Protein AF-0000000076310617 (afdb_homodimer)

Radius of gyration: 25.65 Å; Cα contacts (8 Å, |Δi|>4): 1170; chains: 2; bounding box: 41×82×67 Å

Structure (mmCIF, N/CA/C/O backbone):
data_AF-0000000076310617-model_v1
#
loop_
_entity.id
_entity.type
_entity.pdbx_description
1 polymer 'Uncharacterized protein F13E9.13, mitochondrial'
#
loop_
_atom_site.group_PDB
_atom_site.id
_atom_site.type_symbol
_atom_site.label_atom_id
_atom_site.label_alt_id
_atom_site.label_comp_id
_atom_site.label_asym_id
_atom_site.label_entity_id
_atom_site.label_seq_id
_atom_site.pdbx_PDB_ins_code
_atom_site.Cartn_x
_atom_site.Cartn_y
_atom_site.Cartn_z
_atom_site.occupancy
_atom_site.B_iso_or_equiv
_atom_site.auth_seq_id
_atom_site.auth_comp_id
_atom_site.auth_asym_id
_atom_site.auth_atom_id
_atom_site.pdbx_PDB_model_num
ATOM 1 N N . MET A 1 1 ? 19.844 -25.281 -7.301 1 71.44 1 MET A N 1
ATOM 2 C CA . MET A 1 1 ? 18.422 -25.5 -7.113 1 71.44 1 MET A CA 1
ATOM 3 C C . MET A 1 1 ? 17.641 -24.188 -7.133 1 71.44 1 MET A C 1
ATOM 5 O O . MET A 1 1 ? 18.172 -23.156 -6.715 1 71.44 1 MET A O 1
ATOM 9 N N . SER A 1 2 ? 16.406 -24.188 -7.867 1 87.06 2 SER A N 1
ATOM 10 C CA . SER A 1 2 ? 15.586 -23 -7.98 1 87.06 2 SER A CA 1
ATOM 11 C C . SER A 1 2 ? 15.18 -22.469 -6.609 1 87.06 2 SER A C 1
ATOM 13 O O . SER A 1 2 ? 14.93 -23.25 -5.688 1 87.06 2 SER A O 1
ATOM 15 N N . ARG A 1 3 ? 15.234 -21.234 -6.422 1 92.94 3 ARG A N 1
ATOM 16 C CA . ARG A 1 3 ? 14.828 -20.562 -5.195 1 92.94 3 ARG A CA 1
ATOM 17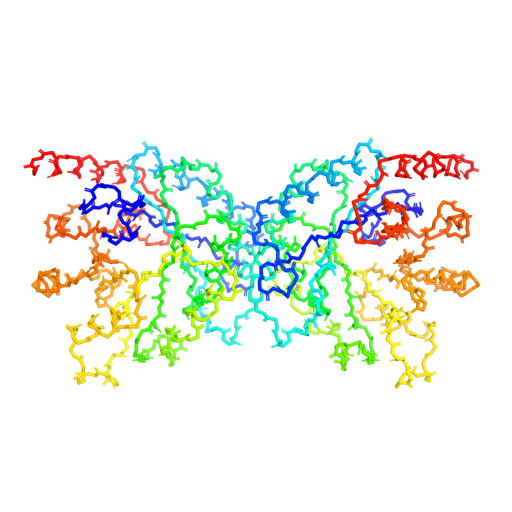 C C . ARG A 1 3 ? 13.391 -20.906 -4.824 1 92.94 3 ARG A C 1
ATOM 19 O O . ARG A 1 3 ? 12.984 -20.719 -3.674 1 92.94 3 ARG A O 1
ATOM 26 N N . PHE A 1 4 ? 12.719 -21.359 -5.797 1 96.44 4 PHE A N 1
ATOM 27 C CA . PHE A 1 4 ? 11.336 -21.781 -5.605 1 96.44 4 PHE A CA 1
ATOM 28 C C . PHE A 1 4 ? 11.234 -22.844 -4.527 1 96.44 4 PHE A C 1
ATOM 30 O O . PHE A 1 4 ? 10.367 -22.797 -3.66 1 96.44 4 PHE A O 1
ATOM 37 N N . TYR A 1 5 ? 12.195 -23.672 -4.438 1 95.19 5 TYR A N 1
ATOM 38 C CA . TYR A 1 5 ? 12.133 -24.828 -3.549 1 95.19 5 TYR A CA 1
ATOM 39 C C . TYR A 1 5 ? 12.578 -24.453 -2.139 1 95.19 5 TYR A C 1
ATOM 41 O O . TYR A 1 5 ? 12.445 -25.266 -1.21 1 95.19 5 TYR A O 1
ATOM 49 N N . ASN A 1 6 ? 13.039 -23.219 -1.961 1 94.31 6 ASN A N 1
ATOM 50 C CA . ASN A 1 6 ? 13.281 -22.703 -0.62 1 94.31 6 ASN A CA 1
ATOM 51 C C . ASN A 1 6 ? 11.969 -22.422 0.111 1 94.31 6 ASN A C 1
ATOM 53 O O . ASN A 1 6 ? 11.914 -22.469 1.341 1 94.31 6 ASN A O 1
ATOM 57 N N . PHE A 1 7 ? 10.969 -22.156 -0.684 1 94.75 7 PHE A N 1
ATOM 58 C CA . PHE A 1 7 ? 9.68 -21.781 -0.105 1 94.75 7 PHE A CA 1
ATOM 59 C C . PHE A 1 7 ? 8.695 -22.953 -0.166 1 94.75 7 PHE A C 1
ATOM 61 O O . PHE A 1 7 ? 7.938 -23.172 0.775 1 94.75 7 PHE A O 1
ATOM 68 N N . PHE A 1 8 ? 8.727 -23.641 -1.281 1 95.5 8 PHE A N 1
ATOM 69 C CA . PHE A 1 8 ? 7.895 -24.828 -1.453 1 95.5 8 PHE A CA 1
ATOM 70 C C . PHE A 1 8 ? 8.727 -26.109 -1.303 1 95.5 8 PHE A C 1
ATOM 72 O O . PHE A 1 8 ? 9.242 -26.641 -2.289 1 95.5 8 PHE A O 1
ATOM 79 N N . LYS A 1 9 ? 8.734 -26.703 -0.18 1 88.75 9 LYS A N 1
ATOM 80 C CA . LYS A 1 9 ? 9.727 -27.703 0.211 1 88.75 9 LYS A CA 1
ATOM 81 C C . LYS A 1 9 ? 9.289 -29.109 -0.193 1 88.75 9 LYS A C 1
ATOM 83 O O . LYS A 1 9 ? 10.094 -30.031 -0.21 1 88.75 9 LYS A O 1
ATOM 88 N N . LYS A 1 10 ? 8.062 -29.281 -0.51 1 86.19 10 LYS A N 1
ATOM 89 C CA . LYS A 1 10 ? 7.582 -30.594 -0.912 1 86.19 10 LYS A CA 1
ATOM 90 C C . LYS A 1 10 ? 8.258 -31.062 -2.199 1 86.19 10 LYS A C 1
ATOM 92 O O . LYS A 1 10 ? 8.43 -32.25 -2.422 1 86.19 10 LYS A O 1
ATOM 97 N N . GLY A 1 11 ? 8.586 -30.094 -2.977 1 78.25 11 GLY A N 1
ATOM 98 C CA . GLY A 1 11 ? 9.297 -30.391 -4.215 1 78.25 11 GLY A CA 1
ATOM 99 C C . GLY A 1 11 ? 8.375 -30.844 -5.336 1 78.25 11 GLY A C 1
ATOM 100 O O . GLY A 1 11 ? 8.758 -30.828 -6.504 1 78.25 11 GLY A O 1
ATOM 101 N N . LYS A 1 12 ? 7.238 -31.344 -4.949 1 87.88 12 LYS A N 1
ATOM 102 C CA . LYS A 1 12 ? 6.281 -31.703 -5.988 1 87.88 12 LYS A CA 1
ATOM 103 C C . LYS A 1 12 ? 4.848 -31.469 -5.52 1 87.88 12 LYS A C 1
ATOM 105 O O . LYS A 1 12 ? 4.496 -31.812 -4.387 1 87.88 12 LYS A O 1
ATOM 110 N N . CYS A 1 13 ? 4.129 -30.844 -6.422 1 94.62 13 CYS A N 1
ATOM 111 C CA . CYS A 1 13 ? 2.682 -30.672 -6.359 1 94.62 13 CYS A CA 1
ATOM 112 C C . CYS A 1 13 ? 2.27 -29.969 -5.07 1 94.62 13 CYS A C 1
ATOM 114 O O . CYS A 1 13 ? 1.401 -30.469 -4.344 1 94.62 13 CYS A O 1
ATOM 116 N N . SER A 1 14 ? 2.98 -28.969 -4.652 1 97.06 14 SER A N 1
ATOM 117 C CA . SER A 1 14 ? 2.492 -28.109 -3.582 1 97.06 14 SER A CA 1
ATOM 118 C C . SER A 1 14 ? 1.148 -27.484 -3.943 1 97.06 14 SER A C 1
ATOM 120 O O . SER A 1 14 ? 0.894 -27.172 -5.109 1 97.06 14 SER A O 1
ATOM 122 N N . VAL A 1 15 ? 0.264 -27.328 -2.977 1 97.94 15 VAL A N 1
ATOM 123 C CA . VAL A 1 15 ? -1.062 -26.766 -3.217 1 97.94 15 VAL A CA 1
ATOM 124 C C . VAL A 1 15 ? -1.108 -25.328 -2.738 1 97.94 15 VAL A C 1
ATOM 126 O O . VAL A 1 15 ? -0.911 -25.047 -1.554 1 97.94 15 VAL A O 1
ATOM 129 N N . ILE A 1 16 ? -1.357 -24.453 -3.656 1 98.25 16 ILE A N 1
ATOM 130 C CA . ILE A 1 16 ? -1.504 -23.031 -3.348 1 98.25 16 ILE A CA 1
ATOM 131 C C . ILE A 1 16 ? -2.979 -22.641 -3.395 1 98.25 16 ILE A C 1
ATOM 133 O O . ILE A 1 16 ? -3.625 -22.75 -4.438 1 98.25 16 ILE A O 1
ATOM 137 N N . GLY A 1 17 ? -3.508 -22.219 -2.277 1 97.94 17 GLY A N 1
ATOM 138 C CA . GLY A 1 17 ? -4.891 -21.766 -2.217 1 97.94 17 GLY A CA 1
ATOM 139 C C . GLY A 1 17 ? -5.055 -20.297 -2.594 1 97.94 17 GLY A C 1
ATOM 140 O O . GLY A 1 17 ? -4.309 -19.438 -2.121 1 97.94 17 GLY A O 1
ATOM 141 N N . MET A 1 18 ? -6.094 -20.016 -3.357 1 97.25 18 MET A N 1
ATOM 142 C CA . MET A 1 18 ? -6.344 -18.656 -3.83 1 97.25 18 MET A CA 1
ATOM 143 C C . MET A 1 18 ? -7.301 -17.922 -2.895 1 97.25 18 MET A C 1
ATOM 145 O O . MET A 1 18 ? -8.32 -18.469 -2.488 1 97.25 18 MET A O 1
ATOM 149 N N . ILE A 1 19 ? -6.941 -16.75 -2.541 1 98.06 19 ILE A N 1
ATOM 150 C CA . ILE A 1 19 ? -7.863 -15.812 -1.906 1 98.06 19 ILE A CA 1
ATOM 151 C C . ILE A 1 19 ? -8.305 -14.758 -2.92 1 98.06 19 ILE A C 1
ATOM 153 O O . ILE A 1 19 ? -7.508 -13.922 -3.342 1 98.06 19 ILE A O 1
ATOM 157 N N . HIS A 1 20 ? -9.523 -14.828 -3.352 1 97.44 20 HIS A N 1
ATOM 158 C CA . HIS A 1 20 ? -10.125 -13.805 -4.195 1 97.44 20 HIS A CA 1
ATOM 159 C C . HIS A 1 20 ? -10.719 -12.68 -3.357 1 97.44 20 HIS A C 1
ATOM 161 O O . HIS A 1 20 ? -11.844 -12.789 -2.863 1 97.44 20 HIS A O 1
ATOM 167 N N . VAL A 1 21 ? -10.023 -11.625 -3.301 1 98 21 VAL A N 1
ATOM 168 C CA . VAL A 1 21 ? -10.445 -10.523 -2.439 1 98 21 VAL A CA 1
ATOM 169 C C . VAL A 1 21 ? -11.688 -9.859 -3.018 1 98 21 VAL A C 1
ATOM 171 O O . VAL A 1 21 ? -11.836 -9.758 -4.238 1 98 21 VAL A O 1
ATOM 174 N N . ASP A 1 22 ? -12.562 -9.414 -2.111 1 97.5 22 ASP A N 1
ATOM 175 C CA . ASP A 1 22 ? -13.758 -8.688 -2.535 1 97.5 22 ASP A CA 1
ATOM 176 C C . ASP A 1 22 ? -13.383 -7.395 -3.256 1 97.5 22 ASP A C 1
ATOM 178 O O . ASP A 1 22 ? -12.242 -6.949 -3.189 1 97.5 22 ASP A O 1
ATOM 182 N N . ALA A 1 23 ? -14.367 -6.832 -3.926 1 98.12 23 ALA A N 1
ATOM 183 C CA . ALA A 1 23 ? -14.117 -5.645 -4.738 1 98.12 23 ALA A CA 1
ATOM 184 C C . ALA A 1 23 ? -13.594 -4.496 -3.883 1 98.12 23 ALA A C 1
ATOM 186 O O . ALA A 1 23 ? -14.141 -4.203 -2.818 1 98.12 23 ALA A O 1
ATOM 187 N N . LEU A 1 24 ? -12.609 -3.869 -4.375 1 98.62 24 LEU A N 1
ATOM 188 C CA . LEU A 1 24 ? -11.906 -2.836 -3.625 1 98.62 24 LEU A CA 1
ATOM 189 C C . LEU A 1 24 ? -12.539 -1.469 -3.848 1 98.62 24 LEU A C 1
ATOM 191 O O . LEU A 1 24 ? -13.273 -1.271 -4.824 1 98.62 24 LEU A O 1
ATOM 195 N N . PRO A 1 25 ? -12.25 -0.498 -2.938 1 98.06 25 PRO A N 1
ATOM 196 C CA . PRO A 1 25 ? -12.711 0.874 -3.15 1 98.06 25 PRO A CA 1
ATOM 197 C C . PRO A 1 25 ? -12.32 1.428 -4.516 1 98.06 25 PRO A C 1
ATOM 199 O O . PRO A 1 25 ? -11.195 1.206 -4.973 1 98.06 25 PRO A O 1
ATOM 202 N N . GLY A 1 26 ? -13.289 2.154 -5.148 1 96.5 26 GLY A N 1
ATOM 203 C CA . GLY A 1 26 ? -13.008 2.742 -6.449 1 96.5 26 GLY A CA 1
ATOM 204 C C . GLY A 1 26 ? -13.445 1.868 -7.605 1 96.5 26 GLY A C 1
ATOM 205 O O . GLY A 1 26 ? -13.469 2.316 -8.758 1 96.5 26 GLY A O 1
ATOM 206 N N . THR A 1 27 ? -13.719 0.588 -7.328 1 97.12 27 THR A N 1
ATOM 207 C CA . THR A 1 27 ? -14.148 -0.313 -8.391 1 97.12 27 THR A CA 1
ATOM 208 C C . THR A 1 27 ? -15.672 -0.38 -8.461 1 97.12 27 THR A C 1
ATOM 210 O O . THR A 1 27 ? -16.359 -0.071 -7.48 1 97.12 27 THR A O 1
ATOM 213 N N . PRO A 1 28 ? -16.25 -0.792 -9.531 1 96.25 28 PRO A N 1
ATOM 214 C CA . PRO A 1 28 ? -17.688 -0.747 -9.75 1 96.25 28 PRO A CA 1
ATOM 215 C C . PRO A 1 28 ? -18.469 -1.614 -8.758 1 96.25 28 PRO A C 1
ATOM 217 O O . PRO A 1 28 ? -19.594 -1.287 -8.406 1 96.25 28 PRO A O 1
ATOM 220 N N . LEU A 1 29 ? -17.891 -2.668 -8.234 1 96.25 29 LEU A N 1
ATOM 221 C CA . LEU A 1 29 ? -18.656 -3.613 -7.418 1 96.25 29 LEU A CA 1
ATOM 222 C C . LEU A 1 29 ? -18.312 -3.441 -5.941 1 96.25 29 LEU A C 1
ATOM 224 O O . LEU A 1 29 ? -18.719 -4.254 -5.109 1 96.25 29 LEU A O 1
ATOM 228 N N . TYR A 1 30 ? -17.609 -2.389 -5.621 1 97.38 30 TYR A N 1
ATOM 229 C CA . TYR A 1 30 ? -17.281 -2.119 -4.227 1 97.38 30 TYR A CA 1
ATOM 230 C C . TYR A 1 30 ? -18.547 -1.95 -3.398 1 97.38 30 TYR A C 1
ATOM 232 O O . TYR A 1 30 ? -19.469 -1.226 -3.795 1 97.38 30 TYR A O 1
ATOM 240 N N . SER A 1 31 ? -18.562 -2.58 -2.217 1 93.75 31 SER A N 1
ATOM 241 C CA . SER A 1 31 ? -19.781 -2.635 -1.421 1 93.75 31 SER A CA 1
ATOM 242 C C . SER A 1 31 ? -19.781 -1.574 -0.325 1 93.75 31 SER A C 1
ATOM 244 O O . SER A 1 31 ? -20.75 -1.45 0.431 1 93.75 31 SER A O 1
ATOM 246 N N . GLY A 1 32 ? -18.672 -0.828 -0.102 1 94 32 GLY A N 1
ATOM 247 C CA . GLY A 1 32 ? -18.641 0.255 0.869 1 94 32 GLY A CA 1
ATOM 248 C C . GLY A 1 32 ? -18.109 -0.172 2.223 1 94 32 GLY A C 1
ATOM 249 O O . GLY A 1 32 ? -18.266 0.545 3.213 1 94 32 GLY A O 1
ATOM 250 N N . ASN A 1 33 ? -17.438 -1.361 2.266 1 95.12 33 ASN A N 1
ATOM 251 C CA . ASN A 1 33 ? -17 -1.871 3.559 1 95.12 33 ASN A CA 1
ATOM 252 C C . ASN A 1 33 ? -15.602 -2.482 3.467 1 95.12 33 ASN A C 1
ATOM 254 O O . ASN A 1 33 ? -15.461 -3.701 3.367 1 95.12 33 ASN A O 1
ATOM 258 N N . THR A 1 34 ? -14.648 -1.685 3.65 1 96.38 34 THR A N 1
ATOM 259 C CA . THR A 1 34 ? -13.258 -2.107 3.535 1 96.38 34 THR A CA 1
ATOM 260 C C . THR A 1 34 ? -12.891 -3.074 4.656 1 96.38 34 THR A C 1
ATOM 262 O O . THR A 1 34 ? -12.148 -4.035 4.438 1 96.38 34 THR A O 1
ATOM 265 N N . LYS A 1 35 ? -13.398 -2.826 5.871 1 96.19 35 LYS A N 1
ATOM 266 C CA . LYS A 1 35 ? -13.117 -3.695 7.008 1 96.19 35 LYS A CA 1
ATOM 267 C C . LYS A 1 35 ? -13.562 -5.129 6.73 1 96.19 35 LYS A C 1
ATOM 269 O O . LYS A 1 35 ? -12.867 -6.082 7.078 1 96.19 35 LYS A O 1
ATOM 274 N N . LYS A 1 36 ? -14.711 -5.215 6.109 1 97.31 36 LYS A N 1
ATOM 275 C CA . LYS A 1 36 ? -15.242 -6.539 5.785 1 97.31 36 LYS A CA 1
ATOM 276 C C . LYS A 1 36 ? -14.383 -7.238 4.742 1 97.31 36 LYS A C 1
ATOM 278 O O . LYS A 1 36 ? -14.188 -8.453 4.797 1 97.31 36 LYS A O 1
ATOM 283 N N . ILE A 1 37 ? -13.867 -6.512 3.799 1 98 37 ILE A N 1
ATOM 284 C CA . ILE A 1 37 ? -12.969 -7.059 2.781 1 98 37 ILE A CA 1
ATOM 285 C C . ILE A 1 37 ? -11.75 -7.691 3.451 1 98 37 ILE A C 1
ATOM 287 O O . ILE A 1 37 ? -11.383 -8.828 3.139 1 98 37 ILE A O 1
ATOM 291 N N . ILE A 1 38 ? -11.195 -6.977 4.371 1 98.25 38 ILE A N 1
ATOM 292 C CA . ILE A 1 38 ? -9.992 -7.414 5.078 1 98.25 38 ILE A CA 1
ATOM 293 C C . ILE A 1 38 ? -10.312 -8.641 5.926 1 98.25 38 ILE A C 1
ATOM 295 O O . ILE A 1 38 ? -9.602 -9.648 5.871 1 98.25 38 ILE A O 1
ATOM 299 N N . SER A 1 39 ? -11.422 -8.594 6.668 1 98.12 39 SER A N 1
ATOM 300 C CA . SER A 1 39 ? -11.797 -9.695 7.547 1 98.12 39 SER A CA 1
ATOM 301 C C . SER A 1 39 ? -12.07 -10.969 6.754 1 98.12 39 SER A C 1
ATOM 303 O O . SER A 1 39 ? -11.695 -12.062 7.18 1 98.12 39 SER A O 1
ATOM 305 N N . ASN A 1 40 ? -12.695 -10.82 5.629 1 97.81 40 ASN A N 1
ATOM 306 C CA . ASN A 1 40 ? -12.977 -11.969 4.777 1 97.81 40 ASN A CA 1
ATOM 307 C C . ASN A 1 40 ? -11.688 -12.633 4.293 1 97.81 40 ASN A C 1
ATOM 309 O O . ASN A 1 40 ? -11.578 -13.859 4.305 1 97.81 40 ASN A O 1
ATOM 313 N N . ALA A 1 41 ? -10.758 -11.859 3.857 1 98.44 41 ALA A N 1
ATOM 314 C CA . ALA A 1 41 ? -9.484 -12.391 3.379 1 98.44 41 ALA A CA 1
ATOM 315 C C . ALA A 1 41 ? -8.742 -13.125 4.492 1 98.44 41 ALA A C 1
ATOM 317 O O . ALA A 1 41 ? -8.172 -14.195 4.266 1 98.44 41 ALA A O 1
ATOM 318 N N . ILE A 1 42 ? -8.773 -12.531 5.707 1 98.56 42 ILE A N 1
ATOM 319 C CA . ILE A 1 42 ? -8.125 -13.125 6.867 1 98.56 42 ILE A CA 1
ATOM 320 C C . ILE A 1 42 ? -8.758 -14.477 7.18 1 98.56 42 ILE A C 1
ATOM 322 O O . ILE A 1 42 ? -8.062 -15.469 7.422 1 98.56 42 ILE A O 1
ATOM 326 N N . GLU A 1 43 ? -10.055 -14.484 7.137 1 98 43 GLU A N 1
ATOM 327 C CA . GLU A 1 43 ? -10.789 -15.711 7.441 1 98 43 GLU A CA 1
ATOM 328 C C . GLU A 1 43 ? -10.43 -16.828 6.465 1 98 43 GLU A C 1
ATOM 330 O O . GLU A 1 43 ? -10.258 -17.984 6.863 1 98 43 GLU A O 1
ATOM 335 N N . GLU A 1 44 ? -10.344 -16.516 5.246 1 97.94 44 GLU A N 1
ATOM 336 C CA . GLU A 1 44 ? -9.969 -17.516 4.246 1 97.94 44 GLU A CA 1
ATOM 337 C C . GLU A 1 44 ? -8.539 -18 4.461 1 97.94 44 GLU A C 1
ATOM 339 O O . GLU A 1 44 ? -8.258 -19.188 4.34 1 97.94 44 GLU A O 1
ATOM 344 N N . ALA A 1 45 ? -7.656 -17.094 4.762 1 98.56 45 ALA A N 1
ATOM 345 C CA . ALA A 1 45 ? -6.273 -17.469 5.047 1 98.56 45 ALA A CA 1
ATOM 346 C C . ALA A 1 45 ? -6.199 -18.453 6.215 1 98.56 45 ALA A C 1
ATOM 348 O O . ALA A 1 45 ? -5.477 -19.453 6.148 1 98.56 45 ALA A O 1
ATOM 349 N N . ILE A 1 46 ? -6.926 -18.141 7.25 1 98.25 46 ILE A N 1
ATOM 350 C CA . ILE A 1 46 ? -6.949 -18.984 8.438 1 98.25 46 ILE A CA 1
ATOM 351 C C . ILE A 1 46 ? -7.469 -20.375 8.078 1 98.25 46 ILE A C 1
ATOM 353 O O . ILE A 1 46 ? -6.898 -21.391 8.492 1 98.25 46 ILE A O 1
ATOM 357 N N . THR A 1 47 ? -8.484 -20.406 7.297 1 97.56 47 THR A N 1
ATOM 358 C CA . THR A 1 47 ? -9.047 -21.688 6.863 1 97.56 47 THR A CA 1
ATOM 359 C C . THR A 1 47 ? -8.016 -22.516 6.109 1 97.56 47 THR A C 1
ATOM 361 O O . THR A 1 47 ? -7.832 -23.703 6.387 1 97.56 47 THR A O 1
ATOM 364 N N . TYR A 1 48 ? -7.336 -21.922 5.145 1 98.12 48 TYR A N 1
ATOM 365 C CA . TYR A 1 48 ? -6.301 -22.609 4.379 1 98.12 48 TYR A CA 1
ATOM 366 C C . TYR A 1 48 ? -5.223 -23.156 5.297 1 98.12 48 TYR A C 1
ATOM 368 O O . TYR A 1 48 ? -4.75 -24.281 5.105 1 98.12 48 TYR A O 1
ATOM 376 N N . SER A 1 49 ? -4.824 -22.344 6.258 1 97.5 49 SER A N 1
ATOM 377 C CA . SER A 1 49 ? -3.791 -22.766 7.199 1 97.5 49 SER A CA 1
ATOM 378 C C . SER A 1 49 ? -4.246 -23.953 8.039 1 97.5 49 SER A C 1
ATOM 380 O O . SER A 1 49 ? -3.463 -24.859 8.305 1 97.5 49 SER A O 1
ATOM 382 N N . GLU A 1 50 ? -5.488 -23.906 8.438 1 97.25 50 GLU A N 1
ATOM 383 C CA . GLU A 1 50 ? -6.062 -24.969 9.258 1 97.25 50 GLU A CA 1
ATOM 384 C C . GLU A 1 50 ? -5.988 -26.312 8.547 1 97.25 50 GLU A C 1
ATOM 386 O O . GLU A 1 50 ? -5.852 -27.359 9.188 1 97.25 50 GLU A O 1
ATOM 391 N N . TYR A 1 51 ? -6.059 -26.281 7.242 1 96.81 51 TYR A N 1
ATOM 392 C CA . TYR A 1 51 ? -6.086 -27.531 6.496 1 96.81 51 TYR A CA 1
ATOM 393 C C . TYR A 1 51 ? -4.75 -27.781 5.809 1 96.81 51 TYR A C 1
ATOM 395 O O . TYR A 1 51 ? -4.684 -28.5 4.812 1 96.81 51 TYR A O 1
ATOM 403 N N . ASN A 1 52 ? -3.688 -27.094 6.219 1 94.94 52 ASN A N 1
ATOM 404 C CA . ASN A 1 52 ? -2.295 -27.344 5.867 1 94.94 52 ASN A CA 1
ATOM 405 C C . ASN A 1 52 ? -2.035 -27.109 4.383 1 94.94 52 ASN A C 1
ATOM 407 O O . ASN A 1 52 ? -1.417 -27.938 3.715 1 94.94 52 ASN A O 1
ATOM 411 N N . ILE A 1 53 ? -2.613 -26.078 3.92 1 96.88 53 ILE A N 1
ATOM 412 C CA . ILE A 1 53 ? -2.285 -25.641 2.57 1 96.88 53 ILE A CA 1
ATOM 413 C C . ILE A 1 53 ? -0.789 -25.359 2.469 1 96.88 53 ILE A C 1
ATOM 415 O O . ILE A 1 53 ? -0.136 -25.062 3.477 1 96.88 53 ILE A O 1
ATOM 419 N N . ASP A 1 54 ? -0.24 -25.484 1.273 1 97.62 54 ASP A N 1
ATOM 420 C CA . ASP A 1 54 ? 1.207 -25.344 1.139 1 97.62 54 ASP A CA 1
ATOM 421 C C . ASP A 1 54 ? 1.597 -23.891 0.879 1 97.62 54 ASP A C 1
ATOM 423 O O . ASP A 1 54 ? 2.75 -23.516 1.084 1 97.62 54 ASP A O 1
ATOM 427 N N . GLY A 1 55 ? 0.696 -23.109 0.412 1 98.25 55 GLY A N 1
ATOM 428 C CA . GLY A 1 55 ? 0.9 -21.703 0.101 1 98.25 55 GLY A CA 1
ATOM 429 C C . GLY A 1 55 ? -0.393 -20.969 -0.179 1 98.25 55 GLY A C 1
ATOM 430 O O . GLY A 1 55 ? -1.448 -21.578 -0.333 1 98.25 55 GLY A O 1
ATOM 431 N N . ILE A 1 56 ? -0.306 -19.688 -0.251 1 98.69 56 ILE A N 1
ATOM 432 C CA . ILE A 1 56 ? -1.479 -18.859 -0.49 1 98.69 56 ILE A CA 1
ATOM 433 C C . ILE A 1 56 ? -1.158 -17.812 -1.553 1 98.69 56 ILE A C 1
ATOM 435 O O . ILE A 1 56 ? -0.041 -17.281 -1.604 1 98.69 56 ILE A O 1
ATOM 439 N N . LEU A 1 57 ? -2.09 -17.531 -2.391 1 98.69 57 LEU A N 1
ATOM 440 C CA . LEU A 1 57 ? -2.01 -16.469 -3.385 1 98.69 57 LEU A CA 1
ATOM 441 C C . LEU A 1 57 ? -3.205 -15.523 -3.27 1 98.69 57 LEU A C 1
ATOM 443 O O . LEU A 1 57 ? -4.355 -15.969 -3.314 1 98.69 57 LEU A O 1
ATOM 447 N N . VAL A 1 58 ? -2.971 -14.258 -3.027 1 98.81 58 VAL A N 1
ATOM 448 C CA . VAL A 1 58 ? -4.016 -13.25 -2.873 1 98.81 58 VAL A CA 1
ATOM 449 C C . VAL A 1 58 ? -4.207 -12.508 -4.191 1 98.81 58 VAL A C 1
ATOM 451 O O . VAL A 1 58 ? -3.234 -12.102 -4.828 1 98.81 58 VAL A O 1
ATOM 454 N N . GLU A 1 59 ? -5.473 -12.336 -4.59 1 98.25 59 GLU A N 1
ATOM 455 C CA . GLU A 1 59 ? -5.758 -11.727 -5.887 1 98.25 59 GLU A CA 1
ATOM 456 C C . GLU A 1 59 ? -6.953 -10.781 -5.805 1 98.25 59 GLU A C 1
ATOM 458 O O . GLU A 1 59 ? -7.961 -11.102 -5.168 1 98.25 59 GLU A O 1
ATOM 463 N N . ASN A 1 60 ? -6.871 -9.609 -6.457 1 98.06 60 ASN A N 1
ATOM 464 C CA . ASN A 1 60 ? -7.992 -8.672 -6.523 1 98.06 60 ASN A CA 1
ATOM 465 C C . ASN A 1 60 ? -9.016 -9.102 -7.574 1 98.06 60 ASN A C 1
ATOM 467 O O . ASN A 1 60 ? -9.445 -8.281 -8.383 1 98.06 60 ASN A O 1
ATOM 471 N N . MET A 1 61 ? -9.492 -10.242 -7.504 1 95.69 61 MET A N 1
ATOM 472 C CA . MET A 1 61 ? -10.305 -10.891 -8.531 1 95.69 61 MET A CA 1
ATOM 473 C C . MET A 1 61 ? -11.617 -10.156 -8.727 1 95.69 61 MET A C 1
ATOM 475 O O . MET A 1 61 ? -12.148 -10.117 -9.844 1 95.69 61 MET A O 1
ATOM 479 N N . HIS A 1 62 ? -12.203 -9.531 -7.734 1 96.12 62 HIS A N 1
ATOM 480 C CA . HIS A 1 62 ? -13.555 -8.977 -7.832 1 96.12 62 HIS A CA 1
ATOM 481 C C . HIS A 1 62 ? -13.516 -7.512 -8.258 1 96.12 62 HIS A C 1
ATOM 483 O O . HIS A 1 62 ? -14.547 -6.836 -8.242 1 96.12 62 HIS A O 1
ATOM 489 N N . ASP A 1 63 ? -12.383 -7.039 -8.711 1 96.75 63 ASP A N 1
ATOM 490 C CA . ASP A 1 63 ? -12.258 -5.664 -9.18 1 96.75 63 ASP A CA 1
ATOM 491 C C . ASP A 1 63 ? -12.695 -5.535 -10.641 1 96.75 63 ASP A C 1
ATOM 493 O O . ASP A 1 63 ? -12.203 -4.676 -11.367 1 96.75 63 ASP A O 1
ATOM 497 N N . ILE A 1 64 ? -13.562 -6.344 -11.125 1 94.44 64 ILE A N 1
ATOM 498 C CA . ILE A 1 64 ? -14.016 -6.344 -12.508 1 94.44 64 ILE A CA 1
ATOM 499 C C . ILE A 1 64 ? -14.852 -5.098 -12.781 1 94.44 64 ILE A C 1
ATOM 501 O O . ILE A 1 64 ? -15.633 -4.668 -11.93 1 94.44 64 ILE A O 1
ATOM 505 N N . PRO A 1 65 ? -14.695 -4.555 -13.977 1 96.38 65 PRO A N 1
ATOM 506 C CA . PRO A 1 65 ? -13.641 -4.852 -14.945 1 96.38 65 PRO A CA 1
ATOM 507 C C . PRO A 1 65 ? -12.281 -4.309 -14.523 1 96.38 65 PRO A C 1
ATOM 509 O O . PRO A 1 65 ? -12.195 -3.232 -13.93 1 96.38 65 PRO A O 1
ATOM 512 N N . TYR A 1 66 ? -11.273 -5.004 -14.82 1 94.94 66 TYR A N 1
ATOM 513 C CA . TYR A 1 66 ? -9.922 -4.625 -14.438 1 94.94 66 TYR A CA 1
ATOM 514 C C . TYR A 1 66 ? -9.391 -3.512 -15.328 1 94.94 66 TYR A C 1
ATOM 516 O O . TYR A 1 66 ? -9.859 -3.332 -16.453 1 94.94 66 TYR A O 1
ATOM 524 N N . VAL A 1 67 ? -8.477 -2.779 -14.836 1 95.31 67 VAL A N 1
ATOM 525 C CA . VAL A 1 67 ? -7.812 -1.749 -15.633 1 95.31 67 VAL A CA 1
ATOM 526 C C . VAL A 1 67 ? -6.324 -2.068 -15.758 1 95.31 67 VAL A C 1
ATOM 528 O O . VAL A 1 67 ? -5.754 -2.74 -14.898 1 95.31 67 VAL A O 1
ATOM 531 N N . LYS A 1 68 ? -5.715 -1.608 -16.844 1 95.38 68 LYS A N 1
ATOM 532 C CA . LYS A 1 68 ? -4.285 -1.799 -17.078 1 95.38 68 LYS A CA 1
ATOM 533 C C . LYS A 1 68 ? -3.455 -0.865 -16.203 1 95.38 68 LYS A C 1
ATOM 535 O O . LYS A 1 68 ? -3.967 0.132 -15.695 1 95.38 68 LYS A O 1
ATOM 540 N N . PRO A 1 69 ? -2.131 -1.186 -16.094 1 95 69 PRO A N 1
ATOM 541 C CA . PRO A 1 69 ? -1.28 -0.426 -15.18 1 95 69 PRO A CA 1
ATOM 542 C C . PRO A 1 69 ? -1.333 1.079 -15.43 1 95 69 PRO A C 1
ATOM 544 O O . PRO A 1 69 ? -1.338 1.869 -14.484 1 95 69 PRO A O 1
ATOM 547 N N . LYS A 1 70 ? -1.428 1.467 -16.656 1 92.38 70 LYS A N 1
ATOM 548 C CA . LYS A 1 70 ? -1.398 2.885 -17.016 1 92.38 70 LYS A CA 1
ATOM 549 C C . LYS A 1 70 ? -2.615 3.613 -16.453 1 92.38 70 LYS A C 1
ATOM 551 O O . LYS A 1 70 ? -2.592 4.836 -16.281 1 92.38 70 LYS A O 1
ATOM 556 N N . ASP A 1 71 ? -3.67 2.908 -16.172 1 94.25 71 ASP A N 1
ATOM 557 C CA . ASP A 1 71 ? -4.922 3.51 -15.727 1 94.25 71 ASP A CA 1
ATOM 558 C C . ASP A 1 71 ? -5.168 3.229 -14.25 1 94.25 71 ASP A C 1
ATOM 560 O O . ASP A 1 71 ? -6.18 3.656 -13.688 1 94.25 71 ASP A O 1
ATOM 564 N N . LEU A 1 72 ? -4.25 2.535 -13.609 1 95.19 72 LEU A N 1
ATOM 565 C CA . LEU A 1 72 ? -4.438 2.164 -12.211 1 95.19 72 LEU A CA 1
ATOM 566 C C . LEU A 1 72 ? -4.148 3.346 -11.289 1 95.19 72 LEU A C 1
ATOM 568 O O . LEU A 1 72 ? -3.172 4.07 -11.492 1 95.19 72 LEU A O 1
ATOM 572 N N . THR A 1 73 ? -5.031 3.584 -10.336 1 95.75 73 THR A N 1
ATOM 573 C CA . THR A 1 73 ? -4.848 4.586 -9.289 1 95.75 73 THR A CA 1
ATOM 574 C C . THR A 1 73 ? -4.355 3.936 -8 1 95.75 73 THR A C 1
ATOM 576 O O . THR A 1 73 ? -4.355 2.709 -7.875 1 95.75 73 THR A O 1
ATOM 579 N N . PRO A 1 74 ? -3.904 4.703 -7.027 1 98 74 PRO A N 1
ATOM 580 C CA . PRO A 1 74 ? -3.068 4.176 -5.945 1 98 74 PRO A CA 1
ATOM 581 C C . PRO A 1 74 ? -3.85 3.307 -4.965 1 98 74 PRO A C 1
ATOM 583 O O . PRO A 1 74 ? -3.254 2.547 -4.199 1 98 74 PRO A O 1
ATOM 586 N N . GLU A 1 75 ? -5.152 3.344 -4.883 1 98.56 75 GLU A N 1
ATOM 587 C CA . GLU A 1 75 ? -5.906 2.68 -3.826 1 98.56 75 GLU A CA 1
ATOM 588 C C . GLU A 1 75 ? -5.766 1.162 -3.918 1 98.56 75 GLU A C 1
ATOM 590 O O . GLU A 1 75 ? -5.773 0.47 -2.896 1 98.56 75 GLU A O 1
ATOM 595 N N . THR A 1 76 ? -5.695 0.643 -5.117 1 98.62 76 THR A N 1
ATOM 596 C CA . THR A 1 76 ? -5.539 -0.802 -5.25 1 98.62 76 THR A CA 1
ATOM 597 C C . THR A 1 76 ? -4.25 -1.272 -4.586 1 98.62 76 THR A C 1
ATOM 599 O O . THR A 1 76 ? -4.266 -2.209 -3.783 1 98.62 76 THR A O 1
ATOM 602 N N . THR A 1 77 ? -3.156 -0.578 -4.895 1 98.81 77 THR A N 1
ATOM 603 C CA . THR A 1 77 ? -1.873 -0.911 -4.285 1 98.81 77 THR A CA 1
ATOM 604 C C . THR A 1 77 ? -1.945 -0.774 -2.766 1 98.81 77 THR A C 1
ATOM 606 O O . THR A 1 77 ? -1.496 -1.66 -2.035 1 98.81 77 THR A O 1
ATOM 609 N N . ALA A 1 78 ? -2.527 0.288 -2.295 1 98.88 78 ALA A N 1
ATOM 610 C CA . ALA A 1 78 ? -2.605 0.558 -0.862 1 98.88 78 ALA A CA 1
ATOM 611 C C . ALA A 1 78 ? -3.447 -0.497 -0.15 1 98.88 78 ALA A C 1
ATOM 613 O O . ALA A 1 78 ? -3.002 -1.099 0.83 1 98.88 78 ALA A O 1
ATOM 614 N N . ILE A 1 79 ? -4.656 -0.78 -0.647 1 98.81 79 ILE A N 1
ATOM 615 C CA . ILE A 1 79 ? -5.586 -1.677 0.031 1 98.81 79 ILE A CA 1
ATOM 616 C C . ILE A 1 79 ? -5.066 -3.111 -0.044 1 98.81 79 ILE A C 1
ATOM 618 O O . ILE A 1 79 ? -5.156 -3.863 0.93 1 98.81 79 ILE A O 1
ATOM 622 N N . MET A 1 80 ? -4.492 -3.475 -1.165 1 98.88 80 MET A N 1
ATOM 623 C CA . MET A 1 80 ? -3.908 -4.809 -1.274 1 98.88 80 MET A CA 1
ATOM 624 C C . MET A 1 80 ? -2.734 -4.969 -0.315 1 98.88 80 MET A C 1
ATOM 626 O O . MET A 1 80 ? -2.5 -6.059 0.211 1 98.88 80 MET A O 1
ATOM 630 N N . THR A 1 81 ? -1.954 -3.889 -0.137 1 98.94 81 THR A N 1
ATOM 631 C CA . THR A 1 81 ? -0.889 -3.939 0.857 1 98.94 81 THR A CA 1
ATOM 632 C C . THR A 1 81 ? -1.458 -4.215 2.246 1 98.94 81 THR A C 1
ATOM 634 O O . THR A 1 81 ? -0.944 -5.062 2.977 1 98.94 81 THR A O 1
ATOM 637 N N . ARG A 1 82 ? -2.51 -3.514 2.604 1 98.88 82 ARG A N 1
ATOM 638 C CA . ARG A 1 82 ? -3.17 -3.709 3.891 1 98.88 82 ARG A CA 1
ATOM 639 C C . ARG A 1 82 ? -3.652 -5.148 4.043 1 98.88 82 ARG A C 1
ATOM 641 O O . ARG A 1 82 ? -3.389 -5.789 5.062 1 98.88 82 ARG A O 1
ATOM 648 N N . ILE A 1 83 ? -4.336 -5.676 3.055 1 98.81 83 ILE A N 1
ATOM 649 C CA . ILE A 1 83 ? -4.898 -7.023 3.082 1 98.81 83 ILE A CA 1
ATOM 650 C C . ILE A 1 83 ? -3.777 -8.047 3.219 1 98.81 83 ILE A C 1
ATOM 652 O O . ILE A 1 83 ? -3.826 -8.922 4.094 1 98.81 83 ILE A O 1
ATOM 656 N N . CYS A 1 84 ? -2.756 -7.906 2.398 1 98.88 84 CYS A N 1
ATOM 657 C CA . CYS A 1 84 ? -1.667 -8.875 2.387 1 98.88 84 CYS A CA 1
ATOM 658 C C . CYS A 1 84 ? -0.892 -8.844 3.699 1 98.88 84 CYS A C 1
ATOM 660 O O . CYS A 1 84 ? -0.411 -9.875 4.168 1 98.88 84 CYS A O 1
ATOM 662 N N . THR A 1 85 ? -0.732 -7.648 4.254 1 98.62 85 THR A N 1
ATOM 663 C CA . THR A 1 85 ? -0.086 -7.523 5.555 1 98.62 85 THR A CA 1
ATOM 664 C C . THR A 1 85 ? -0.852 -8.312 6.613 1 98.62 85 THR A C 1
ATOM 666 O O . THR A 1 85 ? -0.254 -9.062 7.391 1 98.62 85 THR A O 1
ATOM 669 N N . GLU A 1 86 ? -2.197 -8.148 6.652 1 98.69 86 GLU A N 1
ATOM 670 C CA . GLU A 1 86 ? -3.025 -8.836 7.637 1 98.69 86 GLU A CA 1
ATOM 671 C C . GLU A 1 86 ? -3.025 -10.344 7.402 1 98.69 86 GLU A C 1
ATOM 673 O O . GLU A 1 86 ? -2.967 -11.125 8.359 1 98.69 86 GLU A O 1
ATOM 678 N N . VAL A 1 87 ? -3.098 -10.773 6.156 1 98.69 87 VAL A N 1
ATOM 679 C CA . VAL A 1 87 ? -3.082 -12.18 5.793 1 98.69 87 VAL A CA 1
ATOM 680 C C . VAL A 1 87 ? -1.761 -12.812 6.227 1 98.69 87 VAL A C 1
ATOM 682 O O . VAL A 1 87 ? -1.747 -13.883 6.836 1 98.69 87 VAL A O 1
ATOM 685 N N . ARG A 1 88 ? -0.67 -12.148 5.949 1 98.5 88 ARG A N 1
ATOM 686 C CA . ARG A 1 88 ? 0.648 -12.664 6.301 1 98.5 88 ARG A CA 1
ATOM 687 C C . ARG A 1 88 ? 0.776 -12.859 7.805 1 98.5 88 ARG A C 1
ATOM 689 O O . ARG A 1 88 ? 1.357 -13.852 8.258 1 98.5 88 ARG A O 1
ATOM 696 N N . LYS A 1 89 ? 0.206 -12.008 8.555 1 97.75 89 LYS A N 1
ATOM 697 C CA . LYS A 1 89 ? 0.334 -12.008 10.016 1 97.75 89 LYS A CA 1
ATOM 698 C C . LYS A 1 89 ? -0.34 -13.234 10.625 1 97.75 89 LYS A C 1
ATOM 700 O O . LYS A 1 89 ? 0.102 -13.742 11.656 1 97.75 89 LYS A O 1
ATOM 705 N N . VAL A 1 90 ? -1.378 -13.742 10.031 1 97.94 90 VAL A N 1
ATOM 706 C CA . VAL A 1 90 ? -2.15 -14.812 10.648 1 97.94 90 VAL A CA 1
ATOM 707 C C . VAL A 1 90 ? -1.641 -16.172 10.164 1 97.94 90 VAL A C 1
ATOM 709 O O . VAL A 1 90 ? -2.08 -17.219 10.648 1 97.94 90 VAL A O 1
ATOM 712 N N . LEU A 1 91 ? -0.728 -16.172 9.242 1 97.81 91 LEU A N 1
ATOM 713 C CA . LEU A 1 91 ? -0.217 -17.422 8.672 1 97.81 91 LEU A CA 1
ATOM 714 C C . LEU A 1 91 ? 1.107 -17.812 9.32 1 97.81 91 LEU A C 1
ATOM 716 O O . LEU A 1 91 ? 1.933 -16.953 9.625 1 97.81 91 LEU A O 1
ATOM 720 N N . PRO A 1 92 ? 1.311 -19.078 9.484 1 96.69 92 PRO A N 1
ATOM 721 C CA . PRO A 1 92 ? 2.648 -19.516 9.875 1 96.69 92 PRO A CA 1
ATOM 722 C C . PRO A 1 92 ? 3.732 -19.078 8.891 1 96.69 92 PRO A C 1
ATOM 724 O O . PRO A 1 92 ? 3.486 -19 7.688 1 96.69 92 PRO A O 1
ATOM 727 N N . GLU A 1 93 ? 4.914 -18.891 9.391 1 94.31 93 GLU A N 1
ATOM 728 C CA . GLU A 1 93 ? 6.023 -18.375 8.602 1 94.31 93 GLU A CA 1
ATOM 729 C C . GLU A 1 93 ? 6.387 -19.328 7.465 1 94.31 93 GLU A C 1
ATOM 731 O O . GLU A 1 93 ? 6.867 -18.891 6.418 1 94.31 93 GLU A O 1
ATOM 736 N N . ASN A 1 94 ? 6.133 -20.531 7.668 1 95.12 94 ASN A N 1
ATOM 737 C CA . ASN A 1 94 ? 6.582 -21.516 6.699 1 95.12 94 ASN A CA 1
ATOM 738 C C . ASN A 1 94 ? 5.598 -21.672 5.543 1 95.12 94 ASN A C 1
ATOM 740 O O . ASN A 1 94 ? 5.848 -22.422 4.602 1 95.12 94 ASN A O 1
ATOM 744 N N . ILE A 1 95 ? 4.465 -21 5.602 1 97.5 95 ILE A N 1
ATOM 745 C CA . ILE A 1 95 ? 3.529 -21 4.48 1 97.5 95 ILE A CA 1
ATOM 746 C C . ILE A 1 95 ? 3.795 -19.781 3.588 1 97.5 95 ILE A C 1
ATOM 748 O O . ILE A 1 95 ? 3.484 -18.656 3.961 1 97.5 95 ILE A O 1
ATOM 752 N N . PRO A 1 96 ? 4.375 -20.062 2.465 1 98.06 96 PRO A N 1
ATOM 753 C CA . PRO A 1 96 ? 4.625 -18.938 1.577 1 98.06 96 PRO A CA 1
ATOM 754 C C . PRO A 1 96 ? 3.336 -18.281 1.078 1 98.06 96 PRO A C 1
ATOM 756 O O . PRO A 1 96 ? 2.338 -18.969 0.853 1 98.06 96 PRO A O 1
ATOM 759 N N . CYS A 1 97 ? 3.42 -16.984 0.936 1 98.56 97 CYS A N 1
ATOM 760 C CA . CYS A 1 97 ? 2.312 -16.172 0.442 1 98.56 97 CYS A CA 1
ATOM 761 C C . CYS A 1 97 ? 2.74 -15.344 -0.762 1 98.56 97 CYS A C 1
ATOM 763 O O . CYS A 1 97 ? 3.881 -14.891 -0.832 1 98.56 97 CYS A O 1
ATOM 765 N N . GLY A 1 98 ? 1.838 -15.258 -1.708 1 98.81 98 GLY A N 1
ATOM 766 C CA . GLY A 1 98 ? 2.068 -14.43 -2.879 1 98.81 98 GLY A CA 1
ATOM 767 C C . GLY A 1 98 ? 0.886 -13.547 -3.227 1 98.81 98 GLY A C 1
ATOM 768 O O . GLY A 1 98 ? -0.126 -13.547 -2.521 1 98.81 98 GLY A O 1
ATOM 769 N N . ILE A 1 99 ? 1.085 -12.789 -4.301 1 98.88 99 ILE A N 1
ATOM 770 C CA . ILE A 1 99 ? 0.05 -11.836 -4.688 1 98.88 99 ILE A CA 1
ATOM 771 C C . ILE A 1 99 ? -0.002 -11.719 -6.207 1 98.88 99 ILE A C 1
ATOM 773 O O . ILE A 1 99 ? 1.015 -11.891 -6.887 1 98.88 99 ILE A O 1
ATOM 777 N N . GLN A 1 100 ? -1.132 -11.523 -6.691 1 98.56 100 GLN A N 1
ATOM 778 C CA . GLN A 1 100 ? -1.414 -11.125 -8.062 1 98.56 100 GLN A CA 1
ATOM 779 C C . GLN A 1 100 ? -2.344 -9.914 -8.109 1 98.56 100 GLN A C 1
ATOM 781 O O . GLN A 1 100 ? -3.379 -9.898 -7.438 1 98.56 100 GLN A O 1
ATOM 786 N N . ILE A 1 101 ? -1.967 -8.898 -8.805 1 98.69 101 ILE A N 1
ATOM 787 C CA . ILE A 1 101 ? -2.861 -7.766 -9.031 1 98.69 101 ILE A CA 1
ATOM 788 C C . ILE A 1 101 ? -3.225 -7.68 -10.508 1 98.69 101 ILE A C 1
ATOM 790 O O . ILE A 1 101 ? -2.363 -7.422 -11.352 1 98.69 101 ILE A O 1
ATOM 794 N N . LEU A 1 102 ? -4.422 -7.977 -10.82 1 96.31 102 LEU A N 1
ATOM 795 C CA . LEU A 1 102 ? -4.969 -7.957 -12.172 1 96.31 102 LEU A CA 1
ATOM 796 C C . LEU A 1 102 ? -5.219 -6.527 -12.633 1 96.31 102 LEU A C 1
ATOM 798 O O . LEU A 1 102 ? -5.438 -5.633 -11.812 1 96.31 102 LEU A O 1
ATOM 802 N N . ALA A 1 103 ? -5.199 -6.125 -13.906 1 93.75 103 ALA A N 1
ATOM 803 C CA . ALA A 1 103 ? -4.781 -6.961 -15.023 1 93.75 103 ALA A CA 1
ATOM 804 C C . ALA A 1 103 ? -3.354 -6.629 -15.453 1 93.75 103 ALA A C 1
ATOM 806 O O . ALA A 1 103 ? -3.133 -5.695 -16.219 1 93.75 103 ALA A O 1
ATOM 807 N N . GLY A 1 104 ? -2.375 -7.285 -14.914 1 95.94 104 GLY A N 1
ATOM 808 C CA . GLY A 1 104 ? -0.992 -7.082 -15.312 1 95.94 104 GLY A CA 1
ATOM 809 C C . GLY A 1 104 ? -0.281 -6.023 -14.492 1 95.94 104 GLY A C 1
ATOM 810 O O . GLY A 1 104 ? 0.707 -5.441 -14.938 1 95.94 104 GLY A O 1
ATOM 811 N N . CYS A 1 105 ? -0.849 -5.668 -13.305 1 97.94 105 CYS A N 1
ATOM 812 C CA . CYS A 1 105 ? -0.21 -4.707 -12.414 1 97.94 105 CYS A CA 1
ATOM 813 C C . CYS A 1 105 ? 0.912 -5.367 -11.617 1 97.94 105 CYS A C 1
ATOM 815 O O . CYS A 1 105 ? 0.867 -5.402 -10.383 1 97.94 105 CYS A O 1
ATOM 817 N N . ASN A 1 106 ? 1.942 -5.711 -12.398 1 98.69 106 ASN A N 1
ATOM 818 C CA . ASN A 1 106 ? 3.002 -6.555 -11.859 1 98.69 106 ASN A CA 1
ATOM 819 C C . ASN A 1 106 ? 3.955 -5.758 -10.969 1 98.69 106 ASN A C 1
ATOM 821 O O . ASN A 1 106 ? 4.465 -6.277 -9.977 1 98.69 106 ASN A O 1
ATOM 825 N N . LYS A 1 107 ? 4.223 -4.488 -11.32 1 98.62 107 LYS A N 1
ATOM 826 C CA . LYS A 1 107 ? 5.047 -3.658 -10.445 1 98.62 107 LYS A CA 1
ATOM 827 C C . LYS A 1 107 ? 4.363 -3.424 -9.102 1 98.62 107 LYS A C 1
ATOM 829 O O . LYS A 1 107 ? 5.004 -3.516 -8.055 1 98.62 107 LYS A O 1
ATOM 834 N N . GLU A 1 108 ? 3.076 -3.143 -9.18 1 98.81 108 GLU A N 1
ATOM 835 C CA . GLU A 1 108 ? 2.297 -2.986 -7.957 1 98.81 108 GLU A CA 1
ATOM 836 C C . GLU A 1 108 ? 2.338 -4.254 -7.113 1 98.81 108 GLU A C 1
ATOM 838 O O . GLU A 1 108 ? 2.465 -4.184 -5.887 1 98.81 108 GLU A O 1
ATOM 843 N N . ALA A 1 109 ? 2.271 -5.375 -7.785 1 98.88 109 ALA A N 1
ATOM 844 C CA . ALA A 1 109 ? 2.309 -6.648 -7.078 1 98.88 109 ALA A CA 1
ATOM 845 C C . ALA A 1 109 ? 3.637 -6.836 -6.352 1 98.88 109 ALA A C 1
ATOM 847 O O . ALA A 1 109 ? 3.664 -7.234 -5.184 1 98.88 109 ALA A O 1
ATOM 848 N N . ILE A 1 110 ? 4.746 -6.539 -7.004 1 98.81 110 ILE A N 1
ATOM 849 C CA . ILE A 1 110 ? 6.062 -6.66 -6.383 1 98.81 110 ILE A CA 1
ATOM 850 C C . ILE A 1 110 ? 6.168 -5.699 -5.203 1 98.81 110 ILE A C 1
ATOM 852 O O . ILE A 1 110 ? 6.691 -6.055 -4.145 1 98.81 110 ILE A O 1
ATOM 856 N N . ALA A 1 111 ? 5.707 -4.48 -5.387 1 98.88 111 ALA A N 1
ATOM 857 C CA . ALA A 1 111 ? 5.746 -3.477 -4.324 1 98.88 111 ALA A CA 1
ATOM 858 C C . ALA A 1 111 ? 4.992 -3.957 -3.088 1 98.88 111 ALA A C 1
ATOM 860 O O . ALA A 1 111 ? 5.492 -3.838 -1.966 1 98.88 111 ALA A O 1
ATOM 861 N N . VAL A 1 112 ? 3.781 -4.496 -3.297 1 98.94 112 VAL A N 1
ATOM 862 C CA . VAL A 1 112 ? 2.963 -4.996 -2.195 1 98.94 112 VAL A CA 1
ATOM 863 C C . VAL A 1 112 ? 3.66 -6.176 -1.523 1 98.94 112 VAL A C 1
ATOM 865 O O . VAL A 1 112 ? 3.691 -6.27 -0.294 1 98.94 112 VAL A O 1
ATOM 868 N N . ALA A 1 113 ? 4.168 -7.059 -2.371 1 98.88 113 ALA A N 1
ATOM 869 C CA . ALA A 1 113 ? 4.875 -8.211 -1.82 1 98.88 113 ALA A CA 1
ATOM 870 C C . ALA A 1 113 ? 6.035 -7.777 -0.934 1 98.88 113 ALA A C 1
ATOM 872 O O . ALA A 1 113 ? 6.234 -8.32 0.155 1 98.88 113 ALA A O 1
ATOM 873 N N . LYS A 1 114 ? 6.816 -6.848 -1.383 1 98.69 114 LYS A N 1
ATOM 874 C CA . LYS A 1 114 ? 7.93 -6.32 -0.604 1 98.69 114 LYS A CA 1
ATOM 875 C C . LYS A 1 114 ? 7.445 -5.711 0.71 1 98.69 114 LYS A C 1
ATOM 877 O O . LYS A 1 114 ? 8.008 -5.988 1.772 1 98.69 114 LYS A O 1
ATOM 882 N N . ALA A 1 115 ? 6.426 -4.918 0.657 1 98.69 115 ALA A N 1
ATOM 883 C CA . ALA A 1 115 ? 5.898 -4.211 1.823 1 98.69 115 ALA A CA 1
ATOM 884 C C . ALA A 1 115 ? 5.332 -5.191 2.846 1 98.69 115 ALA A C 1
ATOM 886 O O . ALA A 1 115 ? 5.469 -4.984 4.055 1 98.69 115 ALA A O 1
ATOM 887 N N . ALA A 1 116 ? 4.652 -6.277 2.408 1 98.56 116 ALA A N 1
ATOM 888 C CA . ALA A 1 116 ? 3.922 -7.199 3.273 1 98.56 116 ALA A CA 1
ATOM 889 C C . ALA A 1 116 ? 4.758 -8.438 3.586 1 98.56 116 ALA A C 1
ATOM 891 O O . ALA A 1 116 ? 4.285 -9.359 4.258 1 98.56 116 ALA A O 1
ATOM 892 N N . ASN A 1 117 ? 5.988 -8.484 3.064 1 97.62 117 ASN A N 1
ATOM 893 C CA . ASN A 1 117 ? 6.891 -9.609 3.293 1 97.62 117 ASN A CA 1
ATOM 894 C C . ASN A 1 117 ? 6.336 -10.898 2.693 1 97.62 117 ASN A C 1
ATOM 896 O O . ASN A 1 117 ? 6.254 -11.922 3.379 1 97.62 117 ASN A O 1
ATOM 900 N N . LEU A 1 118 ? 5.887 -10.805 1.452 1 98.69 118 LEU A N 1
ATOM 901 C CA . LEU A 1 118 ? 5.445 -11.984 0.719 1 98.69 118 LEU A CA 1
ATOM 902 C C . LEU A 1 118 ? 6.59 -12.57 -0.101 1 98.69 118 LEU A C 1
ATOM 904 O O . LEU A 1 118 ? 7.621 -11.93 -0.288 1 98.69 118 LEU A O 1
ATOM 908 N N . GLN A 1 119 ? 6.414 -13.797 -0.625 1 98.56 119 GLN A N 1
ATOM 909 C CA . GLN A 1 119 ? 7.551 -14.539 -1.163 1 98.56 119 GLN A CA 1
ATOM 910 C C . GLN A 1 119 ? 7.492 -14.602 -2.688 1 98.56 119 GLN A C 1
ATOM 912 O O . GLN A 1 119 ? 8.492 -14.906 -3.338 1 98.56 119 GLN A O 1
ATOM 917 N N . PHE A 1 120 ? 6.305 -14.336 -3.297 1 98.81 120 PHE A N 1
ATOM 918 C CA . PHE A 1 120 ? 6.25 -14.445 -4.75 1 98.81 120 PHE A CA 1
ATOM 919 C C . PHE A 1 120 ? 5.086 -13.641 -5.312 1 98.81 120 PHE A C 1
ATOM 921 O O . PHE A 1 120 ? 4.195 -13.219 -4.566 1 98.81 120 PHE A O 1
ATOM 928 N N . ILE A 1 121 ? 5.18 -13.383 -6.625 1 98.88 121 ILE A N 1
ATOM 929 C CA . ILE A 1 121 ? 4.047 -12.812 -7.352 1 98.88 121 ILE A CA 1
ATOM 930 C C . ILE A 1 121 ? 3.693 -13.711 -8.531 1 98.88 121 ILE A C 1
ATOM 932 O O . ILE A 1 121 ? 4.531 -14.484 -9.008 1 98.88 121 ILE A O 1
ATOM 936 N N . ARG A 1 122 ? 2.439 -13.672 -8.859 1 98.44 122 ARG A N 1
ATOM 937 C CA . ARG A 1 122 ? 1.992 -14.164 -10.156 1 98.44 122 ARG A CA 1
ATOM 938 C C . ARG A 1 122 ? 1.911 -13.031 -11.172 1 98.44 122 ARG A C 1
ATOM 940 O O . ARG A 1 122 ? 1.204 -12.039 -10.953 1 98.44 122 ARG A O 1
ATOM 947 N N . ALA A 1 123 ? 2.635 -13.18 -12.234 1 97.75 123 ALA A N 1
ATOM 948 C CA . ALA A 1 123 ? 2.768 -12.078 -13.188 1 97.75 123 ALA A CA 1
ATOM 949 C C . ALA A 1 123 ? 2.084 -12.414 -14.508 1 97.75 123 ALA A C 1
ATOM 951 O O . ALA A 1 123 ? 2.291 -13.492 -15.07 1 97.75 123 ALA A O 1
ATOM 952 N N . GLU A 1 124 ? 1.32 -11.492 -14.977 1 95 124 GLU A N 1
ATOM 953 C CA . GLU A 1 124 ? 0.702 -11.586 -16.297 1 95 124 GLU A CA 1
ATOM 954 C C . GLU A 1 124 ? 1.517 -10.828 -17.344 1 95 124 GLU A C 1
ATOM 956 O O . GLU A 1 124 ? 2.143 -9.812 -17.031 1 95 124 GLU A O 1
ATOM 961 N N . GLY A 1 125 ? 1.486 -11.367 -18.531 1 93.5 125 GLY A N 1
ATOM 962 C CA . GLY A 1 125 ? 2.143 -10.656 -19.609 1 93.5 125 GLY A CA 1
ATOM 963 C C . GLY A 1 125 ? 3.637 -10.5 -19.406 1 93.5 125 GLY A C 1
ATOM 964 O O . GLY A 1 125 ? 4.191 -9.43 -19.672 1 93.5 125 GLY A O 1
ATOM 965 N N . PHE A 1 126 ? 4.238 -11.578 -18.891 1 95.94 126 PHE A N 1
ATOM 966 C CA . PHE A 1 126 ? 5.668 -11.531 -18.609 1 95.94 126 PHE A CA 1
ATOM 967 C C . PHE A 1 126 ? 6.473 -11.547 -19.906 1 95.94 126 PHE A C 1
ATOM 969 O O . PHE A 1 126 ? 7.367 -10.719 -20.094 1 95.94 126 PHE A O 1
ATOM 976 N N . VAL A 1 127 ? 6.133 -12.5 -20.781 1 93.75 127 VAL A N 1
ATOM 977 C CA . VAL A 1 127 ? 6.758 -12.562 -22.094 1 93.75 127 VAL A CA 1
ATOM 978 C C . VAL A 1 127 ? 5.688 -12.492 -23.172 1 93.75 127 VAL A C 1
ATOM 980 O O . VAL A 1 127 ? 4.535 -12.859 -22.938 1 93.75 127 VAL A O 1
ATOM 983 N N . PHE A 1 128 ? 6.082 -11.914 -24.312 1 90.81 128 PHE A N 1
ATOM 984 C CA . PHE A 1 128 ? 5.227 -11.758 -25.484 1 90.81 128 PHE A CA 1
ATOM 985 C C . PHE A 1 128 ? 4.004 -10.914 -25.156 1 90.81 128 PHE A C 1
ATOM 987 O O . PHE A 1 128 ? 3.865 -10.43 -24.031 1 90.81 128 PHE A O 1
ATOM 994 N N . SER A 1 129 ? 3.273 -10.57 -26.156 1 88.31 129 SER A N 1
ATOM 995 C CA . SER A 1 129 ? 2.059 -9.781 -26.016 1 88.31 129 SER A CA 1
ATOM 996 C C . SER A 1 129 ? 0.818 -10.594 -26.359 1 88.31 129 SER A C 1
ATOM 998 O O . SER A 1 129 ? 0.917 -11.641 -27 1 88.31 129 SER A O 1
ATOM 1000 N N . HIS A 1 130 ? -0.252 -10.148 -25.812 1 86.94 130 HIS A N 1
ATOM 1001 C CA . HIS A 1 130 ? -1.543 -10.742 -26.156 1 86.94 130 HIS A CA 1
ATOM 1002 C C . HIS A 1 130 ? -2.668 -9.727 -26.016 1 86.94 130 HIS A C 1
ATOM 1004 O O . HIS A 1 130 ? -2.438 -8.594 -25.594 1 86.94 130 HIS A O 1
ATOM 1010 N N . ILE A 1 131 ? -3.805 -10.102 -26.562 1 85.12 131 ILE A N 1
ATOM 1011 C CA . ILE A 1 131 ? -4.988 -9.266 -26.406 1 85.12 131 ILE A CA 1
ATOM 1012 C C . ILE A 1 131 ? -5.914 -9.852 -25.344 1 85.12 131 ILE A C 1
ATOM 1014 O O . ILE A 1 131 ? -6.5 -10.922 -25.547 1 85.12 131 ILE A O 1
ATOM 1018 N N . ALA A 1 132 ? -5.996 -9.125 -24.25 1 88.19 132 ALA A N 1
ATOM 1019 C CA . ALA A 1 132 ? -6.871 -9.57 -23.172 1 88.19 132 ALA A CA 1
ATOM 1020 C C . ALA A 1 132 ? -8.18 -8.781 -23.156 1 88.19 132 ALA A C 1
ATOM 1022 O O . ALA A 1 132 ? -8.43 -7.984 -24.062 1 88.19 132 ALA A O 1
ATOM 1023 N N . ASP A 1 133 ? -9.078 -9.109 -22.219 1 85.25 133 ASP A N 1
ATOM 1024 C CA . ASP A 1 133 ? -10.352 -8.406 -22.078 1 85.25 133 ASP A CA 1
ATOM 1025 C C . ASP A 1 133 ? -10.133 -6.898 -21.938 1 85.25 133 ASP A C 1
ATOM 1027 O O . ASP A 1 133 ? -10.945 -6.102 -22.406 1 85.25 133 ASP A O 1
ATOM 1031 N N . GLU A 1 134 ? -8.992 -6.559 -21.375 1 90.62 134 GLU A N 1
ATOM 1032 C CA . GLU A 1 134 ? -8.68 -5.16 -21.109 1 90.62 134 GLU A CA 1
ATOM 1033 C C . GLU A 1 134 ? -7.941 -4.527 -22.281 1 90.62 134 GLU A C 1
ATOM 1035 O O . GLU A 1 134 ? -7.629 -3.336 -22.266 1 90.62 134 GLU A O 1
ATOM 1040 N N . GLY A 1 135 ? -7.691 -5.359 -23.297 1 89.81 135 GLY A N 1
ATOM 1041 C CA . GLY A 1 135 ? -6.98 -4.859 -24.469 1 89.81 135 GLY A CA 1
ATOM 1042 C C . GLY A 1 135 ? -5.562 -5.379 -24.578 1 89.81 135 GLY A C 1
ATOM 1043 O O . GLY A 1 135 ? -5.254 -6.465 -24.078 1 89.81 135 GLY A O 1
ATOM 1044 N N . PHE A 1 136 ? -4.781 -4.676 -25.25 1 90.62 136 PHE A N 1
ATOM 1045 C CA . PHE A 1 136 ? -3.41 -5.07 -25.547 1 90.62 136 PHE A CA 1
ATOM 1046 C C . PHE A 1 136 ? -2.574 -5.137 -24.281 1 90.62 136 PHE A C 1
ATOM 1048 O O . PHE A 1 136 ? -2.512 -4.164 -23.516 1 90.62 136 PHE A O 1
ATOM 1055 N N . THR A 1 137 ? -2.047 -6.289 -24.016 1 90.25 137 THR A N 1
ATOM 1056 C CA . THR A 1 137 ? -1.125 -6.516 -22.906 1 90.25 137 THR A CA 1
ATOM 1057 C C . THR A 1 137 ? 0.281 -6.809 -23.422 1 90.25 137 THR A C 1
ATOM 1059 O O . THR A 1 137 ? 0.49 -7.777 -24.156 1 90.25 137 THR A O 1
ATOM 1062 N N . ASP A 1 138 ? 1.177 -5.984 -23.031 1 91.25 138 ASP A N 1
ATOM 1063 C CA . ASP A 1 138 ? 2.547 -6.137 -23.5 1 91.25 138 ASP A CA 1
ATOM 1064 C C . ASP A 1 138 ? 3.412 -6.852 -22.469 1 91.25 138 ASP A C 1
ATOM 1066 O O . ASP A 1 138 ? 3.029 -6.965 -21.297 1 91.25 138 ASP A O 1
ATOM 1070 N N . ALA A 1 139 ? 4.527 -7.406 -23.047 1 93.62 139 ALA A N 1
ATOM 1071 C CA . ALA A 1 139 ? 5.484 -8.055 -22.141 1 93.62 139 ALA A CA 1
ATOM 1072 C C . ALA A 1 139 ? 6.109 -7.039 -21.188 1 93.62 139 ALA A C 1
ATOM 1074 O O . ALA A 1 139 ? 6.285 -5.867 -21.547 1 93.62 139 ALA A O 1
ATOM 1075 N N . CYS A 1 140 ? 6.438 -7.531 -20 1 96.44 140 CYS A N 1
ATOM 1076 C CA . CYS A 1 140 ? 6.961 -6.582 -19.031 1 96.44 140 CYS A CA 1
ATOM 1077 C C . CYS A 1 140 ? 8.219 -7.121 -18.359 1 96.44 140 CYS A C 1
ATOM 1079 O O . CYS A 1 140 ? 8.734 -6.516 -17.422 1 96.44 140 CYS A O 1
ATOM 1081 N N . ALA A 1 141 ? 8.766 -8.211 -18.781 1 97.12 141 ALA A N 1
ATOM 1082 C CA . ALA A 1 141 ? 9.875 -8.859 -18.094 1 97.12 141 ALA A CA 1
ATOM 1083 C C . ALA A 1 141 ? 11.016 -7.875 -17.828 1 97.12 141 ALA A C 1
ATOM 1085 O O . ALA A 1 141 ? 11.516 -7.773 -16.703 1 97.12 141 ALA A O 1
ATOM 1086 N N . GLY A 1 142 ? 11.469 -7.164 -18.875 1 96.62 142 GLY A N 1
ATOM 1087 C CA . GLY A 1 142 ? 12.578 -6.238 -18.75 1 96.62 142 GLY A CA 1
ATOM 1088 C C . GLY A 1 142 ? 12.359 -5.168 -17.703 1 96.62 142 GLY A C 1
ATOM 1089 O O . GLY A 1 142 ? 13.156 -5.02 -16.781 1 96.62 142 GLY A O 1
ATOM 1090 N N . SER A 1 143 ? 11.266 -4.445 -17.844 1 97.25 143 SER A N 1
ATOM 1091 C CA . SER A 1 143 ? 10.969 -3.363 -16.906 1 97.25 143 SER A CA 1
ATOM 1092 C C . SER A 1 143 ? 10.664 -3.902 -15.516 1 97.25 143 SER A C 1
ATOM 1094 O O . SER A 1 143 ? 11.055 -3.299 -14.516 1 97.25 143 SER A O 1
ATOM 1096 N N . LEU A 1 144 ? 10.039 -5.027 -15.414 1 98.31 144 LEU A N 1
ATOM 1097 C CA . LEU A 1 144 ? 9.641 -5.609 -14.141 1 98.31 144 LEU A CA 1
ATOM 1098 C C . LEU A 1 144 ? 10.859 -6.027 -13.328 1 98.31 144 LEU A C 1
ATOM 1100 O O . LEU A 1 144 ? 10.953 -5.738 -12.133 1 98.31 144 LEU A O 1
ATOM 1104 N N . LEU A 1 145 ? 11.805 -6.668 -13.945 1 98.12 145 LEU A N 1
ATOM 1105 C CA . LEU A 1 145 ? 12.992 -7.137 -13.234 1 98.12 145 LEU A CA 1
ATOM 1106 C C . LEU A 1 145 ? 13.867 -5.965 -12.812 1 98.12 145 LEU A C 1
ATOM 1108 O O . LEU A 1 145 ? 14.5 -6.012 -11.75 1 98.12 145 LEU A O 1
ATOM 1112 N N . ARG A 1 146 ? 13.992 -4.969 -13.68 1 97.5 146 ARG A N 1
ATOM 1113 C CA . ARG A 1 146 ? 14.719 -3.766 -13.273 1 97.5 146 ARG A CA 1
ATOM 1114 C C . ARG A 1 146 ? 14.062 -3.107 -12.07 1 97.5 146 ARG A C 1
ATOM 1116 O O . ARG A 1 146 ? 14.742 -2.674 -11.141 1 97.5 146 ARG A O 1
ATOM 1123 N N . TYR A 1 147 ? 12.773 -3.031 -12.125 1 98.38 147 TYR A N 1
ATOM 1124 C CA . TYR A 1 147 ? 12.023 -2.471 -11 1 98.38 147 TYR A CA 1
ATOM 1125 C C . TYR A 1 147 ? 12.242 -3.293 -9.742 1 98.38 147 TYR A C 1
ATOM 1127 O O . TYR A 1 147 ? 12.477 -2.736 -8.664 1 98.38 147 TYR A O 1
ATOM 1135 N N . ARG A 1 148 ? 12.141 -4.613 -9.852 1 98.19 148 ARG A N 1
ATOM 1136 C CA . ARG A 1 148 ? 12.383 -5.508 -8.727 1 98.19 148 ARG A CA 1
ATOM 1137 C C . ARG A 1 148 ? 13.734 -5.227 -8.078 1 98.19 148 ARG A C 1
ATOM 1139 O O . ARG A 1 148 ? 13.844 -5.156 -6.855 1 98.19 148 ARG A O 1
ATOM 1146 N N . LYS A 1 149 ? 14.719 -5.105 -8.891 1 96.88 149 LYS A N 1
ATOM 1147 C CA . LYS A 1 149 ? 16.062 -4.789 -8.406 1 96.88 149 LYS A CA 1
ATOM 1148 C C . LYS A 1 149 ? 16.094 -3.408 -7.754 1 96.88 149 LYS A C 1
ATOM 1150 O O . LYS A 1 149 ? 16.672 -3.24 -6.68 1 96.88 149 LYS A O 1
ATOM 1155 N N . GLN A 1 150 ? 15.492 -2.523 -8.367 1 96.88 150 GLN A N 1
ATOM 1156 C CA . GLN A 1 150 ? 15.477 -1.135 -7.926 1 96.88 150 GLN A CA 1
ATOM 1157 C C . GLN A 1 150 ? 14.938 -1.018 -6.5 1 96.88 150 GLN A C 1
ATOM 1159 O O . GLN A 1 150 ? 15.422 -0.199 -5.719 1 96.88 150 GLN A O 1
ATOM 1164 N N . ILE A 1 151 ? 14.008 -1.834 -6.137 1 98 151 ILE A N 1
ATOM 1165 C CA . ILE A 1 151 ? 13.352 -1.619 -4.852 1 98 151 ILE A CA 1
ATOM 1166 C C . ILE A 1 151 ? 13.812 -2.682 -3.855 1 98 151 ILE A C 1
ATOM 1168 O O . ILE A 1 151 ? 13.141 -2.936 -2.855 1 98 151 ILE A O 1
ATOM 1172 N N . ASP A 1 152 ? 14.898 -3.338 -4.133 1 97.56 152 ASP A N 1
ATOM 1173 C CA . ASP A 1 152 ? 15.492 -4.301 -3.211 1 97.56 152 ASP A CA 1
ATOM 1174 C C . ASP A 1 152 ? 14.531 -5.449 -2.922 1 97.56 152 ASP A C 1
ATOM 1176 O O . ASP A 1 152 ? 14.25 -5.754 -1.761 1 97.56 152 ASP A O 1
ATOM 1180 N N . ALA A 1 153 ? 13.969 -6.031 -4.008 1 98.06 153 ALA A N 1
ATOM 1181 C CA . ALA A 1 153 ? 13 -7.113 -3.879 1 98.06 153 ALA A CA 1
ATOM 1182 C C . ALA A 1 153 ? 13.438 -8.344 -4.664 1 98.06 153 ALA A C 1
ATOM 1184 O O . ALA A 1 153 ? 12.602 -9.094 -5.168 1 98.06 153 ALA A O 1
ATOM 1185 N N . ASP A 1 154 ? 14.656 -8.648 -4.719 1 95.81 154 ASP A N 1
ATOM 1186 C CA . ASP A 1 154 ? 15.195 -9.734 -5.531 1 95.81 154 ASP A CA 1
ATOM 1187 C C . ASP A 1 154 ? 14.766 -11.094 -4.977 1 95.81 154 ASP A C 1
ATOM 1189 O O . ASP A 1 154 ? 14.742 -12.086 -5.707 1 95.81 154 ASP A O 1
ATOM 1193 N N . ASP A 1 155 ? 14.461 -11.062 -3.775 1 95.62 155 ASP A N 1
ATOM 1194 C CA . ASP A 1 155 ? 14.109 -12.32 -3.131 1 95.62 155 ASP A CA 1
ATOM 1195 C C . ASP A 1 155 ? 12.672 -12.719 -3.447 1 95.62 155 ASP A C 1
ATOM 1197 O O . ASP A 1 155 ? 12.273 -13.859 -3.207 1 95.62 155 ASP A O 1
ATOM 1201 N N . ILE A 1 156 ? 11.906 -11.844 -4.02 1 98.25 156 ILE A N 1
ATOM 1202 C CA . ILE A 1 156 ? 10.523 -12.133 -4.383 1 98.25 156 ILE A CA 1
ATOM 1203 C C . ILE A 1 156 ? 10.492 -12.875 -5.719 1 98.25 156 ILE A C 1
ATOM 1205 O O . ILE A 1 156 ? 10.969 -12.359 -6.73 1 98.25 156 ILE A O 1
ATOM 1209 N N . LEU A 1 157 ? 9.891 -14.047 -5.754 1 98.62 157 LEU A N 1
ATOM 1210 C CA . LEU A 1 157 ? 9.82 -14.859 -6.961 1 98.62 157 LEU A CA 1
ATOM 1211 C C . LEU A 1 157 ? 8.797 -14.297 -7.938 1 98.62 157 LEU A C 1
ATOM 1213 O O . LEU A 1 157 ? 7.734 -13.82 -7.523 1 98.62 157 LEU A O 1
ATOM 1217 N N . ILE A 1 158 ? 9.133 -14.414 -9.148 1 98.56 158 ILE A N 1
ATOM 1218 C CA . ILE A 1 158 ? 8.188 -14.078 -10.211 1 98.56 158 ILE A CA 1
ATOM 1219 C C . ILE A 1 158 ? 7.742 -15.352 -10.93 1 98.56 158 ILE A C 1
ATOM 1221 O O . ILE A 1 158 ? 8.531 -15.984 -11.633 1 98.56 158 ILE A O 1
ATOM 1225 N N . LEU A 1 159 ? 6.523 -15.711 -10.688 1 98.38 159 LEU A N 1
ATOM 1226 C CA . LEU A 1 159 ? 5.887 -16.812 -11.398 1 98.38 159 LEU A CA 1
ATOM 1227 C C . LEU A 1 159 ? 5.047 -16.297 -12.562 1 98.38 159 LEU A C 1
ATOM 1229 O O . LEU A 1 159 ? 4.039 -15.617 -12.359 1 98.38 159 LEU A O 1
ATOM 1233 N N . ALA A 1 160 ? 5.445 -16.672 -13.742 1 96.94 160 ALA A N 1
ATOM 1234 C CA . ALA A 1 160 ? 4.926 -16.016 -14.945 1 96.94 160 ALA A CA 1
ATOM 1235 C C . ALA A 1 160 ? 3.834 -16.875 -15.594 1 96.94 160 ALA A C 1
ATOM 1237 O O . ALA A 1 160 ? 4.039 -18.062 -15.859 1 96.94 160 ALA A O 1
ATOM 1238 N N . ASP A 1 161 ? 2.732 -16.266 -15.867 1 94.5 161 ASP A N 1
ATOM 1239 C CA . ASP A 1 161 ? 1.708 -16.906 -16.672 1 94.5 161 ASP A CA 1
ATOM 1240 C C . ASP A 1 161 ? 2.201 -17.141 -18.109 1 94.5 161 ASP A C 1
ATOM 1242 O O . ASP A 1 161 ? 2.838 -16.266 -18.703 1 94.5 161 ASP A O 1
ATOM 1246 N N . ILE A 1 162 ? 1.895 -18.328 -18.547 1 89.56 162 ILE A N 1
ATOM 1247 C CA . ILE A 1 162 ? 2.199 -18.656 -19.922 1 89.56 162 ILE A CA 1
ATOM 1248 C C . ILE A 1 162 ? 0.903 -18.812 -20.719 1 89.56 162 ILE A C 1
ATOM 1250 O O . ILE A 1 162 ? 0.032 -19.609 -20.328 1 89.56 162 ILE A O 1
ATOM 1254 N N . LYS A 1 163 ? 0.785 -18.047 -21.781 1 77.62 163 LYS A N 1
ATOM 1255 C CA . LYS A 1 163 ? -0.414 -18.047 -22.609 1 77.62 163 LYS A CA 1
ATOM 1256 C C . LYS A 1 163 ? -1.677 -17.969 -21.766 1 77.62 163 LYS A C 1
ATOM 1258 O O . LYS A 1 163 ? -2.436 -18.938 -21.672 1 77.62 163 LYS A O 1
ATOM 1263 N N . LYS A 1 164 ? -1.894 -16.812 -21.219 1 69.06 164 LYS A N 1
ATOM 1264 C CA . LYS A 1 164 ? -2.93 -16.484 -20.25 1 69.06 164 LYS A CA 1
ATOM 1265 C C . LYS A 1 164 ? -4.312 -16.859 -20.781 1 69.06 164 LYS A C 1
ATOM 1267 O O . LYS A 1 164 ? -4.598 -16.688 -21.969 1 69.06 164 LYS A O 1
ATOM 1272 N N . LYS A 1 165 ? -5.117 -17.125 -19.734 1 65.5 165 LYS A N 1
ATOM 1273 C CA . LYS A 1 165 ? -6.523 -17.438 -20 1 65.5 165 LYS A CA 1
ATOM 1274 C C . LYS A 1 165 ? -7.27 -16.203 -20.5 1 65.5 165 LYS A C 1
ATOM 1276 O O . LYS A 1 165 ? -6.863 -15.07 -20.219 1 65.5 165 LYS A O 1
ATOM 1281 N N . HIS A 1 166 ? -8.219 -16.438 -21.188 1 62.56 166 HIS A N 1
ATOM 1282 C CA . HIS A 1 166 ? -9.133 -15.391 -21.625 1 62.56 166 HIS A CA 1
ATOM 1283 C C . HIS A 1 166 ? -8.422 -14.391 -22.531 1 62.56 166 HIS A C 1
ATOM 1285 O O . HIS A 1 166 ? -8.664 -13.18 -22.438 1 62.56 166 HIS A O 1
ATOM 1291 N N . SER A 1 167 ? -7.441 -14.742 -23.141 1 74 167 SER A N 1
ATOM 1292 C CA . SER A 1 167 ? -6.703 -13.859 -24.031 1 74 167 SER A CA 1
ATOM 1293 C C . SER A 1 167 ? -6.574 -14.461 -25.422 1 74 167 SER A C 1
ATOM 1295 O O . SER A 1 167 ? -6.637 -15.68 -25.594 1 74 167 SER A O 1
ATOM 1297 N N . SER A 1 168 ? -6.586 -13.594 -26.422 1 74.06 168 SER A N 1
ATOM 1298 C CA . SER A 1 168 ? -6.23 -14.016 -27.781 1 74.06 168 SER A CA 1
ATOM 1299 C C . SER A 1 168 ? -4.719 -14.023 -27.969 1 74.06 168 SER A C 1
ATOM 1301 O O . SER A 1 168 ? -4.047 -13.023 -27.719 1 74.06 168 SER A O 1
ATOM 1303 N N . HIS A 1 169 ? -4.238 -15.141 -28.359 1 78 169 HIS A N 1
ATOM 1304 C CA . HIS A 1 169 ? -2.812 -15.266 -28.641 1 78 169 HIS A CA 1
ATOM 1305 C C . HIS A 1 169 ? -2.539 -15.359 -30.141 1 78 169 HIS A C 1
ATOM 1307 O O . HIS A 1 169 ? -1.497 -15.867 -30.547 1 78 169 HIS A O 1
ATOM 1313 N N . ALA A 1 170 ? -3.523 -14.875 -30.828 1 73.25 170 ALA A N 1
ATOM 1314 C CA . ALA A 1 170 ? -3.396 -14.938 -32.281 1 73.25 170 ALA A CA 1
ATOM 1315 C C . ALA A 1 170 ? -2.17 -14.156 -32.75 1 73.25 170 ALA A C 1
ATOM 1317 O O . ALA A 1 170 ? -1.498 -14.57 -33.719 1 73.25 170 ALA A O 1
ATOM 1318 N N . ILE A 1 171 ? -1.897 -13.086 -32.094 1 78.44 171 ILE A N 1
ATOM 1319 C CA . ILE A 1 171 ? -0.8 -12.219 -32.5 1 78.44 171 ILE A CA 1
ATOM 1320 C C . ILE A 1 171 ? 0.53 -12.945 -32.312 1 78.44 171 ILE A C 1
ATOM 1322 O O . ILE A 1 171 ? 1.553 -12.539 -32.875 1 78.44 171 ILE A O 1
ATOM 1326 N N . THR A 1 172 ? 0.53 -14.016 -31.562 1 78.38 172 THR A N 1
ATOM 1327 C CA . THR A 1 172 ? 1.722 -14.828 -31.328 1 78.38 172 THR A CA 1
ATOM 1328 C C . THR A 1 172 ? 1.451 -16.297 -31.672 1 78.38 172 THR A C 1
ATOM 1330 O O . THR A 1 172 ? 1.994 -17.188 -31.031 1 78.38 172 THR A O 1
ATOM 1333 N N . SER A 1 173 ? 0.533 -16.516 -32.531 1 80.75 173 SER A N 1
ATOM 1334 C CA . SER A 1 173 ? 0.107 -17.875 -32.875 1 80.75 173 SER A CA 1
ATOM 1335 C C . SER A 1 173 ? 1.253 -18.688 -33.469 1 80.75 173 SER A C 1
ATOM 1337 O O . SER A 1 173 ? 1.209 -19.906 -33.5 1 80.75 173 SER A O 1
ATOM 1339 N N . ASP A 1 174 ? 2.221 -17.922 -33.938 1 81 174 ASP A N 1
ATOM 1340 C CA . ASP A 1 174 ? 3.361 -18.594 -34.562 1 81 174 ASP A CA 1
ATOM 1341 C C . ASP A 1 174 ? 4.375 -19.047 -33.5 1 81 174 ASP A C 1
ATOM 1343 O O . ASP A 1 174 ? 5.359 -19.703 -33.844 1 81 174 ASP A O 1
ATOM 1347 N N . VAL A 1 175 ? 4.137 -18.75 -32.25 1 84.88 175 VAL A N 1
ATOM 1348 C CA . VAL A 1 175 ? 5.039 -19.141 -31.188 1 84.88 175 VAL A CA 1
ATOM 1349 C C . VAL A 1 175 ? 4.406 -20.266 -30.359 1 84.88 175 VAL A C 1
ATOM 1351 O O . VAL A 1 175 ? 3.303 -20.109 -29.828 1 84.88 175 VAL A O 1
ATOM 1354 N N . SER A 1 176 ? 5.035 -21.359 -30.25 1 84.94 176 SER A N 1
ATOM 1355 C CA . SER A 1 176 ? 4.512 -22.516 -29.531 1 84.94 176 SER A CA 1
ATOM 1356 C C . SER A 1 176 ? 4.59 -22.312 -28.016 1 84.94 176 SER A C 1
ATOM 1358 O O . SER A 1 176 ? 5.254 -21.391 -27.547 1 84.94 176 SER A O 1
ATOM 1360 N N . LEU A 1 177 ? 3.9 -23.156 -27.344 1 87.69 177 LEU A N 1
ATOM 1361 C CA . LEU A 1 177 ? 3.939 -23.125 -25.891 1 87.69 177 LEU A CA 1
ATOM 1362 C C . LEU A 1 177 ? 5.355 -23.375 -25.375 1 87.69 177 LEU A C 1
ATOM 1364 O O . LEU A 1 177 ? 5.824 -22.703 -24.469 1 87.69 177 LEU A O 1
ATOM 1368 N N . SER A 1 178 ? 6.039 -24.312 -25.984 1 88.12 178 SER A N 1
ATOM 1369 C CA . SER A 1 178 ? 7.406 -24.672 -25.609 1 88.12 178 SER A CA 1
ATOM 1370 C C . SER A 1 178 ? 8.352 -23.484 -25.797 1 88.12 178 SER A C 1
ATOM 1372 O O . SER A 1 178 ? 9.211 -23.234 -24.969 1 88.12 178 SER A O 1
ATOM 1374 N N . GLU A 1 179 ? 8.164 -22.812 -26.859 1 88 179 GLU A N 1
ATOM 1375 C CA . GLU A 1 179 ? 8.984 -21.641 -27.141 1 88 179 GLU A CA 1
ATOM 1376 C C . GLU A 1 179 ? 8.711 -20.531 -26.125 1 88 179 GLU A C 1
ATOM 1378 O O . GLU A 1 179 ? 9.625 -19.812 -25.719 1 88 179 GLU A O 1
ATOM 1383 N N . THR A 1 180 ? 7.469 -20.406 -25.812 1 90.75 180 THR A N 1
ATOM 1384 C CA . THR A 1 180 ? 7.098 -19.406 -24.828 1 90.75 180 THR A CA 1
ATOM 1385 C C . THR A 1 180 ? 7.746 -19.703 -23.469 1 90.75 180 THR A C 1
ATOM 1387 O O . THR A 1 180 ? 8.227 -18.797 -22.797 1 90.75 180 THR A O 1
ATOM 1390 N N . VAL A 1 181 ? 7.777 -20.938 -23.109 1 92.81 181 VAL A N 1
ATOM 1391 C CA . VAL A 1 181 ? 8.383 -21.375 -21.859 1 92.81 181 VAL A CA 1
ATOM 1392 C C . VAL A 1 181 ? 9.883 -21.078 -21.875 1 92.81 181 VAL A C 1
ATOM 1394 O O . VAL A 1 181 ? 10.438 -20.578 -20.906 1 92.81 181 VAL A O 1
ATOM 1397 N N . LYS A 1 182 ? 10.531 -21.375 -22.953 1 92.44 182 LYS A N 1
ATOM 1398 C CA . LYS A 1 182 ? 11.953 -21.094 -23.109 1 92.44 182 LYS A CA 1
ATOM 1399 C C . LYS A 1 182 ? 12.25 -19.609 -22.984 1 92.44 182 LYS A C 1
ATOM 1401 O O . LYS A 1 182 ? 13.242 -19.219 -22.375 1 92.44 182 LYS A O 1
ATOM 1406 N N . ALA A 1 183 ? 11.375 -18.859 -23.578 1 92.19 183 ALA A N 1
ATOM 1407 C CA . ALA A 1 183 ? 11.523 -17.406 -23.516 1 92.19 183 ALA A CA 1
ATOM 1408 C C . ALA A 1 183 ? 11.398 -16.922 -22.078 1 92.19 183 ALA A C 1
ATOM 1410 O O . ALA A 1 183 ? 12.164 -16.062 -21.641 1 92.19 183 ALA A O 1
ATOM 1411 N N . ALA A 1 184 ? 10.43 -17.453 -21.375 1 95.25 184 ALA A N 1
ATOM 1412 C CA . ALA A 1 184 ? 10.234 -17.062 -19.969 1 95.25 184 ALA A CA 1
ATOM 1413 C C . ALA A 1 184 ? 11.469 -17.375 -19.141 1 95.25 184 ALA A C 1
ATOM 1415 O O . ALA A 1 184 ? 11.906 -16.547 -18.328 1 95.25 184 ALA A O 1
ATOM 1416 N N . LYS A 1 185 ? 12.039 -18.531 -19.344 1 94.62 185 LYS A N 1
ATOM 1417 C CA . LYS A 1 185 ? 13.266 -18.891 -18.641 1 94.62 185 LYS A CA 1
ATOM 1418 C C . LYS A 1 185 ? 14.414 -17.953 -19.031 1 94.62 185 LYS A C 1
ATOM 1420 O O . LYS A 1 185 ? 15.141 -17.469 -18.156 1 94.62 185 LYS A O 1
ATOM 1425 N N . PHE A 1 186 ? 14.531 -17.734 -20.297 1 94.31 186 PHE A N 1
ATOM 1426 C CA . PHE A 1 186 ? 15.594 -16.875 -20.797 1 94.31 186 PHE A CA 1
ATOM 1427 C C . PHE A 1 186 ? 15.492 -15.477 -20.188 1 94.31 186 PHE A C 1
ATOM 1429 O O . PHE A 1 186 ? 16.5 -14.836 -19.906 1 94.31 186 PHE A O 1
ATOM 1436 N N . PHE A 1 187 ? 14.258 -15.062 -20.016 1 95.62 187 PHE A N 1
ATOM 1437 C CA . PHE A 1 187 ? 14.031 -13.727 -19.469 1 95.62 187 PHE A CA 1
ATOM 1438 C C . PHE A 1 187 ? 13.961 -13.766 -17.953 1 95.62 187 PHE A C 1
ATOM 1440 O O . PHE A 1 187 ? 13.438 -12.844 -17.312 1 95.62 187 PHE A O 1
ATOM 1447 N N . LEU A 1 188 ? 14.359 -14.859 -17.312 1 96.69 188 LEU A N 1
ATOM 1448 C CA . LEU A 1 188 ? 14.719 -14.977 -15.906 1 96.69 188 LEU A CA 1
ATOM 1449 C C . LEU A 1 188 ? 13.477 -15.102 -15.031 1 96.69 188 LEU A C 1
ATOM 1451 O O . LEU A 1 188 ? 13.453 -14.625 -13.898 1 96.69 188 LEU A O 1
ATOM 1455 N N . ALA A 1 189 ? 12.422 -15.672 -15.57 1 97.31 189 ALA A N 1
ATOM 1456 C CA . ALA A 1 189 ? 11.305 -16.062 -14.711 1 97.31 189 ALA A CA 1
ATOM 1457 C C . ALA A 1 189 ? 11.75 -17.078 -13.664 1 97.31 189 ALA A C 1
ATOM 1459 O O . ALA A 1 189 ? 12.578 -17.953 -13.953 1 97.31 189 ALA A O 1
ATOM 1460 N N . ASP A 1 190 ? 11.195 -17.016 -12.43 1 97.75 190 ASP A N 1
ATOM 1461 C CA . ASP A 1 190 ? 11.539 -17.953 -11.375 1 97.75 190 ASP A CA 1
ATOM 1462 C C . ASP A 1 190 ? 10.703 -19.234 -11.484 1 97.75 190 ASP A C 1
ATOM 1464 O O . ASP A 1 190 ? 11.023 -20.25 -10.859 1 97.75 190 ASP A O 1
ATOM 1468 N N . GLY A 1 191 ? 9.656 -19.234 -12.219 1 97.5 191 GLY A N 1
ATOM 1469 C CA . GLY A 1 191 ? 8.734 -20.312 -12.531 1 97.5 191 GLY A CA 1
ATOM 1470 C C . GLY A 1 191 ? 7.656 -19.906 -13.523 1 97.5 191 GLY A C 1
ATOM 1471 O O . GLY A 1 191 ? 7.512 -18.734 -13.852 1 97.5 191 GLY A O 1
ATOM 1472 N N . ILE A 1 192 ? 6.973 -20.906 -14.031 1 96.5 192 ILE A N 1
ATOM 1473 C CA . ILE A 1 192 ? 5.918 -20.625 -14.992 1 96.5 192 ILE A CA 1
ATOM 1474 C C . ILE A 1 192 ? 4.598 -21.219 -14.508 1 96.5 192 ILE A C 1
ATOM 1476 O O . ILE A 1 192 ? 4.594 -22.219 -13.773 1 96.5 192 ILE A O 1
ATOM 1480 N N . ILE A 1 193 ? 3.541 -20.531 -14.891 1 96.38 193 ILE A N 1
ATOM 1481 C CA . ILE A 1 193 ? 2.189 -21 -14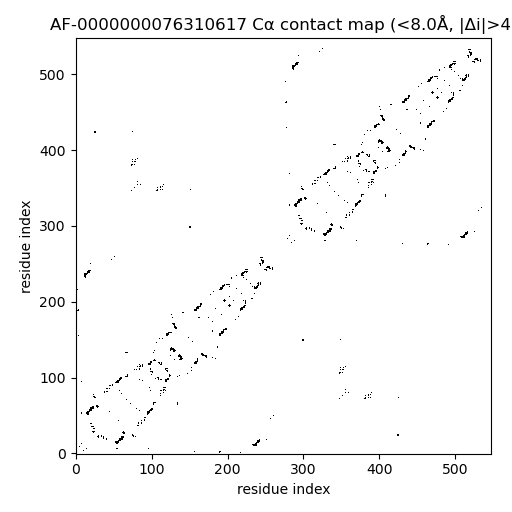.594 1 96.38 193 ILE A CA 1
ATOM 1482 C C . ILE A 1 193 ? 1.454 -21.297 -15.898 1 96.38 193 ILE A C 1
ATOM 1484 O O . ILE 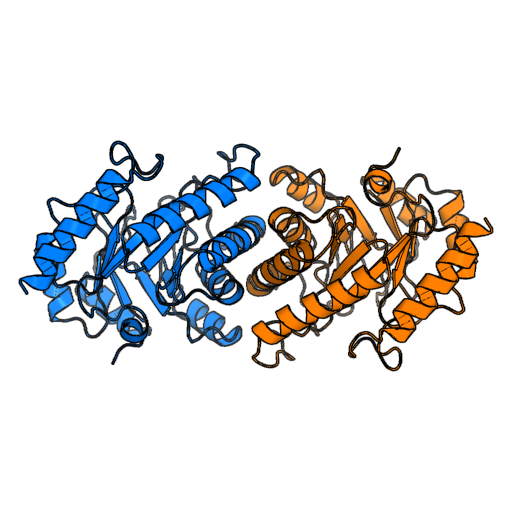A 1 193 ? 1.255 -20.406 -16.719 1 96.38 193 ILE A O 1
ATOM 1488 N N . LEU A 1 194 ? 1.082 -22.531 -16.094 1 93.38 194 LEU A N 1
ATOM 1489 C CA . LEU A 1 194 ? 0.263 -22.938 -17.234 1 93.38 194 LEU A CA 1
ATOM 1490 C C . LEU A 1 194 ? -1.221 -22.766 -16.922 1 93.38 194 LEU A C 1
ATOM 1492 O O . LEU A 1 194 ? -1.686 -23.172 -15.859 1 93.38 194 LEU A O 1
ATOM 1496 N N . THR A 1 195 ? -1.801 -22.078 -17.797 1 87.12 195 THR A N 1
ATOM 1497 C CA . THR A 1 195 ? -3.223 -21.844 -17.578 1 87.12 195 THR A CA 1
ATOM 1498 C C . THR A 1 195 ? -4.055 -22.469 -18.703 1 87.12 195 THR A C 1
ATOM 1500 O O . THR A 1 195 ? -3.549 -22.688 -19.797 1 87.12 195 THR A O 1
ATOM 1503 N N . GLY A 1 196 ? -5.246 -22.953 -18.422 1 75.06 196 GLY A N 1
ATOM 1504 C CA . GLY A 1 196 ? -6.168 -23.422 -19.438 1 75.06 196 GLY A CA 1
ATOM 1505 C C . GLY A 1 196 ? -6.734 -22.312 -20.297 1 75.06 196 GLY A C 1
ATOM 1506 O O . GLY A 1 196 ? -6.289 -21.156 -20.203 1 75.06 196 GLY A O 1
ATOM 1507 N N . ILE A 1 197 ? -7.637 -22.656 -21.188 1 63.62 197 ILE A N 1
ATOM 1508 C CA . ILE A 1 197 ? -8.258 -21.688 -22.094 1 63.62 197 ILE A CA 1
ATOM 1509 C C . ILE A 1 197 ? -9.195 -20.781 -21.297 1 63.62 197 ILE A C 1
ATOM 1511 O O . ILE A 1 197 ? -9.227 -19.562 -21.531 1 63.62 197 ILE A O 1
ATOM 1515 N N . THR A 1 198 ? -9.867 -21.344 -20.438 1 65.06 198 THR A N 1
ATOM 1516 C CA . THR A 1 198 ? -10.727 -20.609 -19.516 1 65.06 198 THR A CA 1
ATOM 1517 C C . THR A 1 198 ? -10.445 -21.016 -18.078 1 65.06 198 THR A C 1
ATOM 1519 O O . THR A 1 198 ? -9.719 -21.984 -17.828 1 65.06 198 THR A O 1
ATOM 1522 N N . THR A 1 199 ? -10.906 -20.172 -17.188 1 59.31 199 THR A N 1
ATOM 1523 C CA . THR A 1 199 ? -10.703 -20.453 -15.773 1 59.31 199 THR A CA 1
ATOM 1524 C C . THR A 1 199 ? -11.227 -21.844 -15.414 1 59.31 199 THR A C 1
ATOM 1526 O O . THR A 1 199 ? -10.641 -22.531 -14.586 1 59.31 199 THR A O 1
ATOM 1529 N N . SER A 1 200 ? -12.211 -22.312 -16.125 1 62.66 200 SER A N 1
ATOM 1530 C CA . SER A 1 200 ? -12.828 -23.594 -15.789 1 62.66 200 SER A CA 1
ATOM 1531 C C . SER A 1 200 ? -12.266 -24.719 -16.656 1 62.66 200 SER A C 1
ATOM 1533 O O . SER A 1 200 ? -12.5 -25.906 -16.375 1 62.66 200 SER A O 1
ATOM 1535 N N . ASP A 1 201 ? -11.547 -24.312 -17.625 1 71.94 201 ASP A N 1
ATOM 1536 C CA . ASP A 1 201 ? -10.992 -25.328 -18.516 1 71.94 201 ASP A CA 1
ATOM 1537 C C . ASP A 1 201 ? -9.594 -25.75 -18.062 1 71.94 201 ASP A C 1
ATOM 1539 O O . ASP A 1 201 ? -8.688 -24.922 -17.969 1 71.94 201 ASP A O 1
ATOM 1543 N N . PRO A 1 202 ? -9.461 -26.984 -17.828 1 76.81 202 PRO A N 1
ATOM 1544 C CA . PRO A 1 202 ? -8.156 -27.453 -17.328 1 76.81 202 PRO A CA 1
ATOM 1545 C C . PRO A 1 202 ? -7.074 -27.406 -18.406 1 76.81 202 PRO A C 1
ATOM 1547 O O . PRO A 1 202 ? -7.383 -27.359 -19.594 1 76.81 202 PRO A O 1
ATOM 1550 N N . VAL A 1 203 ? -5.875 -27.344 -17.906 1 83.38 203 VAL A N 1
ATOM 1551 C CA . VAL A 1 203 ? -4.684 -27.406 -18.75 1 83.38 203 VAL A CA 1
ATOM 1552 C C . VAL A 1 203 ? -4.625 -28.766 -19.469 1 83.38 203 VAL A C 1
ATOM 1554 O O . VAL A 1 203 ? -4.895 -29.797 -18.859 1 83.38 203 VAL A O 1
ATOM 1557 N N . ASN A 1 204 ? -4.266 -28.719 -20.719 1 85.19 204 ASN A N 1
ATOM 1558 C CA . ASN A 1 204 ? -4.035 -29.953 -21.469 1 85.19 204 ASN A CA 1
ATOM 1559 C C . ASN A 1 204 ? -2.908 -30.781 -20.844 1 85.19 204 ASN A C 1
ATOM 1561 O O . ASN A 1 204 ? -1.771 -30.312 -20.75 1 85.19 204 ASN A O 1
ATOM 1565 N N . VAL A 1 205 ? -3.201 -32.031 -20.5 1 90.44 205 VAL A N 1
ATOM 1566 C CA . VAL A 1 205 ? -2.287 -32.875 -19.734 1 90.44 205 VAL A CA 1
ATOM 1567 C C . VAL A 1 205 ? -1.067 -33.219 -20.578 1 90.44 205 VAL A C 1
ATOM 1569 O O . VAL A 1 205 ? 0.06 -33.25 -20.078 1 90.44 205 VAL A O 1
ATOM 1572 N N . SER A 1 206 ? -1.315 -33.531 -21.812 1 90.19 206 SER A N 1
ATOM 1573 C CA . SER A 1 206 ? -0.204 -33.875 -22.703 1 90.19 206 SER A CA 1
ATOM 1574 C C . SER A 1 206 ? 0.764 -32.688 -22.844 1 90.19 206 SER A C 1
ATOM 1576 O O . SER A 1 206 ? 1.982 -32.875 -22.797 1 90.19 206 SER A O 1
ATOM 1578 N N . GLU A 1 207 ? 0.232 -31.578 -23.016 1 87 207 GLU A N 1
ATOM 1579 C CA . GLU A 1 207 ? 1.048 -30.375 -23.125 1 87 207 GLU A CA 1
ATOM 1580 C C . GLU A 1 207 ? 1.82 -30.109 -21.828 1 87 207 GLU A C 1
ATOM 1582 O O . GLU A 1 207 ? 3.008 -29.781 -21.875 1 87 207 GLU A O 1
ATOM 1587 N N . PHE A 1 208 ? 1.097 -30.281 -20.828 1 91.44 208 PHE A N 1
ATOM 1588 C CA . PHE A 1 208 ? 1.728 -30.141 -19.516 1 91.44 208 PHE A CA 1
ATOM 1589 C C . PHE A 1 208 ? 2.898 -31.094 -19.375 1 91.44 208 PHE A C 1
ATOM 1591 O O . PHE A 1 208 ? 3.996 -30.688 -18.984 1 91.44 208 PHE A O 1
ATOM 1598 N N . THR A 1 209 ? 2.684 -32.312 -19.656 1 92.5 209 THR A N 1
ATOM 1599 C CA . THR A 1 209 ? 3.703 -33.344 -19.5 1 92.5 209 THR A CA 1
ATOM 1600 C C . THR A 1 209 ? 4.93 -33 -20.344 1 92.5 209 THR A C 1
ATOM 1602 O O . THR A 1 209 ? 6.066 -33.156 -19.891 1 92.5 209 THR A O 1
ATOM 1605 N N . GLU A 1 210 ? 4.695 -32.594 -21.484 1 90.88 210 GLU A N 1
ATOM 1606 C CA . GLU A 1 210 ? 5.789 -32.219 -22.375 1 90.88 210 GLU A CA 1
ATOM 1607 C C . GLU A 1 210 ? 6.594 -31.047 -21.812 1 90.88 210 GLU A C 1
ATOM 1609 O O . GLU A 1 210 ? 7.824 -31.078 -21.828 1 90.88 210 GLU A O 1
ATOM 1614 N N . ILE A 1 211 ? 5.895 -30.078 -21.359 1 92.56 211 ILE A N 1
ATOM 1615 C CA . ILE A 1 211 ? 6.539 -28.891 -20.828 1 92.56 211 ILE A CA 1
ATOM 1616 C C . ILE A 1 211 ? 7.332 -29.25 -19.578 1 92.56 211 ILE A C 1
ATOM 1618 O O . ILE A 1 211 ? 8.484 -28.828 -19.422 1 92.56 211 ILE A O 1
ATOM 1622 N N . LYS A 1 212 ? 6.691 -30 -18.703 1 93.56 212 LYS A N 1
ATOM 1623 C CA . LYS A 1 212 ? 7.332 -30.359 -17.453 1 93.56 212 LYS A CA 1
ATOM 1624 C C . LYS A 1 212 ? 8.609 -31.156 -17.688 1 93.56 212 LYS A C 1
ATOM 1626 O O . LYS A 1 212 ? 9.617 -30.953 -17 1 93.56 212 LYS A O 1
ATOM 1631 N N . GLN A 1 213 ? 8.617 -32 -18.656 1 91.62 213 GLN A N 1
ATOM 1632 C CA . GLN A 1 213 ? 9.758 -32.844 -18.969 1 91.62 213 GLN A CA 1
ATOM 1633 C C . GLN A 1 213 ? 10.922 -32.031 -19.531 1 91.62 213 GLN A C 1
ATOM 1635 O O . GLN A 1 213 ? 12.086 -32.406 -19.359 1 91.62 213 GLN A O 1
ATOM 1640 N N . ASN A 1 214 ? 10.609 -30.938 -20.078 1 89.81 214 ASN A N 1
ATOM 1641 C CA . ASN A 1 214 ? 11.641 -30.188 -20.797 1 89.81 214 ASN A CA 1
ATOM 1642 C C . ASN A 1 214 ? 11.984 -28.891 -20.094 1 89.81 214 ASN A C 1
ATOM 1644 O O . ASN A 1 214 ? 12.883 -28.156 -20.516 1 89.81 214 ASN A O 1
ATOM 1648 N N . SER A 1 215 ? 11.242 -28.609 -19.094 1 89.88 215 SER A N 1
ATOM 1649 C CA . SER A 1 215 ? 11.453 -27.312 -18.438 1 89.88 215 SER A CA 1
ATOM 1650 C C . SER A 1 215 ? 12.562 -27.406 -17.391 1 89.88 215 SER A C 1
ATOM 1652 O O . SER A 1 215 ? 12.656 -28.391 -16.656 1 89.88 215 SER A O 1
ATOM 1654 N N . LYS A 1 216 ? 13.375 -26.359 -17.312 1 89.62 216 LYS A N 1
ATOM 1655 C CA . LYS A 1 216 ? 14.453 -26.25 -16.328 1 89.62 216 LYS A CA 1
ATOM 1656 C C . LYS A 1 216 ? 14.039 -25.391 -15.148 1 89.62 216 LYS A C 1
ATOM 1658 O O . LYS A 1 216 ? 14.828 -25.156 -14.227 1 89.62 216 LYS A O 1
ATOM 1663 N N . ILE A 1 217 ? 12.852 -24.844 -15.164 1 93.75 217 ILE A N 1
ATOM 1664 C CA . ILE A 1 217 ? 12.32 -24.031 -14.07 1 93.75 217 ILE A CA 1
ATOM 1665 C C . ILE A 1 217 ? 11 -24.625 -13.586 1 93.75 217 ILE A C 1
ATOM 1667 O O . ILE A 1 217 ? 10.367 -25.406 -14.297 1 93.75 217 ILE A O 1
ATOM 1671 N N . PRO A 1 218 ? 10.617 -24.25 -12.359 1 96.88 218 PRO A N 1
ATOM 1672 C CA . PRO A 1 218 ? 9.383 -24.812 -11.797 1 96.88 218 PRO A CA 1
ATOM 1673 C C . PRO A 1 218 ? 8.164 -24.578 -12.688 1 96.88 218 PRO A C 1
ATOM 1675 O O . PRO A 1 218 ? 8.031 -23.5 -13.273 1 96.88 218 PRO A O 1
ATOM 1678 N N . VAL A 1 219 ? 7.312 -25.578 -12.766 1 96.5 219 VAL A N 1
ATOM 1679 C CA . VAL A 1 219 ? 6.094 -25.531 -13.562 1 96.5 219 VAL A CA 1
ATOM 1680 C C . VAL A 1 219 ? 4.875 -25.688 -12.656 1 96.5 219 VAL A C 1
ATOM 1682 O O . VAL A 1 219 ? 4.723 -26.719 -11.992 1 96.5 219 VAL A O 1
ATOM 1685 N N . LEU A 1 220 ? 4.059 -24.656 -12.664 1 96.81 220 LEU A N 1
ATOM 1686 C CA . LEU A 1 220 ? 2.83 -24.672 -11.883 1 96.81 220 LEU A CA 1
ATOM 1687 C C . LEU A 1 220 ? 1.608 -24.75 -12.789 1 96.81 220 LEU A C 1
ATOM 1689 O O . LEU A 1 220 ? 1.669 -24.359 -13.953 1 96.81 220 LEU A O 1
ATOM 1693 N N . ILE A 1 221 ? 0.538 -25.25 -12.195 1 94.94 221 ILE A N 1
ATOM 1694 C CA . ILE A 1 221 ? -0.751 -25.281 -12.875 1 94.94 221 ILE A CA 1
ATOM 1695 C C . ILE A 1 221 ? -1.697 -24.266 -12.234 1 94.94 221 ILE A C 1
ATOM 1697 O O . ILE A 1 221 ? -1.972 -24.344 -11.039 1 94.94 221 ILE A O 1
ATOM 1701 N N . GLY A 1 222 ? -2.207 -23.281 -12.953 1 91.06 222 GLY A N 1
ATOM 1702 C CA . GLY A 1 222 ? -2.908 -22.156 -12.359 1 91.06 222 GLY A CA 1
ATOM 1703 C C . GLY A 1 222 ? -4.387 -22.125 -12.688 1 91.06 222 GLY A C 1
ATOM 1704 O O . GLY A 1 222 ? -5.062 -21.125 -12.469 1 91.06 222 GLY A O 1
ATOM 1705 N N . SER A 1 223 ? -4.965 -23.172 -13.219 1 83.56 223 SER A N 1
ATOM 1706 C CA . SER A 1 223 ? -6.398 -23.109 -13.477 1 83.56 223 SER A CA 1
ATOM 1707 C C . SER A 1 223 ? -6.973 -24.516 -13.703 1 83.56 223 SER A C 1
ATOM 1709 O O . SER A 1 223 ? -6.266 -25.406 -14.164 1 83.56 223 SER A O 1
ATOM 1711 N N . GLY A 1 224 ? -8.242 -24.625 -13.219 1 84.38 224 GLY A N 1
ATOM 1712 C CA . GLY A 1 224 ? -9.039 -25.797 -13.602 1 84.38 224 GLY A CA 1
ATOM 1713 C C . GLY A 1 224 ? -8.711 -27.031 -12.781 1 84.38 224 GLY A C 1
ATOM 1714 O O . GLY A 1 224 ? -9.188 -28.125 -13.086 1 84.38 224 GLY A O 1
ATOM 1715 N N . VAL A 1 225 ? -7.902 -26.875 -11.781 1 91.75 225 VAL A N 1
ATOM 1716 C CA . VAL A 1 225 ? -7.535 -28.031 -10.969 1 91.75 225 VAL A CA 1
ATOM 1717 C C . VAL A 1 225 ? -8.664 -28.359 -9.992 1 91.75 225 VAL A C 1
ATOM 1719 O O . VAL A 1 225 ? -9.203 -27.469 -9.336 1 91.75 225 VAL A O 1
ATOM 1722 N N . THR A 1 226 ? -9.055 -29.594 -9.969 1 94.19 226 THR A N 1
ATOM 1723 C CA . THR A 1 226 ? -10.086 -30.094 -9.07 1 94.19 226 THR A CA 1
ATOM 1724 C C . THR A 1 226 ? -9.617 -31.375 -8.383 1 94.19 226 THR A C 1
ATOM 1726 O O . THR A 1 226 ? -8.586 -31.938 -8.742 1 94.19 226 THR A O 1
ATOM 1729 N N . LYS A 1 227 ? -10.422 -31.781 -7.391 1 95.12 227 LYS A N 1
ATOM 1730 C CA . LYS A 1 227 ? -10.156 -33.031 -6.699 1 95.12 227 LYS A CA 1
ATOM 1731 C C . LYS A 1 227 ? -10.164 -34.219 -7.668 1 95.12 227 LYS A C 1
ATOM 1733 O O . LYS A 1 227 ? -9.391 -35.156 -7.504 1 95.12 227 LYS A O 1
ATOM 1738 N N . ASP A 1 228 ? -10.938 -34.094 -8.695 1 94.19 228 ASP A N 1
ATOM 1739 C CA . ASP A 1 228 ? -11.141 -35.219 -9.633 1 94.19 228 ASP A CA 1
ATOM 1740 C C . ASP A 1 228 ? -9.984 -35.312 -10.617 1 94.19 228 ASP A C 1
ATOM 1742 O O . ASP A 1 228 ? -9.68 -36.406 -11.109 1 94.19 228 ASP A O 1
ATOM 1746 N N . ASN A 1 229 ? -9.312 -34.188 -10.922 1 94.44 229 ASN A N 1
ATOM 1747 C CA . ASN A 1 229 ? -8.312 -34.25 -11.984 1 94.44 229 ASN A CA 1
ATOM 1748 C C . ASN A 1 229 ? -6.902 -34.031 -11.438 1 94.44 229 ASN A C 1
ATOM 1750 O O . ASN A 1 229 ? -5.926 -34.094 -12.188 1 94.44 229 ASN A O 1
ATOM 1754 N N . ILE A 1 230 ? -6.75 -33.906 -10.117 1 95.62 230 ILE A N 1
ATOM 1755 C CA . ILE A 1 230 ? -5.477 -33.531 -9.5 1 95.62 230 ILE A CA 1
ATOM 1756 C C . ILE A 1 230 ? -4.434 -34.625 -9.812 1 95.62 230 ILE A C 1
ATOM 1758 O O . ILE A 1 230 ? -3.246 -34.312 -9.945 1 95.62 230 ILE A O 1
ATOM 1762 N N . LYS A 1 231 ? -4.809 -35.812 -10.047 1 94.5 231 LYS A N 1
ATOM 1763 C CA . LYS A 1 231 ? -3.891 -36.938 -10.336 1 94.5 231 LYS A CA 1
ATOM 1764 C C . LYS A 1 231 ? -3.102 -36.656 -11.609 1 94.5 231 LYS A C 1
ATOM 1766 O O . LYS A 1 231 ? -1.953 -37.094 -11.742 1 94.5 231 LYS A O 1
ATOM 1771 N N . ASP A 1 232 ? -3.723 -35.969 -12.492 1 94.06 232 ASP A N 1
ATOM 1772 C CA . ASP A 1 232 ? -3.107 -35.688 -13.781 1 94.06 232 ASP A CA 1
ATOM 1773 C C . ASP A 1 232 ? -1.985 -34.656 -13.641 1 94.06 232 ASP A C 1
ATOM 1775 O O . ASP A 1 232 ? -1.155 -34.5 -14.539 1 94.06 232 ASP A O 1
ATOM 1779 N N . TYR A 1 233 ? -1.931 -33.906 -12.516 1 94.81 233 TYR A N 1
ATOM 1780 C CA . TYR A 1 233 ? -1.011 -32.781 -12.375 1 94.81 233 TYR A CA 1
ATOM 1781 C C . TYR A 1 233 ? -0.05 -33 -11.211 1 94.81 233 TYR A C 1
ATOM 1783 O O . TYR A 1 233 ? 0.602 -32.062 -10.75 1 94.81 233 TYR A O 1
ATOM 1791 N N . LEU A 1 234 ? 0.083 -34.25 -10.742 1 94.12 234 LEU A N 1
ATOM 1792 C CA . LEU A 1 234 ? 0.862 -34.562 -9.547 1 94.12 234 LEU A CA 1
ATOM 1793 C C . LEU A 1 234 ? 2.344 -34.281 -9.781 1 94.12 234 LEU A C 1
ATOM 1795 O O . LEU A 1 234 ? 3.086 -34.031 -8.828 1 94.12 234 LEU A O 1
ATOM 1799 N N . PHE A 1 235 ? 2.744 -34.281 -10.984 1 92.81 235 PHE A N 1
ATOM 1800 C CA . PHE A 1 235 ? 4.16 -34.094 -11.281 1 92.81 235 PHE A CA 1
ATOM 1801 C C . PHE A 1 235 ? 4.516 -32.625 -11.359 1 92.81 235 PHE A C 1
ATOM 1803 O O . PHE A 1 235 ? 5.691 -32.25 -11.469 1 92.81 235 PHE A O 1
ATOM 1810 N N . SER A 1 236 ? 3.498 -31.734 -11.328 1 95.62 236 SER A N 1
ATOM 1811 C CA . SER A 1 236 ? 3.773 -30.297 -11.281 1 95.62 236 SER A CA 1
ATOM 1812 C C . SER A 1 236 ? 4.496 -29.922 -9.992 1 95.62 236 SER A C 1
ATOM 1814 O O . SER A 1 236 ? 4.5 -30.688 -9.023 1 95.62 236 SER A O 1
ATOM 1816 N N . ASP A 1 237 ? 5.148 -28.828 -10.047 1 96.44 237 ASP A N 1
ATOM 1817 C CA . ASP A 1 237 ? 5.812 -28.344 -8.844 1 96.44 237 ASP A CA 1
ATOM 1818 C C . ASP A 1 237 ? 4.797 -27.781 -7.844 1 96.44 237 ASP A C 1
ATOM 1820 O O . ASP A 1 237 ? 4.977 -27.906 -6.633 1 96.44 237 ASP A O 1
ATOM 1824 N N . ALA A 1 238 ? 3.795 -27.172 -8.375 1 97.38 238 ALA A N 1
ATOM 1825 C CA . ALA A 1 238 ? 2.686 -26.703 -7.555 1 97.38 238 ALA A CA 1
ATOM 1826 C C . ALA A 1 238 ? 1.415 -26.547 -8.391 1 97.38 238 ALA A C 1
ATOM 1828 O O . ALA A 1 238 ? 1.477 -26.484 -9.617 1 97.38 238 ALA A O 1
ATOM 1829 N N . VAL A 1 239 ? 0.31 -26.516 -7.707 1 96.88 239 VAL A N 1
ATOM 1830 C CA . VAL A 1 239 ? -0.983 -26.219 -8.312 1 96.88 239 VAL A CA 1
ATOM 1831 C C . VAL A 1 239 ? -1.657 -25.078 -7.562 1 96.88 239 VAL A C 1
ATOM 1833 O O . VAL A 1 239 ? -1.557 -24.984 -6.336 1 96.88 239 VAL A O 1
ATOM 1836 N N . ILE A 1 240 ? -2.227 -24.188 -8.336 1 96.62 240 ILE A N 1
ATOM 1837 C CA . ILE A 1 240 ? -3.014 -23.109 -7.77 1 96.62 240 ILE A CA 1
ATOM 1838 C C . ILE A 1 240 ? -4.504 -23.422 -7.891 1 96.62 240 ILE A C 1
ATOM 1840 O O . ILE A 1 240 ? -5.012 -23.625 -8.992 1 96.62 240 ILE A O 1
ATOM 1844 N N . VAL A 1 241 ? -5.215 -23.469 -6.762 1 95.69 241 VAL A N 1
ATOM 1845 C CA . VAL A 1 241 ? -6.621 -23.875 -6.75 1 95.69 241 VAL A CA 1
ATOM 1846 C C . VAL A 1 241 ? -7.48 -22.703 -6.25 1 95.69 241 VAL A C 1
ATOM 1848 O O . VAL A 1 241 ? -7.246 -22.188 -5.16 1 95.69 241 VAL A O 1
ATOM 1851 N N . GLY A 1 242 ? -8.477 -22.328 -7.02 1 93.19 242 GLY A N 1
ATOM 1852 C CA . GLY A 1 242 ? -9.367 -21.234 -6.664 1 93.19 242 GLY A CA 1
ATOM 1853 C C . GLY A 1 242 ? -10.828 -21.641 -6.605 1 93.19 242 GLY A C 1
ATOM 1854 O O . GLY A 1 242 ? -11.312 -22.094 -5.562 1 93.19 242 GLY A O 1
ATOM 1855 N N . SER A 1 243 ? -11.445 -21.797 -7.754 1 91 243 SER A N 1
ATOM 1856 C CA . SER A 1 243 ? -12.883 -22.016 -7.848 1 91 243 SER A CA 1
ATOM 1857 C C . SER A 1 243 ? -13.289 -23.328 -7.188 1 91 243 SER A C 1
ATOM 1859 O O . SER A 1 243 ? -14.359 -23.438 -6.59 1 91 243 SER A O 1
ATOM 1861 N N . HIS A 1 244 ? -12.5 -24.328 -7.281 1 93 244 HIS A N 1
ATOM 1862 C CA . HIS A 1 244 ? -12.828 -25.641 -6.73 1 93 244 HIS A CA 1
ATOM 1863 C C . HIS A 1 244 ? -13.031 -25.578 -5.223 1 93 244 HIS A C 1
ATOM 1865 O O . HIS A 1 244 ? -13.797 -26.359 -4.656 1 93 244 HIS A O 1
ATOM 1871 N N . PHE A 1 245 ? -12.344 -24.641 -4.535 1 95.56 245 PHE A N 1
ATOM 1872 C CA . PHE A 1 245 ? -12.398 -24.516 -3.084 1 95.56 245 PHE A CA 1
ATOM 1873 C C . PHE A 1 245 ? -13.594 -23.672 -2.658 1 95.56 245 PHE A C 1
ATOM 1875 O O . PHE A 1 245 ? -13.875 -23.531 -1.464 1 95.56 245 PHE A O 1
ATOM 1882 N N . LYS A 1 246 ? -14.312 -23.141 -3.65 1 94 246 LYS A N 1
ATOM 1883 C CA . LYS A 1 246 ? -15.406 -22.234 -3.355 1 94 246 LYS A CA 1
ATOM 1884 C C . LYS A 1 246 ? -16.734 -22.969 -3.275 1 94 246 LYS A C 1
ATOM 1886 O O . LYS A 1 246 ? -16.906 -24.031 -3.887 1 94 246 LYS A O 1
ATOM 1891 N N . ILE A 1 247 ? -17.703 -22.328 -2.559 1 91.88 247 ILE A N 1
ATOM 1892 C CA . ILE A 1 247 ? -19.062 -22.844 -2.514 1 91.88 247 ILE A CA 1
ATOM 1893 C C . ILE A 1 247 ? -19.625 -22.953 -3.932 1 91.88 247 ILE A C 1
ATOM 1895 O O . ILE A 1 247 ? -19.484 -22.031 -4.734 1 91.88 247 ILE A O 1
ATOM 1899 N N . SER A 1 248 ? -20.172 -24.078 -4.277 1 87.19 248 SER A N 1
ATOM 1900 C CA . SER A 1 248 ? -20.766 -24.375 -5.574 1 87.19 248 SER A CA 1
ATOM 1901 C C . SER A 1 248 ? -19.734 -24.234 -6.699 1 87.19 248 SER A C 1
ATOM 1903 O O . SER A 1 248 ? -20.109 -24.031 -7.855 1 87.19 248 SER A O 1
ATOM 1905 N N . GLU A 1 249 ? -18.453 -24.094 -6.32 1 84.88 249 GLU A N 1
ATOM 1906 C CA . GLU A 1 249 ? -17.328 -24 -7.254 1 84.88 249 GLU A CA 1
ATOM 1907 C C . GLU A 1 249 ? -17.438 -22.75 -8.125 1 84.88 249 GLU A C 1
ATOM 1909 O O . GLU A 1 249 ? -17.109 -22.781 -9.305 1 84.88 249 GLU A O 1
ATOM 1914 N N . THR A 1 250 ? -18.047 -21.797 -7.566 1 84.31 250 THR A N 1
ATOM 1915 C CA . THR A 1 250 ? -18.156 -20.484 -8.195 1 84.31 250 THR A CA 1
ATOM 1916 C C . THR A 1 250 ? -17.188 -19.484 -7.559 1 84.31 250 THR A C 1
ATOM 1918 O O . THR A 1 250 ? -17.266 -19.234 -6.355 1 84.31 250 THR A O 1
ATOM 1921 N N . TRP A 1 251 ? -16.406 -18.906 -8.383 1 80.94 251 TRP A N 1
ATOM 1922 C CA . TRP A 1 251 ? -15.273 -18.125 -7.883 1 80.94 251 TRP A CA 1
ATOM 1923 C C . TRP A 1 251 ? -15.758 -16.938 -7.062 1 80.94 251 TRP A C 1
ATOM 1925 O O . TRP A 1 251 ? -15.023 -16.406 -6.234 1 80.94 251 TRP A O 1
ATOM 1935 N N . GLN A 1 252 ? -16.969 -16.5 -7.18 1 85.88 252 GLN A N 1
ATOM 1936 C CA . GLN A 1 252 ? -17.5 -15.328 -6.496 1 85.88 252 GLN A CA 1
ATOM 1937 C C . GLN A 1 252 ? -17.875 -15.656 -5.055 1 85.88 252 GLN A C 1
ATOM 1939 O O . GLN A 1 252 ? -18.047 -14.75 -4.234 1 85.88 252 GLN A O 1
ATOM 1944 N N . LYS A 1 253 ? -17.969 -16.953 -4.781 1 88.62 253 LYS A N 1
ATOM 1945 C CA . LYS A 1 253 ? -18.453 -17.359 -3.469 1 88.62 253 LYS A CA 1
ATOM 1946 C C . LYS A 1 253 ? -17.297 -17.547 -2.484 1 88.62 253 LYS A C 1
ATOM 1948 O O . LYS A 1 253 ? -16.125 -17.469 -2.867 1 88.62 253 LYS A O 1
ATOM 1953 N N . ARG A 1 254 ? -17.656 -17.734 -1.238 1 93.62 254 ARG A N 1
ATOM 1954 C CA . ARG A 1 254 ? -16.703 -17.969 -0.17 1 93.62 254 ARG A CA 1
ATOM 1955 C C . ARG A 1 254 ? -16.141 -19.391 -0.238 1 93.62 254 ARG A C 1
ATOM 1957 O O . ARG A 1 254 ? -16.734 -20.266 -0.869 1 93.62 254 ARG A O 1
ATOM 1964 N N . ILE A 1 255 ? -15.031 -19.562 0.384 1 95.38 255 ILE A N 1
ATOM 1965 C CA . ILE A 1 255 ? -14.406 -20.875 0.405 1 95.38 255 ILE A CA 1
ATOM 1966 C C . ILE A 1 255 ? -15.281 -21.844 1.201 1 95.38 255 ILE A C 1
ATOM 1968 O O . ILE A 1 255 ? -15.93 -21.453 2.176 1 95.38 255 ILE A O 1
ATOM 1972 N N . ASP A 1 256 ? -15.312 -23.031 0.763 1 96 256 ASP A N 1
ATOM 1973 C CA . ASP A 1 256 ? -15.945 -24.141 1.446 1 96 256 ASP A CA 1
ATOM 1974 C C . ASP A 1 256 ? -14.914 -25 2.188 1 96 256 ASP A C 1
ATOM 1976 O O . ASP A 1 256 ? -14.133 -25.719 1.563 1 96 256 ASP A O 1
ATOM 1980 N N . LYS A 1 257 ? -14.984 -24.969 3.496 1 96.81 257 LYS A N 1
ATOM 1981 C CA . LYS A 1 257 ? -14.008 -25.656 4.336 1 96.81 257 LYS A CA 1
ATOM 1982 C C . LYS A 1 257 ? -13.945 -27.141 3.994 1 96.81 257 LYS A C 1
ATOM 1984 O O . LYS A 1 257 ? -12.867 -27.734 3.98 1 96.81 257 LYS A O 1
ATOM 1989 N N . LYS A 1 258 ? -15.047 -27.656 3.785 1 96.88 258 LYS A N 1
ATOM 1990 C CA . LYS A 1 258 ? -15.109 -29.094 3.486 1 96.88 258 LYS A CA 1
ATOM 1991 C C . LYS A 1 258 ? -14.383 -29.406 2.188 1 96.88 258 LYS A C 1
ATOM 1993 O O . LYS A 1 258 ? -13.711 -30.438 2.086 1 96.88 258 LYS A O 1
ATOM 1998 N N . LYS A 1 259 ? -14.531 -28.609 1.22 1 97 259 LYS A N 1
ATOM 1999 C CA . LYS A 1 259 ? -13.859 -28.812 -0.058 1 97 259 LYS A CA 1
ATOM 2000 C C . LYS A 1 259 ? -12.344 -28.734 0.1 1 97 259 LYS A C 1
ATOM 2002 O O . LYS A 1 259 ? -11.609 -29.531 -0.487 1 97 259 LYS A O 1
ATOM 2007 N N . VAL A 1 260 ? -11.914 -27.781 0.851 1 97.62 260 VAL A N 1
ATOM 2008 C CA . VAL A 1 260 ? -10.484 -27.641 1.112 1 97.62 260 VAL A CA 1
ATOM 2009 C C . VAL A 1 260 ? -9.969 -28.875 1.849 1 97.62 260 VAL A C 1
ATOM 2011 O O . VAL A 1 260 ? -8.953 -29.469 1.457 1 97.62 260 VAL A O 1
ATOM 2014 N N . SER A 1 261 ? -10.688 -29.266 2.871 1 97.56 261 SER A N 1
ATOM 2015 C CA . SER A 1 261 ? -10.312 -30.438 3.67 1 97.56 261 SER A CA 1
ATOM 2016 C C . SER A 1 261 ? -10.242 -31.688 2.812 1 97.56 261 SER A C 1
ATOM 2018 O O . SER A 1 261 ? -9.25 -32.438 2.859 1 97.56 261 SER A O 1
ATOM 2020 N N . ASP A 1 262 ? -11.289 -31.906 2.033 1 97.31 262 ASP A N 1
ATOM 2021 C CA . ASP A 1 262 ? -11.352 -33.094 1.188 1 97.31 262 ASP A CA 1
ATOM 2022 C C . ASP A 1 262 ? -10.188 -33.125 0.203 1 97.31 262 ASP A C 1
ATOM 2024 O O . ASP A 1 262 ? -9.609 -34.188 -0.036 1 97.31 262 ASP A O 1
ATOM 2028 N N . PHE A 1 263 ? -9.906 -32.062 -0.35 1 97.5 263 PHE A N 1
ATOM 2029 C CA . PHE A 1 263 ? -8.828 -31.953 -1.331 1 97.5 263 PHE A CA 1
ATOM 2030 C C . PHE A 1 263 ? -7.484 -32.25 -0.69 1 97.5 263 PHE A C 1
ATOM 2032 O O . PHE A 1 263 ? -6.691 -33.031 -1.233 1 97.5 263 PHE A O 1
ATOM 2039 N N . MET A 1 264 ? -7.227 -31.703 0.459 1 96.88 264 MET A N 1
ATOM 2040 C CA . MET A 1 264 ? -5.93 -31.844 1.113 1 96.88 264 MET A CA 1
ATOM 2041 C C . MET A 1 264 ? -5.75 -33.281 1.644 1 96.88 264 MET A C 1
ATOM 2043 O O . MET A 1 264 ? -4.637 -33.781 1.654 1 96.88 264 MET A O 1
ATOM 2047 N N . VAL A 1 265 ? -6.828 -33.875 2.07 1 96.19 265 VAL A N 1
ATOM 2048 C CA . VAL A 1 265 ? -6.773 -35.281 2.494 1 96.19 265 VAL A CA 1
ATOM 2049 C C . VAL A 1 265 ? -6.395 -36.156 1.308 1 96.19 265 VAL A C 1
ATOM 2051 O O . VAL A 1 265 ? -5.547 -37.062 1.435 1 96.19 265 VAL A O 1
ATOM 2054 N N . LYS A 1 266 ? -7.047 -35.875 0.248 1 95.75 266 LYS A N 1
ATOM 2055 C CA . LYS A 1 266 ? -6.719 -36.625 -0.961 1 95.75 266 LYS A CA 1
ATOM 2056 C C . LYS A 1 266 ? -5.258 -36.438 -1.351 1 95.75 266 LYS A C 1
ATOM 2058 O O . LYS A 1 266 ? -4.578 -37.406 -1.728 1 95.75 266 LYS A O 1
ATOM 2063 N N . MET A 1 267 ? -4.785 -35.25 -1.291 1 95.31 267 MET A N 1
ATOM 2064 C CA . MET A 1 267 ? -3.4 -34.938 -1.635 1 95.31 267 MET A CA 1
ATOM 2065 C C . MET A 1 267 ? -2.43 -35.719 -0.748 1 95.31 267 MET A C 1
ATOM 2067 O O . MET A 1 267 ? -1.408 -36.219 -1.225 1 95.31 267 MET A O 1
ATOM 2071 N N . LYS A 1 268 ? -2.754 -35.812 0.521 1 93.12 268 LYS A N 1
ATOM 2072 C CA . LYS A 1 268 ? -1.91 -36.562 1.454 1 93.12 268 LYS A CA 1
ATOM 2073 C C . LYS A 1 268 ? -1.794 -38.031 1.05 1 93.12 268 LYS A C 1
ATOM 2075 O O . LYS A 1 268 ? -0.712 -38.594 1.121 1 93.12 268 LYS A O 1
ATOM 2080 N N . VAL A 1 269 ? -2.848 -38.5 0.627 1 92.88 269 VAL A N 1
ATOM 2081 C CA . VAL A 1 269 ? -2.873 -39.906 0.206 1 92.88 269 VAL A CA 1
ATOM 2082 C C . VAL A 1 269 ? -2.035 -40.094 -1.059 1 92.88 269 VAL A C 1
ATOM 2084 O O . VAL A 1 269 ? -1.232 -41.031 -1.154 1 92.88 269 VAL A O 1
ATOM 2087 N N . LEU A 1 270 ? -2.234 -39.188 -1.94 1 92 270 LEU A N 1
ATOM 2088 C CA . LEU A 1 270 ? -1.562 -39.281 -3.232 1 92 270 LEU A CA 1
ATOM 2089 C C . LEU A 1 270 ? -0.06 -39.062 -3.08 1 92 270 LEU A C 1
ATOM 2091 O O . LEU A 1 270 ? 0.731 -39.656 -3.814 1 92 270 LEU A O 1
ATOM 2095 N N . GLN A 1 271 ? 0.375 -38.25 -2.18 1 87.62 271 GLN A N 1
ATOM 2096 C CA . GLN A 1 271 ? 1.782 -37.906 -2.016 1 87.62 271 GLN A CA 1
ATOM 2097 C C . GLN A 1 271 ? 2.51 -38.969 -1.17 1 87.62 271 GLN A C 1
ATOM 2099 O O . GLN A 1 271 ? 3.734 -39.062 -1.244 1 87.62 271 GLN A O 1
ATOM 2104 N N . ASN A 1 272 ? 1.844 -39.594 -0.218 1 81.88 272 ASN A N 1
ATOM 2105 C CA . ASN A 1 272 ? 2.436 -40.688 0.547 1 81.88 272 ASN A CA 1
ATOM 2106 C C . ASN A 1 272 ? 2.625 -41.938 -0.312 1 81.88 272 ASN A C 1
ATOM 2108 O O . ASN A 1 272 ? 3.48 -42.781 -0.019 1 81.88 272 ASN A O 1
ATOM 2112 N N . PHE A 1 273 ? 1.806 -42.125 -1.231 1 68.44 273 PHE A N 1
ATOM 2113 C CA . PHE A 1 273 ? 1.933 -43.281 -2.096 1 68.44 273 PHE A CA 1
ATOM 2114 C C . PHE A 1 273 ? 2.98 -43.031 -3.176 1 68.44 273 PHE A C 1
ATOM 2116 O O . PHE A 1 273 ? 3.387 -43.969 -3.873 1 68.44 273 PHE A O 1
ATOM 2123 N N . GLN A 1 274 ? 3.469 -41.938 -3.221 1 53.62 274 GLN A N 1
ATOM 2124 C CA . GLN A 1 274 ? 4.562 -41.719 -4.164 1 53.62 274 GLN A CA 1
ATOM 2125 C C . GLN A 1 274 ? 5.918 -41.875 -3.479 1 53.62 274 GLN A C 1
ATOM 2127 O O . GLN A 1 274 ? 6.07 -41.562 -2.301 1 53.62 274 GLN A O 1
ATOM 2132 N N . MET B 1 1 ? -20.156 22.562 12.781 1 71.38 1 MET B N 1
ATOM 2133 C CA . MET B 1 1 ? -18.781 22.469 13.266 1 71.38 1 MET B CA 1
ATOM 2134 C C . MET B 1 1 ? -17.938 21.625 12.336 1 71.38 1 MET B C 1
ATOM 2136 O O . MET B 1 1 ? -18.438 20.688 11.711 1 71.38 1 MET B O 1
ATOM 2140 N N . SER B 1 2 ? -16.625 22.125 12.062 1 87.12 2 SER B N 1
ATOM 2141 C CA . SER B 1 2 ? -15.719 21.422 11.156 1 87.12 2 SER B CA 1
ATOM 2142 C C . SER B 1 2 ? -15.461 19.984 11.633 1 87.12 2 SER B C 1
ATOM 2144 O O . SER B 1 2 ? -15.391 19.734 12.836 1 87.12 2 SER B O 1
ATOM 2146 N N . ARG B 1 3 ? -15.438 19.094 10.766 1 92.69 3 ARG B N 1
ATOM 2147 C CA . ARG B 1 3 ? -15.156 17.688 11.031 1 92.69 3 ARG B CA 1
ATOM 2148 C C . ARG B 1 3 ? -13.805 17.516 11.719 1 92.69 3 ARG B C 1
ATOM 2150 O O . ARG B 1 3 ? -13.539 16.484 12.32 1 92.69 3 ARG B O 1
ATOM 2157 N N . PHE B 1 4 ? -13.047 18.516 11.578 1 96.31 4 PHE B N 1
ATOM 2158 C CA . PHE B 1 4 ? -11.727 18.531 12.203 1 96.31 4 PHE B CA 1
ATOM 2159 C C . PHE B 1 4 ? -11.844 18.344 13.711 1 96.31 4 PHE B C 1
ATOM 2161 O O . PHE B 1 4 ? -11.086 17.562 14.305 1 96.31 4 PHE B O 1
ATOM 2168 N N . TYR B 1 5 ? -12.852 18.828 14.289 1 95.06 5 TYR B N 1
ATOM 2169 C CA . TYR B 1 5 ? -12.977 18.844 15.742 1 95.06 5 TYR B CA 1
ATOM 2170 C C . TYR B 1 5 ? -13.578 17.547 16.25 1 95.06 5 TYR B C 1
ATOM 2172 O O . TYR B 1 5 ? -13.609 17.297 17.453 1 95.06 5 TYR B O 1
ATOM 2180 N N . ASN B 1 6 ? -13.977 16.672 15.336 1 94.19 6 ASN B N 1
ATOM 2181 C CA . ASN B 1 6 ? -14.359 15.312 15.703 1 94.19 6 ASN B CA 1
ATOM 2182 C C . ASN B 1 6 ? -13.141 14.477 16.094 1 94.19 6 ASN B C 1
ATOM 2184 O O . ASN B 1 6 ? -13.25 13.547 16.891 1 94.19 6 ASN B O 1
ATOM 2188 N N . PHE B 1 7 ? -12.023 14.883 15.539 1 94.69 7 PHE B N 1
ATOM 2189 C CA . PHE B 1 7 ? -10.805 14.117 15.758 1 94.69 7 PHE B CA 1
ATOM 2190 C C . PHE B 1 7 ? -9.898 14.82 16.766 1 94.69 7 PHE B C 1
ATOM 2192 O O . PHE B 1 7 ? -9.273 14.172 17.609 1 94.69 7 PHE B O 1
ATOM 2199 N N . PHE B 1 8 ? -9.82 16.125 16.625 1 95.38 8 PHE B N 1
ATOM 2200 C CA . PHE B 1 8 ? -9.047 16.938 17.562 1 95.38 8 PHE B CA 1
ATOM 2201 C C . PHE B 1 8 ? -9.969 17.656 18.547 1 95.38 8 PHE B C 1
ATOM 2203 O O . PHE B 1 8 ? -10.398 18.781 18.297 1 95.38 8 PHE B O 1
ATOM 2210 N N . LYS B 1 9 ? -10.164 17.141 19.688 1 88.44 9 LYS B N 1
ATOM 2211 C CA . LYS B 1 9 ? -11.258 17.5 20.594 1 88.44 9 LYS B CA 1
ATOM 2212 C C . LYS B 1 9 ? -10.852 18.656 21.5 1 88.44 9 LYS B C 1
ATOM 2214 O O . LYS B 1 9 ? -11.711 19.297 22.125 1 88.44 9 LYS B O 1
ATOM 2219 N N . LYS B 1 10 ? -9.602 18.938 21.609 1 85.88 10 LYS B N 1
ATOM 2220 C CA . LYS B 1 10 ? -9.156 20.047 22.469 1 85.88 10 LYS B CA 1
ATOM 2221 C C . LYS B 1 10 ? -9.688 21.375 21.953 1 85.88 10 LYS B C 1
ATOM 2223 O O . LYS B 1 10 ? -9.898 22.312 22.734 1 85.88 10 LYS B O 1
ATOM 2228 N N . GLY B 1 11 ? -9.875 21.406 20.703 1 77.56 11 GLY B N 1
ATOM 2229 C CA . GLY B 1 11 ? -10.43 22.609 20.078 1 77.56 11 GLY B CA 1
ATOM 2230 C C . GLY B 1 11 ? -9.398 23.703 19.875 1 77.56 11 GLY B C 1
ATOM 2231 O O . GLY B 1 11 ? -9.617 24.625 19.078 1 77.56 11 GLY B O 1
ATOM 2232 N N . LYS B 1 12 ? -8.359 23.672 20.672 1 87.5 12 LYS B N 1
ATOM 2233 C CA . LYS B 1 12 ? -7.305 24.641 20.438 1 87.5 12 LYS B CA 1
ATOM 2234 C C . LYS B 1 12 ? -5.93 24.047 20.703 1 87.5 12 LYS B C 1
ATOM 2236 O O . LYS B 1 12 ? -5.738 23.359 21.719 1 87.5 12 LYS B O 1
ATOM 2241 N N . CYS B 1 13 ? -5.078 24.312 19.75 1 94.56 13 CYS B N 1
ATOM 2242 C CA . CYS B 1 13 ? -3.641 24.078 19.828 1 94.56 13 CYS B CA 1
ATOM 2243 C C . CYS B 1 13 ? -3.348 22.609 20.125 1 94.56 13 CYS B C 1
ATOM 2245 O O . CYS B 1 13 ? -2.604 22.281 21.047 1 94.56 13 CYS B O 1
ATOM 2247 N N . SER B 1 14 ? -4.039 21.703 19.5 1 97.06 14 SER B N 1
ATOM 2248 C CA . SER B 1 14 ? -3.639 20.297 19.531 1 97.06 14 SER B CA 1
ATOM 2249 C C . SER B 1 14 ? -2.223 20.109 18.984 1 97.06 14 SER B C 1
ATOM 2251 O O . SER B 1 14 ? -1.807 20.828 18.062 1 97.06 14 SER B O 1
ATOM 2253 N N . VAL B 1 15 ? -1.455 19.203 19.562 1 97.94 15 VAL B N 1
ATOM 2254 C CA . VAL B 1 15 ? -0.078 18.969 19.156 1 97.94 15 VAL B CA 1
ATOM 2255 C C . VAL B 1 15 ? -0.005 17.703 18.312 1 97.94 15 VAL B C 1
ATOM 2257 O O . VAL B 1 15 ? -0.335 16.609 18.781 1 97.94 15 VAL B O 1
ATOM 2260 N N . ILE B 1 16 ? 0.411 17.859 17.094 1 98.19 16 ILE B N 1
ATOM 2261 C CA . ILE B 1 16 ? 0.604 16.734 16.188 1 98.19 16 ILE B CA 1
ATOM 2262 C C . ILE B 1 16 ? 2.096 16.438 16.047 1 98.19 16 ILE B C 1
ATOM 2264 O O . ILE B 1 16 ? 2.861 17.281 15.586 1 98.19 16 ILE B O 1
ATOM 2268 N N . GLY B 1 17 ? 2.504 15.266 16.469 1 97.94 17 GLY B N 1
ATOM 2269 C CA . GLY B 1 17 ? 3.891 14.852 16.328 1 97.94 17 GLY B CA 1
ATOM 2270 C C . GLY B 1 17 ? 4.195 14.234 14.977 1 97.94 17 GLY B C 1
ATOM 2271 O O . GLY B 1 17 ? 3.447 13.383 14.492 1 97.94 17 GLY B O 1
ATOM 2272 N N . MET B 1 18 ? 5.336 14.586 14.414 1 97.25 18 MET B N 1
ATOM 2273 C CA . MET B 1 18 ? 5.734 14.109 13.094 1 97.25 18 MET B CA 1
ATOM 2274 C C . MET B 1 18 ? 6.609 12.867 13.203 1 97.25 18 MET B C 1
ATOM 2276 O O . MET B 1 18 ? 7.539 12.828 14.016 1 97.25 18 MET B O 1
ATOM 2280 N N . ILE B 1 19 ? 6.281 11.891 12.461 1 98 19 ILE B N 1
ATOM 2281 C CA . ILE B 1 19 ? 7.172 10.758 12.227 1 98 19 ILE B CA 1
ATOM 2282 C C . ILE B 1 19 ? 7.805 10.867 10.844 1 98 19 ILE B C 1
ATOM 2284 O O . ILE B 1 19 ? 7.117 10.734 9.828 1 98 19 ILE B O 1
ATOM 2288 N N . HIS B 1 20 ? 9.062 11.172 10.789 1 97.38 20 HIS B N 1
ATOM 2289 C CA . HIS B 1 20 ? 9.828 11.156 9.547 1 97.38 20 HIS B CA 1
ATOM 2290 C C . HIS B 1 20 ? 10.375 9.758 9.258 1 97.38 20 HIS B C 1
ATOM 2292 O O . HIS B 1 20 ? 11.414 9.375 9.797 1 97.38 20 HIS B O 1
ATOM 2298 N N . VAL B 1 21 ? 9.75 9.102 8.367 1 98 21 VAL B N 1
ATOM 2299 C CA . VAL B 1 21 ? 10.133 7.719 8.094 1 98 21 VAL B CA 1
ATOM 2300 C C . VAL B 1 21 ? 11.484 7.691 7.379 1 98 21 VAL B C 1
ATOM 2302 O O . VAL B 1 21 ? 11.789 8.578 6.582 1 98 21 VAL B O 1
ATOM 2305 N N . ASP B 1 22 ? 12.25 6.648 7.684 1 97.44 22 ASP B N 1
ATOM 2306 C CA . ASP B 1 22 ? 13.531 6.461 7.012 1 97.44 22 ASP B CA 1
ATOM 2307 C C . ASP B 1 22 ? 13.344 6.254 5.512 1 97.44 22 ASP B C 1
ATOM 2309 O O . ASP B 1 22 ? 12.227 6 5.051 1 97.44 22 ASP B O 1
ATOM 2313 N N . ALA B 1 23 ? 14.438 6.367 4.793 1 98.06 23 ALA B N 1
ATOM 2314 C CA . ALA B 1 23 ? 14.375 6.281 3.336 1 98.06 23 ALA B CA 1
ATOM 2315 C C . ALA B 1 23 ? 13.812 4.934 2.891 1 98.06 23 ALA B C 1
ATOM 2317 O O . ALA B 1 23 ? 14.242 3.885 3.379 1 98.06 23 ALA B O 1
ATOM 2318 N N . LEU B 1 24 ? 12.938 4.992 1.981 1 98.62 24 LEU B N 1
ATOM 2319 C CA . LEU B 1 24 ? 12.203 3.809 1.539 1 98.62 24 LEU B CA 1
ATOM 2320 C C . LEU B 1 24 ? 12.953 3.102 0.412 1 98.62 24 LEU B C 1
ATOM 2322 O O . LEU B 1 24 ? 13.812 3.695 -0.239 1 98.62 24 LEU B O 1
ATOM 2326 N N . PRO B 1 25 ? 12.609 1.802 0.167 1 98 25 PRO B N 1
ATOM 2327 C CA . PRO B 1 25 ? 13.188 1.091 -0.977 1 98 25 PRO B CA 1
ATOM 2328 C C . PRO B 1 25 ? 13.008 1.845 -2.293 1 98 25 PRO B C 1
ATOM 2330 O O . PRO B 1 25 ? 11.938 2.412 -2.543 1 98 25 PRO B O 1
ATOM 2333 N N . GLY B 1 26 ? 14.094 1.831 -3.127 1 96.44 26 GLY B N 1
ATOM 2334 C CA . GLY B 1 26 ? 14.016 2.504 -4.414 1 96.44 26 GLY B CA 1
ATOM 2335 C C . GLY B 1 26 ? 14.555 3.922 -4.379 1 96.44 26 GLY B C 1
ATOM 2336 O O . GLY B 1 26 ? 14.75 4.543 -5.426 1 96.44 26 GLY B O 1
ATOM 2337 N N . THR B 1 27 ? 14.695 4.48 -3.176 1 97.06 27 THR B N 1
ATOM 2338 C CA . THR B 1 27 ? 15.203 5.844 -3.062 1 97.06 27 THR B CA 1
ATOM 2339 C C . THR B 1 27 ? 16.719 5.844 -2.854 1 97.06 27 THR B C 1
ATOM 2341 O O . THR B 1 27 ? 17.281 4.844 -2.408 1 97.06 27 THR B O 1
ATOM 2344 N N . PRO B 1 28 ? 17.406 6.895 -3.107 1 96.19 28 PRO B N 1
ATOM 2345 C CA . PRO B 1 28 ? 18.859 6.945 -3.09 1 96.19 28 PRO B CA 1
ATOM 2346 C C . PRO B 1 28 ? 19.453 6.66 -1.707 1 96.19 28 PRO B C 1
ATOM 2348 O O . PRO B 1 28 ? 20.547 6.109 -1.598 1 96.19 28 PRO B O 1
ATOM 2351 N N . LEU B 1 29 ? 18.75 6.945 -0.64 1 96.19 29 LEU B N 1
ATOM 2352 C CA . LEU B 1 29 ? 19.328 6.844 0.696 1 96.19 29 LEU B CA 1
ATOM 2353 C C . LEU B 1 29 ? 18.812 5.602 1.417 1 96.19 29 LEU B C 1
ATOM 2355 O O . LEU B 1 29 ? 19.047 5.43 2.613 1 96.19 29 LEU B O 1
ATOM 2359 N N . TYR B 1 30 ? 18.125 4.738 0.693 1 97.38 30 TYR B N 1
ATOM 2360 C CA . TYR B 1 30 ? 17.656 3.5 1.292 1 97.38 30 TYR B CA 1
ATOM 2361 C C . TYR B 1 30 ? 18.812 2.668 1.831 1 97.38 30 TYR B C 1
ATOM 2363 O O . TYR B 1 30 ? 19.812 2.477 1.144 1 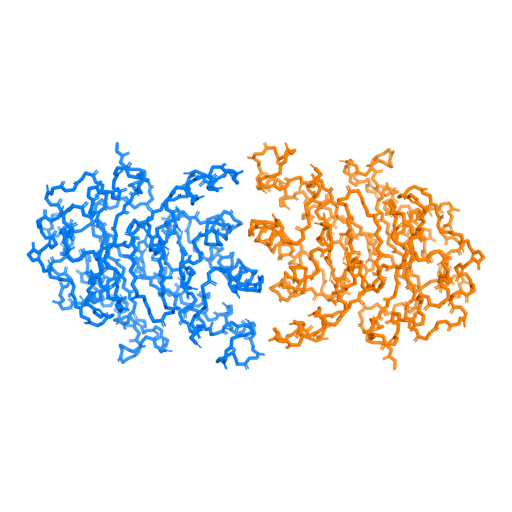97.38 30 TYR B O 1
ATOM 2371 N N . SER B 1 31 ? 18.625 2.141 3.047 1 93.81 31 SER B N 1
ATOM 2372 C CA . SER B 1 31 ? 19.734 1.475 3.734 1 93.81 31 SER B CA 1
ATOM 2373 C C . SER B 1 31 ? 19.641 -0.039 3.57 1 93.81 31 SER B C 1
ATOM 2375 O O . SER B 1 31 ? 20.516 -0.769 4.062 1 93.81 31 SER B O 1
ATOM 2377 N N . GLY B 1 32 ? 18.578 -0.612 2.979 1 93.94 32 GLY B N 1
ATOM 2378 C CA . GLY B 1 32 ? 18.484 -2.041 2.717 1 93.94 32 GLY B CA 1
ATOM 2379 C C . GLY B 1 32 ? 17.75 -2.803 3.803 1 93.94 32 GLY B C 1
ATOM 2380 O O . GLY B 1 32 ? 17.812 -4.031 3.855 1 93.94 32 GLY B O 1
ATOM 2381 N N . ASN B 1 33 ? 17.031 -2.055 4.68 1 95.12 33 ASN B N 1
ATOM 2382 C CA . ASN B 1 33 ? 16.391 -2.727 5.809 1 95.12 33 ASN B CA 1
ATOM 2383 C C . ASN B 1 33 ? 14.977 -2.191 6.051 1 95.12 33 ASN B C 1
ATOM 2385 O O . ASN B 1 33 ? 14.773 -1.351 6.93 1 95.12 33 ASN B O 1
ATOM 2389 N N . THR B 1 34 ? 14.047 -2.768 5.414 1 96.44 34 THR B N 1
ATOM 2390 C CA . THR B 1 34 ? 12.664 -2.328 5.496 1 96.44 34 THR B CA 1
ATOM 2391 C C . THR B 1 34 ? 12.094 -2.588 6.891 1 96.44 34 THR B C 1
ATOM 2393 O O . THR B 1 34 ? 11.328 -1.775 7.414 1 96.44 34 THR B O 1
ATOM 2396 N N . LYS B 1 35 ? 12.453 -3.721 7.5 1 96.19 35 LYS B N 1
ATOM 2397 C CA . LYS B 1 35 ? 11.977 -4.059 8.836 1 96.19 35 LYS B CA 1
ATOM 2398 C C . LYS B 1 35 ? 12.367 -2.986 9.852 1 96.19 35 LYS B C 1
ATOM 2400 O O . LYS B 1 35 ? 11.57 -2.625 10.719 1 96.19 35 LYS B O 1
ATOM 2405 N N . LYS B 1 36 ? 13.578 -2.514 9.68 1 97.31 36 LYS B N 1
ATOM 2406 C CA . LYS B 1 36 ? 14.062 -1.479 10.586 1 97.31 36 LYS B CA 1
ATOM 2407 C C . LYS B 1 36 ? 13.305 -0.172 10.391 1 97.31 36 LYS B C 1
ATOM 2409 O O . LYS B 1 36 ? 13.031 0.546 11.359 1 97.31 36 LYS B O 1
ATOM 2414 N N . ILE B 1 37 ? 12.961 0.153 9.18 1 97.94 37 ILE B N 1
ATOM 2415 C CA . ILE B 1 37 ? 12.18 1.347 8.883 1 97.94 37 ILE B CA 1
ATOM 2416 C C . ILE B 1 37 ? 10.844 1.29 9.625 1 97.94 37 ILE B C 1
ATOM 2418 O O . ILE B 1 37 ? 10.445 2.26 10.273 1 97.94 37 ILE B O 1
ATOM 2422 N N . ILE B 1 38 ? 10.211 0.16 9.555 1 98.25 38 ILE B N 1
ATOM 2423 C CA . ILE B 1 38 ? 8.906 -0.044 10.172 1 98.25 38 ILE B CA 1
ATOM 2424 C C . ILE B 1 38 ? 9.031 0.028 11.695 1 98.25 38 ILE B C 1
ATOM 2426 O O . ILE B 1 38 ? 8.273 0.741 12.352 1 98.25 38 ILE B O 1
ATOM 2430 N N . SER B 1 39 ? 10.031 -0.653 12.25 1 98.12 39 SER B N 1
ATOM 2431 C CA . SER B 1 39 ? 10.219 -0.687 13.695 1 98.12 39 SER B CA 1
ATOM 2432 C C . SER B 1 39 ? 10.516 0.704 14.242 1 98.12 39 SER B C 1
ATOM 2434 O O . SER B 1 39 ? 10.023 1.071 15.312 1 98.12 39 SER B O 1
ATOM 2436 N N . ASN B 1 40 ? 11.297 1.456 13.523 1 97.81 40 ASN B N 1
ATOM 2437 C CA . ASN B 1 40 ? 11.617 2.816 13.945 1 97.81 40 ASN B CA 1
ATOM 2438 C C . ASN B 1 40 ? 10.359 3.688 14.008 1 97.81 40 ASN B C 1
ATOM 2440 O O . ASN B 1 40 ? 10.172 4.445 14.961 1 97.81 40 ASN B O 1
ATOM 2444 N N . ALA B 1 41 ? 9.539 3.605 13.016 1 98.44 41 ALA B N 1
ATOM 2445 C CA . ALA B 1 41 ? 8.312 4.391 12.977 1 98.44 41 ALA B CA 1
ATOM 2446 C C . ALA B 1 41 ? 7.387 4.02 14.133 1 98.44 41 ALA B C 1
ATOM 2448 O O . ALA B 1 41 ? 6.785 4.895 14.758 1 98.44 41 ALA B O 1
ATOM 2449 N N . ILE B 1 42 ? 7.293 2.701 14.406 1 98.56 42 ILE B N 1
ATOM 2450 C CA . ILE B 1 42 ? 6.461 2.201 15.5 1 98.56 42 ILE B CA 1
ATOM 2451 C C . ILE B 1 42 ? 6.973 2.752 16.828 1 98.56 42 ILE B C 1
ATOM 2453 O O . ILE B 1 42 ? 6.184 3.217 17.656 1 98.56 42 ILE B O 1
ATOM 2457 N N . GLU B 1 43 ? 8.258 2.713 16.984 1 98 43 GLU B N 1
ATOM 2458 C CA . GLU B 1 43 ? 8.867 3.186 18.219 1 98 43 GLU B CA 1
ATOM 2459 C C . GLU B 1 43 ? 8.57 4.664 18.453 1 98 43 GLU B C 1
ATOM 2461 O O . GLU B 1 43 ? 8.281 5.074 19.578 1 98 43 GLU B O 1
ATOM 2466 N N . GLU B 1 44 ? 8.664 5.426 17.469 1 97.94 44 GLU B N 1
ATOM 2467 C CA . GLU B 1 44 ? 8.359 6.852 17.578 1 97.94 44 GLU B CA 1
ATOM 2468 C C . GLU B 1 44 ? 6.891 7.074 17.906 1 97.94 44 GLU B C 1
ATOM 2470 O O . GLU B 1 44 ? 6.555 7.93 18.734 1 97.94 44 GLU B O 1
ATOM 2475 N N . ALA B 1 45 ? 6.031 6.336 17.281 1 98.5 45 ALA B N 1
ATOM 2476 C CA . ALA B 1 45 ? 4.602 6.43 17.562 1 98.5 45 ALA B CA 1
ATOM 2477 C C . ALA B 1 45 ? 4.312 6.125 19.031 1 98.5 45 ALA B C 1
ATOM 2479 O O . ALA B 1 45 ? 3.545 6.836 19.688 1 98.5 45 ALA B O 1
ATOM 2480 N N . ILE B 1 46 ? 4.918 5.082 19.516 1 98.25 46 ILE B N 1
ATOM 2481 C CA . ILE B 1 46 ? 4.734 4.668 20.906 1 98.25 46 ILE B CA 1
ATOM 2482 C C . ILE B 1 46 ? 5.207 5.781 21.844 1 98.25 46 ILE B C 1
ATOM 2484 O O . ILE B 1 46 ? 4.527 6.113 22.812 1 98.25 46 ILE B O 1
ATOM 2488 N N . THR B 1 47 ? 6.312 6.348 21.516 1 97.56 47 THR B N 1
ATOM 2489 C CA . THR B 1 47 ? 6.848 7.441 22.328 1 97.56 47 THR B CA 1
ATOM 2490 C C . THR B 1 47 ? 5.867 8.609 22.375 1 97.56 47 THR B C 1
ATOM 2492 O O . THR B 1 47 ? 5.578 9.133 23.453 1 97.56 47 THR B O 1
ATOM 2495 N N . TYR B 1 48 ? 5.355 9.031 21.25 1 98.12 48 TYR B N 1
ATOM 2496 C CA . TYR B 1 48 ? 4.387 10.117 21.188 1 98.12 48 TYR B CA 1
ATOM 2497 C C . TYR B 1 48 ? 3.164 9.812 22.047 1 98.12 48 TYR B C 1
ATOM 2499 O O . TYR B 1 48 ? 2.654 10.688 22.75 1 98.12 48 TYR B O 1
ATOM 2507 N N . SER B 1 49 ? 2.703 8.586 21.938 1 97.5 49 SER B N 1
ATOM 2508 C CA . SER B 1 49 ? 1.531 8.164 22.703 1 97.5 49 SER B CA 1
ATOM 2509 C C . SER B 1 49 ? 1.8 8.211 24.203 1 97.5 49 SER B C 1
ATOM 2511 O O . SER B 1 49 ? 0.932 8.617 24.984 1 97.5 49 SER B O 1
ATOM 2513 N N . GLU B 1 50 ? 2.971 7.789 24.562 1 97.25 50 GLU B N 1
ATOM 2514 C CA . GLU B 1 50 ? 3.367 7.766 25.969 1 97.25 50 GLU B CA 1
ATOM 2515 C C . GLU B 1 50 ? 3.301 9.164 26.594 1 97.25 50 GLU B C 1
ATOM 2517 O O . GLU B 1 50 ? 3.014 9.312 27.781 1 97.25 50 GLU B O 1
ATOM 2522 N N . TYR B 1 51 ? 3.555 10.164 25.766 1 96.75 51 TYR B N 1
ATOM 2523 C CA . TYR B 1 51 ? 3.598 11.523 26.297 1 96.75 51 TYR B CA 1
ATOM 2524 C C . TYR B 1 51 ? 2.35 12.297 25.906 1 96.75 51 TYR B C 1
ATOM 2526 O O . TYR B 1 51 ? 2.369 13.531 25.859 1 96.75 51 TYR B O 1
ATOM 2534 N N . ASN B 1 52 ? 1.289 11.617 25.484 1 94.94 52 ASN B N 1
ATOM 2535 C CA . ASN B 1 52 ? -0.06 12.141 25.297 1 94.94 52 ASN B CA 1
ATOM 2536 C C . ASN B 1 52 ? -0.109 13.172 24.172 1 94.94 52 ASN B C 1
ATOM 2538 O O . ASN B 1 52 ? -0.684 14.25 24.328 1 94.94 52 ASN B O 1
ATOM 2542 N N . ILE B 1 53 ? 0.589 12.867 23.156 1 96.81 53 ILE B N 1
ATOM 2543 C CA . ILE B 1 53 ? 0.466 13.672 21.953 1 96.81 53 ILE B CA 1
ATOM 2544 C C . ILE B 1 53 ? -0.984 13.664 21.469 1 96.81 53 ILE B C 1
ATOM 2546 O O . ILE B 1 53 ? -1.741 12.734 21.766 1 96.81 53 ILE B O 1
ATOM 2550 N N . ASP B 1 54 ? -1.387 14.711 20.781 1 97.62 54 ASP B N 1
ATOM 2551 C CA . ASP B 1 54 ? -2.793 14.82 20.406 1 97.62 54 ASP B CA 1
ATOM 2552 C C . ASP B 1 54 ? -3.055 14.156 19.062 1 97.62 54 ASP B C 1
ATOM 2554 O O . ASP B 1 54 ? -4.199 13.828 18.734 1 97.62 54 ASP B O 1
ATOM 2558 N N . GLY B 1 55 ? -2.055 13.977 18.266 1 98.19 55 GLY B N 1
ATOM 2559 C CA . GLY B 1 55 ? -2.129 13.359 16.953 1 98.19 55 GLY B CA 1
ATOM 2560 C C . GLY B 1 55 ? -0.768 13.039 16.375 1 98.19 55 GLY B C 1
ATOM 2561 O O . GLY B 1 55 ? 0.259 13.477 16.891 1 98.19 55 GLY B O 1
ATOM 2562 N N . ILE B 1 56 ? -0.765 12.312 15.305 1 98.69 56 ILE B N 1
ATOM 2563 C CA . ILE B 1 56 ? 0.478 11.914 14.656 1 98.69 56 ILE B CA 1
ATOM 2564 C C . ILE B 1 56 ? 0.362 12.117 13.148 1 98.69 56 ILE B C 1
ATOM 2566 O O . ILE B 1 56 ? -0.704 11.906 12.57 1 98.69 56 ILE B O 1
ATOM 2570 N N . LEU B 1 57 ? 1.41 12.555 12.547 1 98.69 57 LEU B N 1
ATOM 2571 C CA . LEU B 1 57 ? 1.527 12.68 11.094 1 98.69 57 LEU B CA 1
ATOM 2572 C C . LEU B 1 57 ? 2.754 11.93 10.578 1 98.69 57 LEU B C 1
ATOM 2574 O O . LEU B 1 57 ? 3.871 12.172 11.047 1 98.69 57 LEU B O 1
ATOM 2578 N N . VAL B 1 58 ? 2.57 10.969 9.703 1 98.81 58 VAL B N 1
ATOM 2579 C CA . VAL B 1 58 ? 3.648 10.164 9.141 1 98.81 58 VAL B CA 1
ATOM 2580 C C . VAL B 1 58 ? 4.055 10.719 7.781 1 98.81 58 VAL B C 1
ATOM 2582 O O . VAL B 1 58 ? 3.199 11.031 6.949 1 98.81 58 VAL B O 1
ATOM 2585 N N . GLU B 1 59 ? 5.363 10.852 7.562 1 98.25 59 GLU B N 1
ATOM 2586 C CA . GLU B 1 59 ? 5.848 11.477 6.336 1 98.25 59 GLU B CA 1
ATOM 2587 C C . GLU B 1 59 ? 7.082 10.75 5.801 1 98.25 59 GLU B C 1
ATOM 2589 O O . GLU B 1 59 ? 7.977 10.391 6.566 1 98.25 59 GLU B O 1
ATOM 2594 N N . ASN B 1 60 ? 7.16 10.539 4.477 1 98.06 60 ASN B N 1
ATOM 2595 C CA . ASN B 1 60 ? 8.336 9.938 3.854 1 98.06 60 ASN B CA 1
ATOM 2596 C C . ASN B 1 60 ? 9.453 10.961 3.666 1 98.06 60 ASN B C 1
ATOM 2598 O O . ASN B 1 60 ? 10.031 11.062 2.584 1 98.06 60 ASN B O 1
ATOM 2602 N N . MET B 1 61 ? 9.844 11.586 4.656 1 95.69 61 MET B N 1
ATOM 2603 C CA . MET B 1 61 ? 10.734 12.742 4.637 1 95.69 61 MET B CA 1
ATOM 2604 C C . MET B 1 61 ? 12.109 12.359 4.105 1 95.69 61 MET B C 1
ATOM 2606 O O . MET B 1 61 ? 12.781 13.172 3.463 1 95.69 61 MET B O 1
ATOM 2610 N N . HIS B 1 62 ? 12.602 11.148 4.301 1 96.06 62 HIS B N 1
ATOM 2611 C CA . HIS B 1 62 ? 13.984 10.805 3.977 1 96.06 62 HIS B CA 1
ATOM 2612 C C . HIS B 1 62 ? 14.086 10.219 2.57 1 96.06 62 HIS B C 1
ATOM 2614 O O . HIS B 1 62 ? 15.148 9.719 2.18 1 96.06 62 HIS B O 1
ATOM 2620 N N . ASP B 1 63 ? 13.055 10.352 1.781 1 96.69 63 ASP B N 1
ATOM 2621 C CA . ASP B 1 63 ? 13.07 9.867 0.403 1 96.69 63 ASP B CA 1
ATOM 2622 C C . ASP B 1 63 ? 13.703 10.898 -0.529 1 96.69 63 ASP B C 1
ATOM 2624 O O . ASP B 1 63 ? 13.375 10.961 -1.715 1 96.69 63 ASP B O 1
ATOM 2628 N N . ILE B 1 64 ? 14.57 11.734 -0.076 1 94.44 64 ILE B N 1
ATOM 2629 C CA . ILE B 1 64 ? 15.195 12.789 -0.862 1 94.44 64 ILE B CA 1
ATOM 2630 C C . ILE B 1 64 ? 16.141 12.172 -1.896 1 94.44 64 ILE B C 1
ATOM 2632 O O . ILE B 1 64 ? 16.828 11.188 -1.613 1 94.44 64 ILE B O 1
ATOM 2636 N N . PRO B 1 65 ? 16.188 12.797 -3.064 1 96.3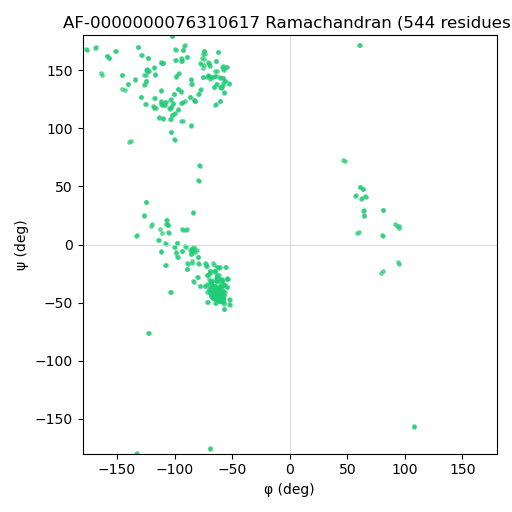8 65 PRO B N 1
ATOM 2637 C CA . PRO B 1 65 ? 15.25 13.812 -3.564 1 96.38 65 PRO B CA 1
ATOM 2638 C C . PRO B 1 65 ? 13.883 13.234 -3.908 1 96.38 65 PRO B C 1
ATOM 2640 O O . PRO B 1 65 ? 13.789 12.109 -4.398 1 96.38 65 PRO B O 1
ATOM 2643 N N . TYR B 1 66 ? 12.891 13.961 -3.686 1 94.94 66 TYR B N 1
ATOM 2644 C CA . TYR B 1 66 ? 11.516 13.508 -3.922 1 94.94 66 TYR B CA 1
ATOM 2645 C C . TYR B 1 66 ? 11.18 13.555 -5.406 1 94.94 66 TYR B C 1
ATOM 2647 O O . TYR B 1 66 ? 11.805 14.289 -6.172 1 94.94 66 TYR B O 1
ATOM 2655 N N . VAL B 1 67 ? 10.25 12.781 -5.789 1 95.25 67 VAL B N 1
ATOM 2656 C CA . VAL B 1 67 ? 9.766 12.812 -7.164 1 95.25 67 VAL B CA 1
ATOM 2657 C C . VAL B 1 67 ? 8.289 13.203 -7.184 1 95.25 67 VAL B C 1
ATOM 2659 O O . VAL B 1 67 ? 7.566 12.977 -6.207 1 95.25 67 VAL B O 1
ATOM 2662 N N . LYS B 1 68 ? 7.855 13.828 -8.273 1 95.31 68 LYS B N 1
ATOM 2663 C CA . LYS B 1 68 ? 6.461 14.219 -8.453 1 95.31 68 LYS B CA 1
ATOM 2664 C C . LYS B 1 68 ? 5.582 13 -8.75 1 95.31 68 LYS B C 1
ATOM 2666 O O . LYS B 1 68 ? 6.086 11.953 -9.156 1 95.31 68 LYS B O 1
ATOM 2671 N N . PRO B 1 69 ? 4.242 13.188 -8.594 1 94.94 69 PRO B N 1
ATOM 2672 C CA . PRO B 1 69 ? 3.328 12.047 -8.734 1 94.94 69 PRO B CA 1
ATOM 2673 C C . PRO B 1 69 ? 3.5 11.312 -10.062 1 94.94 69 PRO B C 1
ATOM 2675 O O . PRO B 1 69 ? 3.434 10.078 -10.102 1 94.94 69 PRO B O 1
ATOM 2678 N N . LYS B 1 70 ? 3.775 12.039 -11.109 1 92.31 70 LYS B N 1
ATOM 2679 C CA . LYS B 1 70 ? 3.877 11.438 -12.43 1 92.31 70 LYS B CA 1
ATOM 2680 C C . LYS B 1 70 ? 5.055 10.469 -12.508 1 92.31 70 LYS B C 1
ATOM 2682 O O . LYS B 1 70 ? 5.082 9.586 -13.367 1 92.31 70 LYS B O 1
ATOM 2687 N N . ASP B 1 71 ? 6.02 10.625 -11.656 1 94.31 71 ASP B N 1
ATOM 2688 C CA . ASP B 1 71 ? 7.238 9.82 -11.695 1 94.31 71 ASP B CA 1
ATOM 2689 C C . ASP B 1 71 ? 7.277 8.82 -10.547 1 94.31 71 ASP B C 1
ATOM 2691 O O . ASP B 1 71 ? 8.234 8.055 -10.414 1 94.31 71 ASP B O 1
ATOM 2695 N N . LEU B 1 72 ? 6.25 8.805 -9.719 1 95.19 72 LEU B N 1
ATOM 2696 C CA . LEU B 1 72 ? 6.23 7.926 -8.555 1 95.19 72 LEU B CA 1
ATOM 2697 C C . LEU B 1 72 ? 5.902 6.492 -8.961 1 95.19 72 LEU B C 1
ATOM 2699 O O . LEU B 1 72 ? 5.012 6.262 -9.781 1 95.19 72 LEU B O 1
ATOM 2703 N N . THR B 1 73 ? 6.656 5.543 -8.453 1 95.81 73 THR B N 1
ATOM 2704 C CA . THR B 1 73 ? 6.406 4.117 -8.625 1 95.81 73 THR B CA 1
ATOM 2705 C C . THR B 1 73 ? 5.711 3.535 -7.395 1 95.81 73 THR B C 1
ATOM 2707 O O . THR B 1 73 ? 5.617 4.199 -6.359 1 95.81 73 THR B O 1
ATOM 2710 N N . PRO B 1 74 ? 5.195 2.32 -7.465 1 98 74 PRO B N 1
ATOM 2711 C CA . PRO B 1 74 ? 4.195 1.849 -6.504 1 98 74 PRO B CA 1
ATOM 2712 C C . PRO B 1 74 ? 4.793 1.568 -5.125 1 98 74 PRO B C 1
ATOM 2714 O O . PRO B 1 74 ? 4.055 1.472 -4.137 1 98 74 PRO B O 1
ATOM 2717 N N . GLU B 1 75 ? 6.074 1.401 -4.941 1 98.56 75 GLU B N 1
ATOM 2718 C CA . GLU B 1 75 ? 6.645 0.938 -3.68 1 98.56 75 GLU B CA 1
ATOM 2719 C C . GLU B 1 75 ? 6.422 1.956 -2.566 1 98.56 75 GLU B C 1
ATOM 2721 O O . GLU B 1 75 ? 6.254 1.583 -1.402 1 98.56 75 GLU B O 1
ATOM 2726 N N . THR B 1 76 ? 6.469 3.219 -2.893 1 98.62 76 THR B N 1
ATOM 2727 C CA . THR B 1 76 ? 6.246 4.227 -1.863 1 98.62 76 THR B CA 1
ATOM 2728 C C . THR B 1 76 ? 4.852 4.074 -1.255 1 98.62 76 THR B C 1
ATOM 2730 O O . THR B 1 76 ? 4.707 4.027 -0.032 1 98.62 76 THR B O 1
ATOM 2733 N N . THR B 1 77 ? 3.85 3.955 -2.125 1 98.81 77 THR B N 1
ATOM 2734 C CA . THR B 1 77 ? 2.48 3.762 -1.657 1 98.81 77 THR B CA 1
ATOM 2735 C C . THR B 1 77 ? 2.367 2.482 -0.831 1 98.81 77 THR B C 1
ATOM 2737 O O . THR B 1 77 ? 1.772 2.488 0.249 1 98.81 77 THR B O 1
ATOM 2740 N N . ALA B 1 78 ? 2.949 1.421 -1.305 1 98.88 78 ALA B N 1
ATOM 2741 C CA . ALA B 1 78 ? 2.859 0.126 -0.634 1 98.88 78 ALA B CA 1
ATOM 2742 C C . ALA B 1 78 ? 3.535 0.169 0.733 1 98.88 78 ALA B C 1
ATOM 2744 O O . ALA B 1 78 ? 2.932 -0.201 1.743 1 98.88 78 ALA B O 1
ATOM 2745 N N . ILE B 1 79 ? 4.777 0.663 0.812 1 98.81 79 ILE B N 1
ATOM 2746 C CA . ILE B 1 79 ? 5.555 0.628 2.049 1 98.81 79 ILE B CA 1
ATOM 2747 C C . ILE B 1 79 ? 4.957 1.606 3.059 1 98.81 79 ILE B C 1
ATOM 2749 O O . ILE B 1 79 ? 4.871 1.302 4.25 1 98.81 79 ILE B O 1
ATOM 2753 N N . MET B 1 80 ? 4.508 2.744 2.582 1 98.88 80 MET B N 1
ATOM 2754 C CA . MET B 1 80 ? 3.859 3.691 3.484 1 98.88 80 MET B CA 1
ATOM 2755 C C . MET B 1 80 ? 2.564 3.111 4.043 1 98.88 80 MET B C 1
ATOM 2757 O O . MET B 1 80 ? 2.197 3.389 5.188 1 98.88 80 MET B O 1
ATOM 2761 N N . THR B 1 81 ? 1.844 2.34 3.207 1 98.94 81 THR B N 1
ATOM 2762 C CA . THR B 1 81 ? 0.658 1.658 3.715 1 98.94 81 THR B CA 1
ATOM 2763 C C . THR B 1 81 ? 1.024 0.706 4.848 1 98.94 81 THR B C 1
ATOM 2765 O O . THR B 1 81 ? 0.368 0.692 5.891 1 98.94 81 THR B O 1
ATOM 2768 N N . ARG B 1 82 ? 2.059 -0.071 4.652 1 98.88 82 ARG B N 1
ATOM 2769 C CA . ARG B 1 82 ? 2.533 -0.997 5.676 1 98.88 82 ARG B CA 1
ATOM 2770 C C . ARG B 1 82 ? 2.898 -0.255 6.957 1 98.88 82 ARG B C 1
ATOM 2772 O O . ARG B 1 82 ? 2.461 -0.634 8.047 1 98.88 82 ARG B O 1
ATOM 2779 N N . ILE B 1 83 ? 3.672 0.808 6.855 1 98.81 83 ILE B N 1
ATOM 2780 C CA . ILE B 1 83 ? 4.141 1.583 8 1 98.81 83 ILE B CA 1
ATOM 2781 C C . ILE B 1 83 ? 2.947 2.182 8.742 1 98.81 83 ILE B C 1
ATOM 2783 O O . ILE B 1 83 ? 2.828 2.031 9.961 1 98.81 83 ILE B O 1
ATOM 2787 N N . CYS B 1 84 ? 2.053 2.799 8 1 98.88 84 CYS B N 1
ATOM 2788 C CA . CYS B 1 84 ? 0.914 3.477 8.609 1 98.88 84 CYS B CA 1
ATOM 2789 C C . CYS B 1 84 ? -0.018 2.477 9.281 1 98.88 84 CYS B C 1
ATOM 2791 O O . CYS B 1 84 ? -0.619 2.777 10.32 1 98.88 84 CYS B O 1
ATOM 2793 N N . THR B 1 85 ? -0.178 1.312 8.664 1 98.62 85 THR B N 1
ATOM 2794 C CA . THR B 1 85 ? -0.977 0.258 9.281 1 98.62 85 THR B CA 1
ATOM 2795 C C . THR B 1 85 ? -0.403 -0.135 10.641 1 98.62 85 THR B C 1
ATOM 2797 O O . THR B 1 85 ? -1.14 -0.244 11.617 1 98.62 85 THR B O 1
ATOM 2800 N N . GLU B 1 86 ? 0.929 -0.35 10.703 1 98.69 86 GLU B N 1
ATOM 2801 C CA . GLU B 1 86 ? 1.582 -0.75 11.945 1 98.69 86 GLU B CA 1
ATOM 2802 C C . GLU B 1 86 ? 1.517 0.365 12.984 1 98.69 86 GLU B C 1
ATOM 2804 O O . GLU B 1 86 ? 1.289 0.104 14.172 1 98.69 86 GLU B O 1
ATOM 2809 N N . VAL B 1 87 ? 1.725 1.604 12.562 1 98.69 87 VAL B N 1
ATOM 2810 C CA . VAL B 1 87 ? 1.669 2.76 13.453 1 98.69 87 VAL B CA 1
ATOM 2811 C C . VAL B 1 87 ? 0.266 2.895 14.039 1 98.69 87 VAL B C 1
ATOM 2813 O O . VAL B 1 87 ? 0.107 3.082 15.25 1 98.69 87 VAL B O 1
ATOM 2816 N N . ARG B 1 88 ? -0.738 2.771 13.211 1 98.5 88 ARG B N 1
ATOM 2817 C CA . ARG B 1 88 ? -2.119 2.898 13.664 1 98.5 88 ARG B CA 1
ATOM 2818 C C . ARG B 1 88 ? -2.453 1.848 14.719 1 98.5 88 ARG B C 1
ATOM 2820 O O . ARG B 1 88 ? -3.15 2.137 15.695 1 98.5 88 ARG B O 1
ATOM 2827 N N . LYS B 1 89 ? -1.933 0.692 14.586 1 97.75 89 LYS B N 1
ATOM 2828 C CA . LYS B 1 89 ? -2.246 -0.439 15.453 1 97.75 89 LYS B CA 1
ATOM 2829 C C . LYS B 1 89 ? -1.733 -0.202 16.875 1 97.75 89 LYS B C 1
ATOM 2831 O O . LYS B 1 89 ? -2.334 -0.671 17.844 1 97.75 89 LYS B O 1
ATOM 2836 N N . VAL B 1 90 ? -0.66 0.51 17.047 1 97.94 90 VAL B N 1
ATOM 2837 C CA . VAL B 1 90 ? -0.042 0.634 18.359 1 97.94 90 VAL B CA 1
ATOM 2838 C C . VAL B 1 90 ? -0.568 1.884 19.062 1 97.94 90 VAL B C 1
ATOM 2840 O O . VAL B 1 90 ? -0.26 2.121 20.234 1 97.94 90 VAL B O 1
ATOM 2843 N N . LEU B 1 91 ? -1.357 2.668 18.391 1 97.81 91 LEU B N 1
ATOM 2844 C CA . LEU B 1 91 ? -1.865 3.914 18.953 1 97.81 91 LEU B CA 1
ATOM 2845 C C . LEU B 1 91 ? -3.285 3.734 19.484 1 97.81 91 LEU B C 1
ATOM 2847 O O . LEU B 1 91 ? -4.086 3.012 18.891 1 97.81 91 LEU B O 1
ATOM 2851 N N . PRO B 1 92 ? -3.58 4.398 20.547 1 96.69 92 PRO B N 1
ATOM 2852 C CA . PRO B 1 92 ? -4.984 4.449 20.953 1 96.69 92 PRO B CA 1
ATOM 2853 C C . PRO B 1 92 ? -5.898 5.012 19.875 1 96.69 92 PRO B C 1
ATOM 2855 O O . PRO B 1 92 ? -5.496 5.902 19.125 1 96.69 92 PRO B O 1
ATOM 2858 N N . GLU B 1 93 ? -7.121 4.574 19.875 1 94.25 93 GLU B N 1
ATOM 2859 C CA . GLU B 1 93 ? -8.086 4.941 18.828 1 94.25 93 GLU B CA 1
ATOM 2860 C C . GLU B 1 93 ? -8.359 6.445 18.844 1 94.25 93 GLU B C 1
ATOM 2862 O O . GLU B 1 93 ? -8.672 7.027 17.812 1 94.25 93 GLU B O 1
ATOM 2867 N N . ASN B 1 94 ? -8.211 7.023 19.938 1 95.12 94 ASN B N 1
ATOM 2868 C CA . ASN B 1 94 ? -8.594 8.422 20.078 1 95.12 94 ASN B CA 1
ATOM 2869 C C . ASN B 1 94 ? -7.48 9.359 19.609 1 95.12 94 ASN B C 1
ATOM 2871 O O . ASN B 1 94 ? -7.652 10.578 19.594 1 95.12 94 ASN B O 1
ATOM 2875 N N . ILE B 1 95 ? -6.32 8.836 19.281 1 97.5 95 ILE B N 1
ATOM 2876 C CA . ILE B 1 95 ? -5.25 9.656 18.719 1 97.5 95 ILE B CA 1
ATOM 2877 C C . ILE B 1 95 ? -5.324 9.625 17.188 1 97.5 95 ILE B C 1
ATOM 2879 O O . ILE B 1 95 ? -5 8.609 16.562 1 97.5 95 ILE B O 1
ATOM 2883 N N . PRO B 1 96 ? -5.773 10.719 16.656 1 98.06 96 PRO B N 1
ATOM 2884 C CA . PRO B 1 96 ? -5.836 10.727 15.188 1 98.06 96 PRO B CA 1
ATOM 2885 C C . PRO B 1 96 ? -4.457 10.633 14.539 1 98.06 96 PRO B C 1
ATOM 2887 O O . PRO B 1 96 ? -3.482 11.172 15.07 1 98.06 96 PRO B O 1
ATOM 2890 N N . CYS B 1 97 ? -4.438 9.953 13.43 1 98.5 97 CYS B N 1
ATOM 2891 C CA . CYS B 1 97 ? -3.227 9.766 12.641 1 98.5 97 CYS B CA 1
ATOM 2892 C C . CYS B 1 97 ? -3.443 10.227 11.203 1 98.5 97 CYS B C 1
ATOM 2894 O O . CYS B 1 97 ? -4.535 10.062 10.648 1 98.5 97 CYS B O 1
ATOM 2896 N N . GLY B 1 98 ? -2.428 10.859 10.672 1 98.81 98 GLY B N 1
ATOM 2897 C CA . GLY B 1 98 ? -2.453 11.273 9.281 1 98.81 98 GLY B CA 1
ATOM 2898 C C . GLY B 1 98 ? -1.182 10.93 8.531 1 98.81 98 GLY B C 1
ATOM 2899 O O . GLY B 1 98 ? -0.271 10.32 9.094 1 98.81 98 GLY B O 1
ATOM 2900 N N . ILE B 1 99 ? -1.196 11.305 7.258 1 98.88 99 ILE B N 1
ATOM 2901 C CA . ILE B 1 99 ? -0.062 10.953 6.41 1 98.88 99 ILE B CA 1
ATOM 2902 C C . ILE B 1 99 ? 0.189 12.07 5.395 1 98.88 99 ILE B C 1
ATOM 2904 O O . ILE B 1 99 ? -0.743 12.766 4.984 1 98.88 99 ILE B O 1
ATOM 2908 N N . GLN B 1 100 ? 1.388 12.258 5.098 1 98.62 100 GLN B N 1
ATOM 2909 C CA . GLN B 1 100 ? 1.865 13.07 3.984 1 98.62 100 GLN B CA 1
ATOM 2910 C C . GLN B 1 100 ? 2.867 12.305 3.131 1 98.62 100 GLN B C 1
ATOM 2912 O O . GLN B 1 100 ? 3.807 11.703 3.656 1 98.62 100 GLN B O 1
ATOM 2917 N N . ILE B 1 101 ? 2.646 12.234 1.86 1 98.62 101 ILE B N 1
ATOM 2918 C CA . ILE B 1 101 ? 3.631 11.656 0.951 1 98.62 101 ILE B CA 1
ATOM 2919 C C . ILE B 1 101 ? 4.18 12.742 0.03 1 98.62 101 ILE B C 1
ATOM 2921 O O . ILE B 1 101 ? 3.443 13.305 -0.786 1 98.62 101 ILE B O 1
ATOM 2925 N N . LEU B 1 102 ? 5.391 13.117 0.22 1 96.25 102 LEU B N 1
ATOM 2926 C CA . LEU B 1 102 ? 6.09 14.141 -0.552 1 96.25 102 LEU B CA 1
ATOM 2927 C C . LEU B 1 102 ? 6.477 13.609 -1.929 1 96.25 102 LEU B C 1
ATOM 2929 O O . LEU B 1 102 ? 6.637 12.398 -2.109 1 96.25 102 LEU B O 1
ATOM 2933 N N . ALA B 1 103 ? 6.664 14.398 -2.994 1 93.81 103 ALA B N 1
ATOM 2934 C CA . ALA B 1 103 ? 6.344 15.82 -3.076 1 93.81 103 ALA B CA 1
ATOM 2935 C C . ALA B 1 103 ? 5.012 16.031 -3.787 1 93.81 103 ALA B C 1
ATOM 2937 O O . ALA B 1 103 ? 4.965 16.141 -5.016 1 93.81 103 ALA B O 1
ATOM 2938 N N . GLY B 1 104 ? 3.916 16.047 -3.062 1 95.81 104 GLY B N 1
ATOM 2939 C CA . GLY B 1 104 ? 2.615 16.312 -3.656 1 95.81 104 GLY B CA 1
ATOM 2940 C C . GLY B 1 104 ? 1.881 15.047 -4.066 1 95.81 104 GLY B C 1
ATOM 2941 O O . GLY B 1 104 ? 0.985 15.086 -4.914 1 95.81 104 GLY B O 1
ATOM 2942 N N . CYS B 1 105 ? 2.314 13.859 -3.564 1 97.88 105 CYS B N 1
ATOM 2943 C CA . CYS B 1 105 ? 1.636 12.602 -3.846 1 97.88 105 CYS B CA 1
ATOM 2944 C C . CYS B 1 105 ? 0.385 12.453 -2.988 1 97.88 105 CYS B C 1
ATOM 2946 O O . CYS B 1 105 ? 0.274 11.508 -2.203 1 97.88 105 CYS B O 1
ATOM 2948 N N . ASN B 1 106 ? -0.552 13.336 -3.324 1 98.69 106 ASN B N 1
ATOM 2949 C CA . ASN B 1 106 ? -1.723 13.5 -2.469 1 98.69 106 ASN B CA 1
ATOM 2950 C C . ASN B 1 106 ? -2.729 12.367 -2.676 1 98.69 106 ASN B C 1
ATOM 2952 O O . ASN B 1 106 ? -3.391 11.938 -1.729 1 98.69 106 ASN B O 1
ATOM 2956 N N . LYS B 1 107 ? -2.869 11.875 -3.914 1 98.62 107 LYS B N 1
ATOM 2957 C CA . LYS B 1 107 ? -3.748 10.734 -4.141 1 98.62 107 LYS B CA 1
ATOM 2958 C C . LYS B 1 107 ? -3.23 9.492 -3.418 1 98.62 107 LYS B C 1
ATOM 2960 O O . LYS B 1 107 ? -4.004 8.766 -2.789 1 98.62 107 LYS B O 1
ATOM 2965 N N . GLU B 1 108 ? -1.929 9.297 -3.523 1 98.81 108 GLU B N 1
ATOM 2966 C CA . GLU B 1 108 ? -1.306 8.188 -2.803 1 98.81 108 GLU B CA 1
ATOM 2967 C C . GLU B 1 108 ? -1.535 8.312 -1.299 1 98.81 108 GLU B C 1
ATOM 2969 O O . GLU B 1 108 ? -1.814 7.316 -0.625 1 98.81 108 GLU B O 1
ATOM 2974 N N . ALA B 1 109 ? -1.452 9.523 -0.821 1 98.88 109 ALA B N 1
ATOM 2975 C CA . ALA B 1 109 ? -1.657 9.758 0.606 1 98.88 109 ALA B CA 1
ATOM 2976 C C . ALA B 1 109 ? -3.076 9.391 1.024 1 98.88 109 ALA B C 1
ATOM 2978 O O . ALA B 1 109 ? -3.277 8.727 2.043 1 98.88 109 ALA B O 1
ATOM 2979 N N . ILE B 1 110 ? -4.074 9.789 0.263 1 98.81 110 ILE B N 1
ATOM 2980 C CA . ILE B 1 110 ? -5.461 9.469 0.572 1 98.81 110 ILE B CA 1
ATOM 2981 C C . ILE B 1 110 ? -5.66 7.953 0.518 1 98.81 110 ILE B C 1
ATOM 2983 O O . ILE B 1 110 ? -6.336 7.379 1.373 1 98.81 110 ILE B O 1
ATOM 2987 N N . ALA B 1 111 ? -5.105 7.316 -0.498 1 98.88 111 ALA B N 1
ATOM 2988 C CA . ALA B 1 111 ? -5.219 5.867 -0.645 1 98.88 111 ALA B CA 1
ATOM 2989 C C . ALA B 1 111 ? -4.66 5.145 0.578 1 98.88 111 ALA B C 1
ATOM 2991 O O . ALA B 1 111 ? -5.289 4.223 1.104 1 98.88 111 ALA B O 1
ATOM 2992 N N . VAL B 1 112 ? -3.469 5.559 1.024 1 98.94 112 VAL B N 1
ATOM 2993 C CA . VAL B 1 112 ? -2.828 4.953 2.186 1 98.94 112 VAL B CA 1
ATOM 2994 C C . VAL B 1 112 ? -3.676 5.199 3.432 1 98.94 112 VAL B C 1
ATOM 2996 O O . VAL B 1 112 ? -3.867 4.293 4.25 1 98.94 112 VAL B O 1
ATOM 2999 N N . ALA B 1 113 ? -4.125 6.445 3.551 1 98.88 113 ALA B N 1
ATOM 3000 C CA . ALA B 1 113 ? -4.961 6.77 4.703 1 98.88 113 ALA B CA 1
ATOM 3001 C C . ALA B 1 113 ? -6.199 5.875 4.75 1 98.88 113 ALA B C 1
ATOM 3003 O O . ALA B 1 113 ? -6.566 5.371 5.812 1 98.88 113 ALA B O 1
ATOM 3004 N N . LYS B 1 114 ? -6.859 5.703 3.646 1 98.69 114 LYS B N 1
ATOM 3005 C CA . LYS B 1 114 ? -8.031 4.84 3.564 1 98.69 114 LYS B CA 1
ATOM 3006 C C . LYS B 1 114 ? -7.684 3.404 3.949 1 98.69 114 LYS B C 1
ATOM 3008 O O . LYS B 1 114 ? -8.391 2.777 4.742 1 98.69 114 LYS B O 1
ATOM 3013 N N . ALA B 1 115 ? -6.617 2.889 3.426 1 98.69 115 ALA B N 1
ATOM 3014 C CA . ALA B 1 115 ? -6.203 1.507 3.652 1 98.69 115 ALA B CA 1
ATOM 3015 C C . ALA B 1 115 ? -5.836 1.275 5.113 1 98.69 115 ALA B C 1
ATOM 3017 O O . ALA B 1 115 ? -6.117 0.212 5.672 1 98.69 115 ALA B O 1
ATOM 3018 N N . ALA B 1 116 ? -5.176 2.25 5.785 1 98.56 116 ALA B N 1
ATOM 3019 C CA . ALA B 1 116 ? -4.621 2.098 7.125 1 98.56 116 ALA B CA 1
ATOM 3020 C C . ALA B 1 116 ? -5.57 2.666 8.18 1 98.56 116 ALA B C 1
ATOM 3022 O O . ALA B 1 116 ? -5.25 2.676 9.367 1 98.56 116 ALA B O 1
ATOM 3023 N N . ASN B 1 117 ? -6.727 3.178 7.734 1 97.62 117 ASN B N 1
ATOM 3024 C CA . ASN B 1 117 ? -7.719 3.752 8.633 1 97.62 117 ASN B CA 1
ATOM 3025 C C . ASN B 1 117 ? -7.176 4.984 9.359 1 97.62 117 ASN B C 1
ATOM 3027 O O . ASN B 1 117 ? -7.25 5.074 10.586 1 97.62 117 ASN B O 1
ATOM 3031 N N . LEU B 1 118 ? -6.562 5.871 8.586 1 98.69 118 LEU B N 1
ATOM 3032 C CA . LEU B 1 118 ? -6.109 7.148 9.125 1 98.69 118 LEU B CA 1
ATOM 3033 C C . LEU B 1 118 ? -7.172 8.227 8.938 1 98.69 118 LEU B C 1
ATOM 3035 O O . LEU B 1 118 ? -8.125 8.039 8.18 1 98.69 118 LEU B O 1
ATOM 3039 N N . GLN B 1 119 ? -7.008 9.383 9.609 1 98.56 119 GLN B N 1
ATOM 3040 C CA . GLN B 1 119 ? -8.109 10.336 9.711 1 98.56 119 GLN B CA 1
ATOM 3041 C C . GLN B 1 119 ? -7.863 11.562 8.844 1 98.56 119 GLN B C 1
ATOM 3043 O O . GLN B 1 119 ? -8.789 12.32 8.547 1 98.56 119 GLN B O 1
ATOM 3048 N N . PHE B 1 120 ? -6.586 11.797 8.406 1 98.75 120 PHE B N 1
ATOM 3049 C CA . PHE B 1 120 ? -6.355 13.008 7.621 1 98.75 120 PHE B CA 1
ATOM 3050 C C . PHE B 1 120 ? -5.078 12.875 6.797 1 98.75 120 PHE B C 1
ATOM 3052 O O . PHE B 1 120 ? -4.266 11.984 7.039 1 98.75 120 PHE B O 1
ATOM 3059 N N . ILE B 1 121 ? -4.984 13.742 5.785 1 98.88 121 ILE B N 1
ATOM 3060 C CA . ILE B 1 121 ? -3.736 13.898 5.047 1 98.88 121 ILE B CA 1
ATOM 3061 C C . ILE B 1 121 ? -3.293 15.359 5.074 1 98.88 121 ILE B C 1
ATOM 3063 O O . ILE B 1 121 ? -4.109 16.25 5.289 1 98.88 121 ILE B O 1
ATOM 3067 N N . ARG B 1 122 ? -2.006 15.508 5.008 1 98.44 122 ARG B N 1
ATOM 3068 C CA . ARG B 1 122 ? -1.432 16.797 4.656 1 98.44 122 ARG B CA 1
ATOM 3069 C C . ARG B 1 122 ? -1.153 16.891 3.158 1 98.44 122 ARG B C 1
ATOM 3071 O O . ARG B 1 122 ? -0.424 16.062 2.607 1 98.44 122 ARG B O 1
ATOM 3078 N N . ALA B 1 123 ? -1.747 17.859 2.539 1 97.69 123 ALA B N 1
ATOM 3079 C CA . ALA B 1 123 ? -1.688 17.938 1.081 1 97.69 123 ALA B CA 1
ATOM 3080 C C . ALA B 1 123 ? -0.869 19.141 0.628 1 97.69 123 ALA B C 1
ATOM 3082 O O . ALA B 1 123 ? -1.073 20.25 1.11 1 97.69 123 ALA B O 1
ATOM 3083 N N . GLU B 1 124 ? 0.007 18.891 -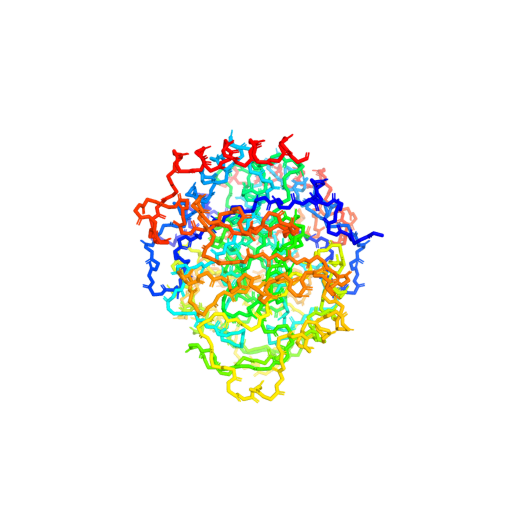0.275 1 95 124 GLU B N 1
ATOM 3084 C CA . GLU B 1 124 ? 0.781 19.953 -0.921 1 95 124 GLU B CA 1
ATOM 3085 C C . GLU B 1 124 ? 0.155 20.359 -2.252 1 95 124 GLU B C 1
ATOM 3087 O O . GLU B 1 124 ? -0.447 19.531 -2.939 1 95 124 GLU B O 1
ATOM 3092 N N . GLY B 1 125 ? 0.314 21.625 -2.547 1 93.44 125 GLY B N 1
ATOM 3093 C CA . GLY B 1 125 ? -0.149 22.078 -3.846 1 93.44 125 GLY B CA 1
ATOM 3094 C C . GLY B 1 125 ? -1.645 21.906 -4.039 1 93.44 125 GLY B C 1
ATOM 3095 O O . GLY B 1 125 ? -2.094 21.5 -5.109 1 93.44 125 GLY B O 1
ATOM 3096 N N . PHE B 1 126 ? -2.373 22.188 -2.961 1 95.75 126 PHE B N 1
ATOM 3097 C CA . PHE B 1 126 ? -3.822 22.031 -3.012 1 95.75 126 PHE B CA 1
ATOM 3098 C C . PHE B 1 126 ? -4.453 23.109 -3.891 1 95.75 126 PHE B C 1
ATOM 3100 O O . PHE B 1 126 ? -5.266 22.797 -4.766 1 95.75 126 PHE B O 1
ATOM 3107 N N . VAL B 1 127 ? -4.062 24.359 -3.627 1 93.62 127 VAL B N 1
ATOM 3108 C CA . VAL B 1 127 ? -4.52 25.469 -4.457 1 93.62 127 VAL B CA 1
ATOM 3109 C C . VAL B 1 127 ? -3.316 26.203 -5.039 1 93.62 127 VAL B C 1
ATOM 3111 O O . VAL B 1 127 ? -2.227 26.188 -4.461 1 93.62 127 VAL B O 1
ATOM 3114 N N . PHE B 1 128 ? -3.527 26.766 -6.23 1 90.56 128 PHE B N 1
ATOM 3115 C CA . PHE B 1 128 ? -2.525 27.531 -6.965 1 90.56 128 PHE B CA 1
ATOM 3116 C C . PHE B 1 128 ? -1.301 26.672 -7.262 1 90.56 128 PHE B C 1
ATOM 3118 O O . PHE B 1 128 ? -1.273 25.484 -6.934 1 90.56 128 PHE B O 1
ATOM 3125 N N . SER B 1 129 ? -0.432 27.203 -8.055 1 87.88 129 SER B N 1
ATOM 3126 C CA . SER B 1 129 ? 0.802 26.516 -8.43 1 87.88 129 SER B CA 1
ATOM 3127 C C . SER B 1 129 ? 2.021 27.219 -7.836 1 87.88 129 SER B C 1
ATOM 3129 O O . SER B 1 129 ? 1.94 28.375 -7.418 1 87.88 129 SER B O 1
ATOM 3131 N N . HIS B 1 130 ? 3.033 26.453 -7.723 1 86.5 130 HIS B N 1
ATOM 3132 C CA . HIS B 1 130 ? 4.316 27 -7.293 1 86.5 130 HIS B CA 1
ATOM 3133 C C . HIS B 1 130 ? 5.477 26.188 -7.867 1 86.5 130 HIS B C 1
ATOM 3135 O O . HIS B 1 130 ? 5.266 25.172 -8.516 1 86.5 130 HIS B O 1
ATOM 3141 N N . ILE B 1 131 ? 6.652 26.781 -7.754 1 84.31 131 ILE B N 1
ATOM 3142 C CA . ILE B 1 131 ? 7.859 26.078 -8.172 1 84.31 131 ILE B CA 1
ATOM 3143 C C . ILE B 1 131 ? 8.602 25.547 -6.941 1 84.31 131 ILE B C 1
ATOM 3145 O O . ILE B 1 131 ? 9.133 26.328 -6.152 1 84.31 131 ILE B O 1
ATOM 3149 N N . ALA B 1 132 ? 8.594 24.234 -6.832 1 87.75 132 ALA B N 1
ATOM 3150 C CA . ALA B 1 132 ? 9.289 23.609 -5.719 1 87.75 132 ALA B CA 1
ATOM 3151 C C . ALA B 1 132 ? 10.633 23.031 -6.168 1 87.75 132 ALA B C 1
ATOM 3153 O O . ALA B 1 132 ? 11.047 23.219 -7.312 1 87.75 132 ALA B O 1
ATOM 3154 N N . ASP B 1 133 ? 11.383 22.438 -5.227 1 84.69 133 ASP B N 1
ATOM 3155 C CA . ASP B 1 133 ? 12.664 21.812 -5.535 1 84.69 133 ASP B CA 1
ATOM 3156 C C . ASP B 1 133 ? 12.523 20.781 -6.656 1 84.69 133 ASP B C 1
ATOM 3158 O O . ASP B 1 133 ? 13.445 20.609 -7.461 1 84.69 133 ASP B O 1
ATOM 3162 N N . GLU B 1 134 ? 11.344 20.203 -6.723 1 90.31 134 GLU B N 1
ATOM 3163 C CA . GLU B 1 134 ? 11.086 19.156 -7.699 1 90.31 134 GLU B CA 1
ATOM 3164 C C . GLU B 1 134 ? 10.547 19.734 -9.008 1 90.31 134 GLU B C 1
ATOM 3166 O O . GLU B 1 134 ? 10.312 19 -9.969 1 90.31 134 GLU B O 1
ATOM 3171 N N . GLY B 1 135 ? 10.375 21.047 -9 1 89.56 135 GLY B N 1
ATOM 3172 C CA . GLY B 1 135 ? 9.859 21.703 -10.188 1 89.56 135 GLY B CA 1
ATOM 3173 C C . GLY B 1 135 ? 8.43 22.188 -10.031 1 89.56 135 GLY B C 1
ATOM 3174 O O . GLY B 1 135 ? 7.996 22.484 -8.914 1 89.56 135 GLY B O 1
ATOM 3175 N N . PHE B 1 136 ? 7.801 22.344 -11.102 1 90.44 136 PHE B N 1
ATOM 3176 C CA . PHE B 1 136 ? 6.457 22.906 -11.148 1 90.44 136 PHE B CA 1
ATOM 3177 C C . PHE B 1 136 ? 5.465 22 -10.43 1 90.44 136 PHE B C 1
ATOM 3179 O O . PHE B 1 136 ? 5.367 20.812 -10.734 1 90.44 136 PHE B O 1
ATOM 3186 N N . THR B 1 137 ? 4.824 22.531 -9.438 1 89.94 137 THR B N 1
ATOM 3187 C CA . THR B 1 137 ? 3.756 21.859 -8.703 1 89.94 137 THR B CA 1
ATOM 3188 C C . THR B 1 137 ? 2.414 22.547 -8.961 1 89.94 137 THR B C 1
ATOM 3190 O O . THR B 1 137 ? 2.246 23.719 -8.672 1 89.94 137 THR B O 1
ATOM 3193 N N . ASP B 1 138 ? 1.521 21.781 -9.469 1 91.06 138 ASP B N 1
ATOM 3194 C CA . ASP B 1 138 ? 0.217 22.344 -9.812 1 91.06 138 ASP B CA 1
ATOM 3195 C C . ASP B 1 138 ? -0.816 22.031 -8.734 1 91.06 138 ASP B C 1
ATOM 3197 O O . ASP B 1 138 ? -0.594 21.156 -7.887 1 91.06 138 ASP B O 1
ATOM 3201 N N . ALA B 1 139 ? -1.871 22.906 -8.789 1 93.56 139 ALA B N 1
ATOM 3202 C CA . ALA B 1 139 ? -2.975 22.656 -7.863 1 93.56 139 ALA B CA 1
ATOM 3203 C C . ALA B 1 139 ? -3.646 21.312 -8.156 1 93.56 139 ALA B C 1
ATOM 3205 O O . ALA B 1 139 ? -3.699 20.875 -9.305 1 93.56 139 ALA B O 1
ATOM 3206 N N . CYS B 1 140 ? -4.168 20.719 -7.086 1 96.38 140 CYS B N 1
ATOM 3207 C CA . CYS B 1 140 ? -4.742 19.391 -7.297 1 96.38 140 CYS B CA 1
ATOM 3208 C C . CYS B 1 140 ? -6.105 19.281 -6.633 1 96.38 140 CYS B C 1
ATOM 3210 O O . CYS B 1 140 ? -6.695 18.203 -6.598 1 96.38 140 CYS B O 1
ATOM 3212 N N . ALA B 1 141 ? -6.66 20.312 -6.109 1 97.06 141 ALA B N 1
ATOM 3213 C CA . ALA B 1 141 ? -7.887 20.234 -5.32 1 97.06 141 ALA B CA 1
ATOM 3214 C C . ALA B 1 141 ? -8.984 19.5 -6.082 1 97.06 141 ALA B C 1
ATOM 3216 O O . ALA B 1 141 ? -9.609 18.578 -5.543 1 97.06 141 ALA B O 1
ATOM 3217 N N . GLY B 1 142 ? -9.25 19.906 -7.332 1 96.62 142 GLY B N 1
ATOM 3218 C CA . GLY B 1 142 ? -10.305 19.297 -8.133 1 96.62 142 GLY B CA 1
ATOM 3219 C C . GLY B 1 142 ? -10.148 17.812 -8.305 1 96.62 142 GLY B C 1
ATOM 3220 O O . GLY B 1 142 ? -11.055 17.031 -7.961 1 96.62 142 GLY B O 1
ATOM 3221 N N . SER B 1 143 ? -9 17.406 -8.812 1 97.25 143 SER B N 1
ATOM 3222 C CA . SER B 1 143 ? -8.758 15.984 -9.055 1 97.25 143 SER B CA 1
ATOM 3223 C C . SER B 1 143 ? -8.672 15.203 -7.75 1 97.25 143 SER B C 1
ATOM 3225 O O . SER B 1 143 ? -9.141 14.07 -7.664 1 97.25 143 SER B O 1
ATOM 3227 N N . LEU B 1 144 ? -8.133 15.781 -6.727 1 98.31 144 LEU B N 1
ATOM 3228 C CA . LEU B 1 144 ? -7.941 15.117 -5.441 1 98.31 144 LEU B CA 1
ATOM 3229 C C . LEU B 1 144 ? -9.281 14.812 -4.781 1 98.31 144 LEU B C 1
ATOM 3231 O O . LEU B 1 144 ? -9.5 13.703 -4.293 1 98.31 144 LEU B O 1
ATOM 3235 N N . LEU B 1 145 ? -10.172 15.75 -4.77 1 98.06 145 LEU B N 1
ATOM 3236 C CA . LEU B 1 145 ? -11.469 15.562 -4.125 1 98.06 145 LEU B CA 1
ATOM 3237 C C . LEU B 1 145 ? -12.312 14.555 -4.895 1 98.06 145 LEU B C 1
ATOM 3239 O O . LEU B 1 145 ? -13.078 13.797 -4.301 1 98.06 145 LEU B O 1
ATOM 3243 N N . ARG B 1 146 ? -12.273 14.625 -6.215 1 97.56 146 ARG B N 1
ATOM 3244 C CA . ARG B 1 146 ? -12.961 13.609 -7.008 1 97.56 146 ARG B CA 1
ATOM 3245 C C . ARG B 1 146 ? -12.422 12.219 -6.703 1 97.56 146 ARG B C 1
ATOM 3247 O O . ARG B 1 146 ? -13.195 11.266 -6.566 1 97.56 146 ARG B O 1
ATOM 3254 N N . TYR B 1 147 ? -11.141 12.133 -6.641 1 98.31 147 TYR B N 1
ATOM 3255 C CA . TYR B 1 147 ? -10.508 10.859 -6.301 1 98.31 147 TYR B CA 1
ATOM 3256 C C . TYR B 1 147 ? -10.938 10.391 -4.918 1 98.31 147 TYR B C 1
ATOM 3258 O O . TYR B 1 147 ? -11.273 9.219 -4.73 1 98.31 147 TYR B O 1
ATOM 3266 N N . ARG B 1 148 ? -10.906 11.281 -3.938 1 98.19 148 ARG B N 1
ATOM 3267 C CA . ARG B 1 148 ? -11.352 10.969 -2.582 1 98.19 148 ARG B CA 1
ATOM 3268 C C . ARG B 1 148 ? -12.75 10.375 -2.586 1 98.19 148 ARG B C 1
ATOM 3270 O O . ARG B 1 148 ? -13.016 9.383 -1.909 1 98.19 148 ARG B O 1
ATOM 3277 N N . LYS B 1 149 ? -13.617 11.008 -3.295 1 96.94 149 LYS B N 1
ATOM 3278 C CA . LYS B 1 149 ? -14.984 10.508 -3.42 1 96.94 149 LYS B CA 1
ATOM 3279 C C . LYS B 1 149 ? -15.008 9.148 -4.109 1 96.94 149 LYS B C 1
ATOM 3281 O O . LYS B 1 149 ? -15.711 8.234 -3.662 1 96.94 149 LYS B O 1
ATOM 3286 N N . GLN B 1 150 ? -14.273 9.047 -5.105 1 96.94 150 GLN B N 1
ATOM 3287 C CA . GLN B 1 150 ? -14.227 7.836 -5.918 1 96.94 150 GLN B CA 1
ATOM 3288 C C . GLN B 1 150 ? -13.875 6.617 -5.074 1 96.94 150 GLN B C 1
ATOM 3290 O O . GLN B 1 150 ? -14.398 5.523 -5.301 1 96.94 150 GLN B O 1
ATOM 3295 N N . ILE B 1 151 ? -13.047 6.777 -4.102 1 98 151 ILE B N 1
ATOM 3296 C CA . ILE B 1 151 ? -12.555 5.598 -3.402 1 98 151 ILE B CA 1
ATOM 3297 C C . ILE B 1 151 ? -13.203 5.504 -2.023 1 98 151 ILE B C 1
ATOM 3299 O O . ILE B 1 151 ? -12.68 4.836 -1.128 1 98 151 ILE B O 1
ATOM 3303 N N . ASP B 1 152 ? -14.281 6.195 -1.816 1 97.56 152 ASP B N 1
ATOM 3304 C CA . ASP B 1 152 ? -15.055 6.102 -0.579 1 97.56 152 ASP B CA 1
ATOM 3305 C C . ASP B 1 152 ? -14.211 6.527 0.623 1 97.56 152 ASP B C 1
ATOM 3307 O O . ASP B 1 152 ? -14.102 5.789 1.604 1 97.56 152 ASP B O 1
ATOM 3311 N N . ALA B 1 153 ? -13.555 7.699 0.49 1 98.06 153 ALA B N 1
ATOM 3312 C CA . ALA B 1 153 ? -12.672 8.203 1.539 1 98.06 153 ALA B CA 1
ATOM 3313 C C . ALA B 1 153 ? -13.086 9.609 1.971 1 98.06 153 ALA B C 1
ATOM 3315 O O . ALA B 1 153 ? -12.234 10.422 2.355 1 98.06 153 ALA B O 1
ATOM 3316 N N . ASP B 1 154 ? -14.312 9.922 2.02 1 95.81 154 ASP B N 1
ATOM 3317 C CA . ASP B 1 154 ? -14.805 11.258 2.311 1 95.81 154 ASP B CA 1
ATOM 3318 C C . ASP B 1 154 ? -14.539 11.641 3.766 1 95.81 154 ASP B C 1
ATOM 3320 O O . ASP B 1 154 ? -14.484 12.82 4.102 1 95.81 154 ASP B O 1
ATOM 3324 N N . ASP B 1 155 ? -14.398 10.656 4.512 1 95.62 155 ASP B N 1
ATOM 3325 C CA . ASP B 1 155 ? -14.219 10.906 5.938 1 95.62 155 ASP B CA 1
ATOM 3326 C C . ASP B 1 155 ? -12.773 11.312 6.246 1 95.62 155 ASP B C 1
ATOM 3328 O O . ASP B 1 155 ? -12.484 11.805 7.336 1 95.62 155 ASP B O 1
ATOM 3332 N N . ILE B 1 156 ? -11.883 11.172 5.309 1 98.19 156 ILE B N 1
ATOM 3333 C CA . ILE B 1 156 ? -10.484 11.555 5.496 1 98.19 156 ILE B CA 1
ATOM 3334 C C . ILE B 1 156 ? -10.328 13.055 5.266 1 98.19 156 ILE B C 1
ATOM 3336 O O . ILE B 1 156 ? -10.641 13.562 4.184 1 98.19 156 ILE B O 1
ATOM 3340 N N . LEU B 1 157 ? -9.805 13.773 6.242 1 98.62 157 LEU B N 1
ATOM 3341 C CA . LEU B 1 157 ? -9.633 15.219 6.152 1 98.62 157 LEU B CA 1
ATOM 3342 C C . LEU B 1 157 ? -8.453 15.57 5.246 1 98.62 157 LEU B C 1
ATOM 3344 O O . LEU B 1 157 ? -7.434 14.883 5.262 1 98.62 157 LEU B O 1
ATOM 3348 N N . ILE B 1 158 ? -8.633 16.609 4.559 1 98.56 158 ILE B N 1
ATOM 3349 C CA . ILE B 1 158 ? -7.547 17.172 3.773 1 98.56 158 ILE B CA 1
ATOM 3350 C C . ILE B 1 158 ? -7.094 18.5 4.391 1 98.56 158 ILE B C 1
ATOM 3352 O O . ILE B 1 158 ? -7.824 19.484 4.359 1 98.56 158 ILE B O 1
ATOM 3356 N N . LEU B 1 159 ? -5.941 18.453 4.965 1 98.38 159 LEU B N 1
ATOM 3357 C CA . LEU B 1 159 ? -5.289 19.656 5.48 1 98.38 159 LEU B CA 1
ATOM 3358 C C . LEU B 1 159 ? -4.281 20.203 4.477 1 98.38 159 LEU B C 1
ATOM 3360 O O . LEU B 1 159 ? -3.264 19.547 4.199 1 98.38 159 LEU B O 1
ATOM 3364 N N . ALA B 1 160 ? -4.547 21.375 4.004 1 96.88 160 ALA B N 1
ATOM 3365 C CA . ALA B 1 160 ? -3.84 21.875 2.832 1 96.88 160 ALA B CA 1
ATOM 3366 C C . ALA B 1 160 ? -2.73 22.844 3.242 1 96.88 160 ALA B C 1
ATOM 3368 O O . ALA B 1 160 ? -2.971 23.797 3.982 1 96.88 160 ALA B O 1
ATOM 3369 N N . ASP B 1 161 ? -1.565 22.625 2.738 1 94.44 161 ASP B N 1
ATOM 3370 C CA . ASP B 1 161 ? -0.487 23.594 2.885 1 94.44 161 ASP B CA 1
ATOM 3371 C C . ASP B 1 161 ? -0.806 24.891 2.131 1 94.44 161 ASP B C 1
ATOM 3373 O O . ASP B 1 161 ? -1.301 24.844 1.002 1 94.44 161 ASP B O 1
ATOM 3377 N N . ILE B 1 162 ? -0.531 25.938 2.832 1 89.38 162 ILE B N 1
ATOM 3378 C CA . ILE B 1 162 ? -0.675 27.25 2.205 1 89.38 162 ILE B CA 1
ATOM 3379 C C . ILE B 1 162 ? 0.7 27.891 2.02 1 89.38 162 ILE B C 1
ATOM 3381 O O . ILE B 1 162 ? 1.46 28.031 2.98 1 89.38 162 ILE B O 1
ATOM 3385 N N . LYS B 1 163 ? 1.007 28.219 0.783 1 77.31 163 LYS B N 1
ATOM 3386 C CA . LYS B 1 163 ? 2.301 28.797 0.427 1 77.31 163 LYS B CA 1
ATOM 3387 C C . LYS B 1 163 ? 3.447 28 1.043 1 77.31 163 LYS B C 1
ATOM 3389 O O . LYS B 1 163 ? 4.137 28.484 1.939 1 77.31 163 LYS B O 1
ATOM 3394 N N . LYS B 1 164 ? 3.656 26.844 0.498 1 68.94 164 LYS B N 1
ATOM 3395 C CA . LYS B 1 164 ? 4.578 25.812 0.961 1 68.94 164 LYS B CA 1
ATOM 3396 C C . LYS B 1 164 ? 5.992 26.375 1.106 1 68.94 164 LYS B C 1
ATOM 3398 O O . LYS B 1 164 ? 6.434 27.188 0.293 1 68.94 164 LYS B O 1
ATOM 3403 N N . LYS B 1 165 ? 6.645 25.672 2.043 1 64.88 165 LYS B N 1
ATOM 3404 C CA . LYS B 1 165 ? 8.055 25.984 2.297 1 64.88 165 LYS B CA 1
ATOM 3405 C C . LYS B 1 165 ? 8.93 25.547 1.123 1 64.88 165 LYS B C 1
ATOM 3407 O O . LYS B 1 165 ? 8.555 24.656 0.356 1 64.88 165 LYS B O 1
ATOM 3412 N N . HIS B 1 166 ? 9.945 26.172 1.023 1 61.41 166 HIS B N 1
ATOM 3413 C CA . HIS B 1 166 ? 10.969 25.797 0.047 1 61.41 166 HIS B CA 1
ATOM 3414 C C . HIS B 1 166 ? 10.445 25.953 -1.378 1 61.41 166 HIS B C 1
ATOM 3416 O O . HIS B 1 166 ? 10.734 25.109 -2.24 1 61.41 166 HIS B O 1
ATOM 3422 N N . SER B 1 167 ? 9.539 26.75 -1.596 1 73.69 167 SER B N 1
ATOM 3423 C CA . SER B 1 167 ? 8.969 26.953 -2.924 1 73.69 167 SER B CA 1
ATOM 3424 C C . SER B 1 167 ? 8.984 28.422 -3.312 1 73.69 167 SER B C 1
ATOM 3426 O O . SER B 1 167 ? 9 29.297 -2.443 1 73.69 167 SER B O 1
ATOM 3428 N N . SER B 1 168 ? 9.172 28.672 -4.594 1 71.94 168 SER B N 1
ATOM 3429 C CA . SER B 1 168 ? 8.969 30.016 -5.129 1 71.94 168 SER B CA 1
ATOM 3430 C C . SER B 1 168 ? 7.496 30.266 -5.43 1 71.94 168 SER B C 1
ATOM 3432 O O . SER B 1 168 ? 6.859 29.484 -6.141 1 71.94 168 SER B O 1
ATOM 3434 N N . HIS B 1 169 ? 7.012 31.297 -4.852 1 77.31 169 HIS B N 1
ATOM 3435 C CA . HIS B 1 169 ? 5.625 31.672 -5.098 1 77.31 169 HIS B CA 1
ATOM 3436 C C . HIS B 1 169 ? 5.543 32.906 -5.973 1 77.31 169 HIS B C 1
ATOM 3438 O O . HIS B 1 169 ? 4.539 33.625 -5.945 1 77.31 169 HIS B O 1
ATOM 3444 N N . ALA B 1 170 ? 6.629 33.094 -6.648 1 72.44 170 ALA B N 1
ATOM 3445 C CA . ALA B 1 170 ? 6.684 34.281 -7.504 1 72.44 170 ALA B CA 1
ATOM 3446 C C . ALA B 1 170 ? 5.578 34.25 -8.555 1 72.44 170 ALA B C 1
ATOM 3448 O O . ALA B 1 170 ? 5.008 35.281 -8.891 1 72.44 170 ALA B O 1
ATOM 3449 N N . ILE B 1 171 ? 5.289 33.094 -9.023 1 78 171 ILE B N 1
ATOM 3450 C CA . ILE B 1 171 ? 4.309 32.938 -10.094 1 78 171 ILE B CA 1
ATOM 3451 C C . ILE B 1 171 ? 2.924 33.344 -9.578 1 78 171 ILE B C 1
ATOM 3453 O O . ILE B 1 171 ? 2.008 33.562 -10.367 1 78 171 ILE B O 1
ATOM 3457 N N . THR B 1 172 ? 2.77 33.406 -8.273 1 78.06 172 THR B N 1
ATOM 3458 C CA . THR B 1 172 ? 1.512 33.781 -7.656 1 78.06 172 THR B CA 1
ATOM 3459 C C . THR B 1 172 ? 1.732 34.938 -6.68 1 78.06 172 THR B C 1
ATOM 3461 O O . THR B 1 172 ? 1.052 35.031 -5.656 1 78.06 172 THR B O 1
ATOM 3464 N N . SER B 1 173 ? 2.744 35.688 -6.895 1 80.19 173 SER B N 1
ATOM 3465 C CA . SER B 1 173 ? 3.123 36.781 -5.98 1 80.19 173 SER B CA 1
ATOM 3466 C C . SER B 1 173 ? 2.018 37.812 -5.867 1 80.19 173 SER B C 1
ATOM 3468 O O . SER B 1 173 ? 1.986 38.594 -4.91 1 80.19 173 SER B O 1
ATOM 3470 N N . ASP B 1 174 ? 1.167 37.781 -6.844 1 80.62 174 ASP B N 1
ATOM 3471 C CA . ASP B 1 174 ? 0.078 38.75 -6.863 1 80.62 174 ASP B CA 1
ATOM 3472 C C . ASP B 1 174 ? -1.09 38.281 -5.996 1 80.62 174 ASP B C 1
ATOM 3474 O O . ASP B 1 174 ? -2.061 39.031 -5.805 1 80.62 174 ASP B O 1
ATOM 3478 N N . VAL B 1 175 ? -1.001 37.094 -5.449 1 84.38 175 VAL B N 1
ATOM 3479 C CA . VAL B 1 175 ? -2.061 36.562 -4.602 1 84.38 175 VAL B CA 1
ATOM 3480 C C . VAL B 1 175 ? -1.607 36.562 -3.145 1 84.38 175 VAL B C 1
ATOM 3482 O O . VAL B 1 175 ? -0.573 35.969 -2.811 1 84.38 175 VAL B O 1
ATOM 3485 N N . SER B 1 176 ? -2.307 37.188 -2.295 1 84.69 176 SER B N 1
ATOM 3486 C CA . SER B 1 176 ? -1.951 37.312 -0.884 1 84.69 176 SER B CA 1
ATOM 3487 C C . SER B 1 176 ? -2.209 36 -0.142 1 84.69 176 SER B C 1
ATOM 3489 O O . SER B 1 176 ? -2.871 35.094 -0.667 1 84.69 176 SER B O 1
ATOM 3491 N N . LEU B 1 177 ? -1.679 35.938 1.013 1 87.56 177 LEU B N 1
ATOM 3492 C CA . LEU B 1 177 ? -1.905 34.781 1.876 1 87.56 177 LEU B CA 1
ATOM 3493 C C . LEU B 1 177 ? -3.389 34.625 2.201 1 87.56 177 LEU B C 1
ATOM 3495 O O . LEU B 1 177 ? -3.926 33.531 2.16 1 87.56 177 LEU B O 1
ATOM 3499 N N . SER B 1 178 ? -4.035 35.75 2.475 1 87.94 178 SER B N 1
ATOM 3500 C CA . SER B 1 178 ? -5.457 35.75 2.801 1 87.94 178 SER B CA 1
ATOM 3501 C C . SER B 1 178 ? -6.293 35.219 1.636 1 87.94 178 SER B C 1
ATOM 3503 O O . SER B 1 178 ? -7.246 34.469 1.837 1 87.94 178 SER B O 1
ATOM 3505 N N . GLU B 1 179 ? -5.945 35.656 0.501 1 87.81 179 GLU B N 1
ATOM 3506 C CA . GLU B 1 179 ? -6.648 35.188 -0.691 1 87.81 179 GLU B CA 1
ATOM 3507 C C . GLU B 1 179 ? -6.438 33.688 -0.914 1 87.81 179 GLU B C 1
ATOM 3509 O O . GLU B 1 179 ? -7.352 32.969 -1.341 1 87.81 179 GLU B O 1
ATOM 3514 N N . THR B 1 180 ? -5.234 33.281 -0.659 1 90.62 180 THR B N 1
ATOM 3515 C CA . THR B 1 180 ? -4.93 31.859 -0.8 1 90.62 180 THR B CA 1
ATOM 3516 C C . THR B 1 180 ? -5.762 31.031 0.172 1 90.62 180 THR B C 1
ATOM 3518 O O . THR B 1 180 ? -6.27 29.969 -0.189 1 90.62 180 THR B O 1
ATOM 3521 N N . VAL B 1 181 ? -5.926 31.5 1.35 1 92.62 181 VAL B N 1
ATOM 3522 C CA . VAL B 1 181 ? -6.715 30.828 2.375 1 92.62 181 VAL B CA 1
ATOM 3523 C C . VAL B 1 181 ? -8.172 30.766 1.941 1 92.62 181 VAL B C 1
ATOM 3525 O O . VAL B 1 181 ? -8.82 29.719 2.074 1 92.62 181 VAL B O 1
ATOM 3528 N N . LYS B 1 182 ? -8.695 31.828 1.427 1 92.25 182 LYS B N 1
ATOM 3529 C CA . LYS B 1 182 ? -10.07 31.859 0.938 1 92.25 182 LYS B CA 1
ATOM 3530 C C . LYS B 1 182 ? -10.281 30.859 -0.192 1 92.25 182 LYS B C 1
ATOM 3532 O O . LYS B 1 182 ? -11.32 30.203 -0.261 1 92.25 182 LYS B O 1
ATOM 3537 N N . ALA B 1 183 ? -9.289 30.828 -1.017 1 92 183 ALA B N 1
ATOM 3538 C CA . ALA B 1 183 ? -9.359 29.875 -2.127 1 92 183 ALA B CA 1
ATOM 3539 C C . ALA B 1 183 ? -9.391 28.438 -1.621 1 92 183 ALA B C 1
ATOM 3541 O O . ALA B 1 183 ? -10.148 27.609 -2.131 1 92 183 ALA B O 1
ATOM 3542 N N . ALA B 1 184 ? -8.547 28.156 -0.656 1 95.06 184 ALA B N 1
ATOM 3543 C CA . ALA B 1 184 ? -8.516 26.812 -0.088 1 95.06 184 ALA B CA 1
ATOM 3544 C C . ALA B 1 184 ? -9.867 26.422 0.5 1 95.06 184 ALA B C 1
ATOM 3546 O O . ALA B 1 184 ? -10.352 25.312 0.29 1 95.06 184 ALA B O 1
ATOM 3547 N N . LYS B 1 185 ? -10.477 27.344 1.211 1 94.5 185 LYS B N 1
ATOM 3548 C CA . LYS B 1 185 ? -11.805 27.094 1.765 1 94.5 185 LYS B CA 1
ATOM 3549 C C . LYS B 1 185 ? -12.836 26.891 0.657 1 94.5 185 LYS B C 1
ATOM 3551 O O . LYS B 1 185 ? -13.633 25.953 0.711 1 94.5 185 LYS B O 1
ATOM 3556 N N . PHE B 1 186 ? -12.781 27.75 -0.302 1 94.25 186 PHE B N 1
ATOM 3557 C CA . PHE B 1 186 ? -13.719 27.656 -1.418 1 94.25 186 PHE B CA 1
ATOM 3558 C C . PHE B 1 186 ? -13.609 26.312 -2.125 1 94.25 186 PHE B C 1
ATOM 3560 O O . PHE B 1 186 ? -14.609 25.766 -2.58 1 94.25 186 PHE B O 1
ATOM 3567 N N . PHE B 1 187 ? -12.375 25.844 -2.184 1 95.56 187 PHE B N 1
ATOM 3568 C CA . PHE B 1 187 ? -12.141 24.578 -2.873 1 95.56 187 PHE B CA 1
ATOM 3569 C C . PHE B 1 187 ? -12.266 23.406 -1.912 1 95.56 187 PHE B C 1
ATOM 3571 O O . PHE B 1 187 ? -11.766 22.312 -2.188 1 95.56 187 PHE B O 1
ATOM 3578 N N . LEU B 1 188 ? -12.805 23.625 -0.716 1 96.62 188 LEU B N 1
ATOM 3579 C CA . LEU B 1 188 ? -13.344 22.609 0.182 1 96.62 188 LEU B CA 1
ATOM 3580 C C . LEU B 1 188 ? -12.234 21.922 0.969 1 96.62 188 LEU B C 1
ATOM 3582 O O . LEU B 1 188 ? -12.328 20.734 1.287 1 96.62 188 LEU B O 1
ATOM 3586 N N . ALA B 1 189 ? -11.156 22.625 1.224 1 97.25 189 ALA B N 1
ATOM 3587 C CA . ALA B 1 189 ? -10.188 22.125 2.193 1 97.25 189 ALA B CA 1
ATOM 3588 C C . ALA B 1 189 ? -10.82 21.969 3.572 1 97.25 189 ALA B C 1
ATOM 3590 O O . ALA B 1 189 ? -11.664 22.781 3.971 1 97.25 189 ALA B O 1
ATOM 3591 N N . ASP B 1 190 ? -10.43 20.922 4.344 1 97.69 190 ASP B N 1
ATOM 3592 C CA . ASP B 1 190 ? -10.969 20.703 5.684 1 97.69 190 ASP B CA 1
ATOM 3593 C C . ASP B 1 190 ? -10.203 21.516 6.719 1 97.69 190 ASP B C 1
ATOM 3595 O O . ASP B 1 190 ? -10.672 21.688 7.852 1 97.69 190 ASP B O 1
ATOM 3599 N N . GLY B 1 191 ? -9.07 22.031 6.387 1 97.5 191 GLY B N 1
ATOM 3600 C CA . GLY B 1 191 ? -8.18 22.891 7.164 1 97.5 191 GLY B CA 1
ATOM 3601 C C . GLY B 1 191 ? -6.969 23.359 6.387 1 97.5 191 GLY B C 1
ATOM 3602 O O . GLY B 1 191 ? -6.711 22.875 5.281 1 97.5 191 GLY B O 1
ATOM 3603 N N . ILE B 1 192 ? -6.277 24.312 6.957 1 96.44 192 ILE B N 1
ATOM 3604 C CA . ILE B 1 192 ? -5.094 24.828 6.277 1 96.44 192 ILE B CA 1
ATOM 3605 C C . ILE B 1 192 ? -3.887 24.734 7.207 1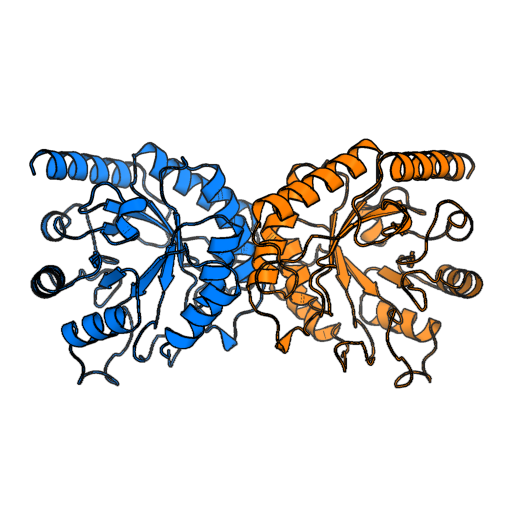 96.44 192 ILE B C 1
ATOM 3607 O O . ILE B 1 192 ? -4.035 24.781 8.43 1 96.44 192 ILE B O 1
ATOM 3611 N N . ILE B 1 193 ? -2.754 24.562 6.578 1 96.38 193 ILE B N 1
ATOM 3612 C CA . ILE B 1 193 ? -1.481 24.531 7.293 1 96.38 193 ILE B CA 1
ATOM 3613 C C . ILE B 1 193 ? -0.605 25.688 6.82 1 96.38 193 ILE B C 1
ATOM 3615 O O . ILE B 1 193 ? -0.254 25.766 5.641 1 96.38 193 ILE B O 1
ATOM 3619 N N . LEU B 1 194 ? -0.284 26.578 7.727 1 93.25 194 LEU B N 1
ATOM 3620 C CA . LEU B 1 194 ? 0.646 27.672 7.449 1 93.25 194 LEU B CA 1
ATOM 3621 C C . LEU B 1 194 ? 2.086 27.234 7.691 1 93.25 194 LEU B C 1
ATOM 3623 O O . LEU B 1 194 ? 2.385 26.609 8.711 1 93.25 194 LEU B O 1
ATOM 3627 N N . THR B 1 195 ? 2.814 27.453 6.707 1 86.88 195 THR B N 1
ATOM 3628 C CA . THR B 1 195 ? 4.211 27.047 6.824 1 86.88 195 THR B CA 1
ATOM 3629 C C . THR B 1 195 ? 5.137 28.25 6.73 1 86.88 195 THR B C 1
ATOM 3631 O O . THR B 1 195 ? 4.77 29.281 6.164 1 86.88 195 THR B O 1
ATOM 3634 N N . GLY B 1 196 ? 6.254 28.281 7.434 1 74.75 196 GLY B N 1
ATOM 3635 C CA . GLY B 1 196 ? 7.27 29.312 7.289 1 74.75 196 GLY B CA 1
ATOM 3636 C C . GLY B 1 196 ? 8.008 29.234 5.969 1 74.75 196 GLY B C 1
ATOM 3637 O O . GLY B 1 196 ? 7.613 28.484 5.07 1 74.75 196 GLY B O 1
ATOM 3638 N N . ILE B 1 197 ? 9.008 30.062 5.809 1 63.97 197 ILE B N 1
ATOM 3639 C CA . ILE B 1 197 ? 9.797 30.125 4.586 1 63.97 197 ILE B CA 1
ATOM 3640 C C . ILE B 1 197 ? 10.672 28.891 4.469 1 63.97 197 ILE B C 1
ATOM 3642 O O . ILE B 1 197 ? 10.805 28.312 3.385 1 63.97 197 ILE B O 1
ATOM 3646 N N . THR B 1 198 ? 11.195 28.516 5.535 1 65.5 198 THR B N 1
ATOM 3647 C CA . THR B 1 198 ? 11.961 27.281 5.625 1 65.5 198 THR B CA 1
ATOM 3648 C C . THR B 1 198 ? 11.469 26.422 6.789 1 65.5 198 THR B C 1
ATOM 3650 O O . THR B 1 198 ? 10.648 26.875 7.594 1 65.5 198 THR B O 1
ATOM 3653 N N . THR B 1 199 ? 11.852 25.172 6.742 1 59.5 199 THR B N 1
ATOM 3654 C CA . THR B 1 199 ? 11.445 24.25 7.793 1 59.5 199 THR B CA 1
ATOM 3655 C C . THR B 1 199 ? 11.828 24.797 9.164 1 59.5 199 THR B C 1
ATOM 3657 O O . THR B 1 199 ? 11.094 24.625 10.141 1 59.5 199 THR B O 1
ATOM 3660 N N . SER B 1 200 ? 12.859 25.562 9.258 1 63 200 SER B N 1
ATOM 3661 C CA . SER B 1 200 ? 13.344 26.062 10.539 1 63 200 SER B CA 1
ATOM 3662 C C . SER B 1 200 ? 12.836 27.469 10.828 1 63 200 SER B C 1
ATOM 3664 O O . SER B 1 200 ? 12.953 27.953 11.953 1 63 200 SER B O 1
ATOM 3666 N N . ASP B 1 201 ? 12.281 28.031 9.82 1 72.81 201 ASP B N 1
ATOM 3667 C CA . ASP B 1 201 ? 11.789 29.391 10 1 72.81 201 ASP B CA 1
ATOM 3668 C C . ASP B 1 201 ? 10.328 29.391 10.445 1 72.81 201 ASP B C 1
ATOM 3670 O O . ASP B 1 201 ? 9.469 28.844 9.766 1 72.81 201 ASP B O 1
ATOM 3674 N N . PRO B 1 202 ? 10.086 30 11.523 1 76.94 202 PRO B N 1
ATOM 3675 C CA . PRO B 1 202 ? 8.719 30.016 12.031 1 76.94 202 PRO B CA 1
ATOM 3676 C C . PRO B 1 202 ? 7.777 30.875 11.188 1 76.94 202 PRO B C 1
ATOM 3678 O O . PRO B 1 202 ? 8.234 31.75 10.453 1 76.94 202 PRO B O 1
ATOM 3681 N N . VAL B 1 203 ? 6.539 30.531 11.305 1 83.31 203 VAL B N 1
ATOM 3682 C CA . VAL B 1 203 ? 5.465 31.297 10.68 1 83.31 203 VAL B CA 1
ATOM 3683 C C . VAL B 1 203 ? 5.406 32.688 11.289 1 83.31 203 VAL B C 1
ATOM 3685 O O . VAL B 1 203 ? 5.527 32.844 12.508 1 83.31 203 VAL B O 1
ATOM 3688 N N . ASN B 1 204 ? 5.211 33.656 10.453 1 85.19 204 ASN B N 1
ATOM 3689 C CA . ASN B 1 204 ? 5 35.031 10.922 1 85.19 204 ASN B CA 1
ATOM 3690 C C . ASN B 1 204 ? 3.754 35.125 11.805 1 85.19 204 ASN B C 1
ATOM 3692 O O . ASN B 1 204 ? 2.645 34.844 11.352 1 85.19 204 ASN B O 1
ATOM 3696 N N . VAL B 1 205 ? 3.918 35.625 13.039 1 90.5 205 VAL B N 1
ATOM 3697 C CA . VAL B 1 205 ? 2.865 35.625 14.047 1 90.5 205 VAL B CA 1
ATOM 3698 C C . VAL B 1 205 ? 1.743 36.562 13.641 1 90.5 205 VAL B C 1
ATOM 3700 O O . VAL B 1 205 ? 0.562 36.25 13.82 1 90.5 205 VAL B O 1
ATOM 3703 N N . SER B 1 206 ? 2.129 37.719 13.156 1 90.19 206 SER B N 1
ATOM 3704 C CA . SER B 1 206 ? 1.12 38.688 12.742 1 90.19 206 SER B CA 1
ATOM 3705 C C . SER B 1 206 ? 0.252 38.125 11.617 1 90.19 206 SER B C 1
ATOM 3707 O O . SER B 1 206 ? -0.97 38.281 11.633 1 90.19 206 SER B O 1
ATOM 3709 N N . GLU B 1 207 ? 0.877 37.531 10.711 1 86.94 207 GLU B N 1
ATOM 3710 C CA . GLU B 1 207 ? 0.159 36.938 9.602 1 86.94 207 GLU B CA 1
ATOM 3711 C C . GLU B 1 207 ? -0.756 35.812 10.086 1 86.94 207 GLU B C 1
ATOM 3713 O O . GLU B 1 207 ? -1.905 35.719 9.648 1 86.94 207 GLU B O 1
ATOM 3718 N N . PHE B 1 208 ? -0.184 35.062 10.93 1 91.31 208 PHE B N 1
ATOM 3719 C CA . PHE B 1 208 ? -0.966 34 11.531 1 91.31 208 PHE B CA 1
ATOM 3720 C C . PHE B 1 208 ? -2.203 34.531 12.227 1 91.31 208 PHE B C 1
ATOM 3722 O O . PHE B 1 208 ? -3.314 34.062 12.008 1 91.31 208 PHE B O 1
ATOM 3729 N N . THR B 1 209 ? -2.021 35.5 13.023 1 92.5 209 THR B N 1
ATOM 3730 C CA . THR B 1 209 ? -3.115 36.094 13.789 1 92.5 209 THR B CA 1
ATOM 3731 C C . THR B 1 209 ? -4.203 36.625 12.859 1 92.5 209 THR B C 1
ATOM 3733 O O . THR B 1 209 ? -5.391 36.406 13.109 1 92.5 209 THR B O 1
ATOM 3736 N N . GLU B 1 210 ? -3.791 37.25 11.859 1 90.81 210 GLU B N 1
ATOM 3737 C CA . GLU B 1 210 ? -4.738 37.781 10.891 1 90.81 210 GLU B CA 1
ATOM 3738 C C . GLU B 1 210 ? -5.535 36.656 10.219 1 90.81 210 GLU B C 1
ATOM 3740 O O . GLU B 1 210 ? -6.754 36.75 10.078 1 90.81 210 GLU B O 1
ATOM 3745 N N . ILE B 1 211 ? -4.859 35.656 9.82 1 92.5 211 ILE B N 1
ATOM 3746 C CA . ILE B 1 211 ? -5.492 34.562 9.133 1 92.5 211 ILE B CA 1
ATOM 3747 C C . ILE B 1 211 ? -6.461 33.844 10.07 1 92.5 211 ILE B C 1
ATOM 3749 O O . ILE B 1 211 ? -7.594 33.531 9.695 1 92.5 211 ILE B O 1
ATOM 3753 N N . LYS B 1 212 ? -5.988 33.594 11.273 1 93.5 212 LYS B N 1
ATOM 3754 C CA . LYS B 1 212 ? -6.805 32.875 12.242 1 93.5 212 LYS B CA 1
ATOM 3755 C C . LYS B 1 212 ? -8.094 33.625 12.555 1 93.5 212 LYS B C 1
ATOM 3757 O O . LYS B 1 212 ? -9.156 33.031 12.68 1 93.5 212 LYS B O 1
ATOM 3762 N N . GLN B 1 213 ? -8.016 34.906 12.617 1 91.5 213 GLN B N 1
ATOM 3763 C CA . GLN B 1 213 ? -9.156 35.75 12.953 1 91.5 213 GLN B CA 1
ATOM 3764 C C . GLN B 1 213 ? -10.188 35.75 11.828 1 91.5 213 GLN B C 1
ATOM 3766 O O . GLN B 1 213 ? -11.383 35.906 12.07 1 91.5 213 GLN B O 1
ATOM 3771 N N . ASN B 1 214 ? -9.742 35.5 10.664 1 89.75 214 ASN B N 1
ATOM 3772 C CA . ASN B 1 214 ? -10.633 35.656 9.516 1 89.75 214 ASN B CA 1
ATOM 3773 C C . ASN B 1 214 ? -10.977 34.312 8.875 1 89.75 214 ASN B C 1
ATOM 3775 O O . ASN B 1 214 ? -11.781 34.25 7.945 1 89.75 214 ASN B O 1
ATOM 3779 N N . SER B 1 215 ? -10.352 33.312 9.359 1 89.81 215 SER B N 1
ATOM 3780 C CA . SER B 1 215 ? -10.57 32.031 8.727 1 89.81 215 SER B CA 1
ATOM 3781 C C . SER B 1 215 ? -11.797 31.328 9.297 1 89.81 215 SER B C 1
ATOM 3783 O O . SER B 1 215 ? -12.039 31.359 10.508 1 89.81 215 SER B O 1
ATOM 3785 N N . LYS B 1 216 ? -12.547 30.641 8.43 1 89.38 216 LYS B N 1
ATOM 3786 C CA . LYS B 1 216 ? -13.727 29.875 8.82 1 89.38 216 LYS B CA 1
ATOM 3787 C C . LYS B 1 216 ? -13.406 28.391 8.914 1 89.38 216 LYS B C 1
ATOM 3789 O O . LYS B 1 216 ? -14.281 27.578 9.219 1 89.38 216 LYS B O 1
ATOM 3794 N N . ILE B 1 217 ? -12.203 28.016 8.609 1 93.69 217 ILE B N 1
ATOM 3795 C CA . ILE B 1 217 ? -11.773 26.625 8.711 1 93.69 217 ILE B CA 1
ATOM 3796 C C . ILE B 1 217 ? -10.562 26.516 9.633 1 93.69 217 ILE B C 1
ATOM 3798 O O . ILE B 1 217 ? -9.891 27.516 9.898 1 93.69 217 ILE B O 1
ATOM 3802 N N . PRO B 1 218 ? -10.32 25.312 10.133 1 96.75 218 PRO B N 1
ATOM 3803 C CA . PRO B 1 218 ? -9.203 25.141 11.07 1 96.75 218 PRO B CA 1
ATOM 3804 C C . PRO B 1 218 ? -7.871 25.609 10.5 1 96.75 218 PRO B C 1
ATOM 3806 O O . PRO B 1 218 ? -7.594 25.391 9.312 1 96.75 218 PRO B O 1
ATOM 3809 N N . VAL B 1 219 ? -7.066 26.234 11.344 1 96.44 219 VAL B N 1
ATOM 3810 C CA . VAL B 1 219 ? -5.754 26.75 10.977 1 96.44 219 VAL B CA 1
ATOM 3811 C C . VAL B 1 219 ? -4.672 26.062 11.805 1 96.44 219 VAL B C 1
ATOM 3813 O O . VAL B 1 219 ? -4.676 26.172 13.039 1 96.44 219 VAL B O 1
ATOM 3816 N N . LEU B 1 220 ? -3.805 25.391 11.102 1 96.81 220 LEU B N 1
ATOM 3817 C CA . LEU B 1 220 ? -2.686 24.703 11.742 1 96.81 220 LEU B CA 1
ATOM 3818 C C . LEU B 1 220 ? -1.366 25.391 11.406 1 96.81 220 LEU B C 1
ATOM 3820 O O . LEU B 1 220 ? -1.254 26.062 10.383 1 96.81 220 LEU B O 1
ATOM 3824 N N . ILE B 1 221 ? -0.415 25.172 12.297 1 94.94 221 ILE B N 1
ATOM 3825 C CA . ILE B 1 221 ? 0.945 25.641 12.07 1 94.94 221 ILE B CA 1
ATOM 3826 C C . ILE B 1 221 ? 1.864 24.453 11.781 1 94.94 221 ILE B C 1
ATOM 3828 O O . ILE B 1 221 ? 1.982 23.531 12.594 1 94.94 221 ILE B O 1
ATOM 3832 N N . GLY B 1 222 ? 2.516 24.375 10.633 1 90.94 222 GLY B N 1
ATOM 3833 C CA . GLY B 1 222 ? 3.191 23.172 10.188 1 90.94 222 GLY B CA 1
ATOM 3834 C C . GLY B 1 222 ? 4.703 23.297 10.188 1 90.94 222 GLY B C 1
ATOM 3835 O O . GLY B 1 222 ? 5.402 22.438 9.641 1 90.94 222 GLY B O 1
ATOM 3836 N N . SER B 1 223 ? 5.273 24.328 10.742 1 83.5 223 SER B N 1
ATOM 3837 C CA . SER B 1 223 ? 6.73 24.375 10.75 1 83.5 223 SER B CA 1
ATOM 3838 C C . SER B 1 223 ? 7.242 25.406 11.766 1 83.5 223 SER B C 1
ATOM 3840 O O . SER B 1 223 ? 6.547 26.375 12.078 1 83.5 223 SER B O 1
ATOM 3842 N N . GLY B 1 224 ? 8.438 25.031 12.32 1 84.38 224 GLY B N 1
ATOM 3843 C CA . GLY B 1 224 ? 9.188 26 13.102 1 84.38 224 GLY B CA 1
ATOM 3844 C C . GLY B 1 224 ? 8.68 26.156 14.516 1 84.38 224 GLY B C 1
ATOM 3845 O O . GLY B 1 224 ? 9.125 27.047 15.25 1 84.38 224 GLY B O 1
ATOM 3846 N N . VAL B 1 225 ? 7.77 25.312 14.914 1 91.69 225 VAL B N 1
ATOM 3847 C CA . VAL B 1 225 ? 7.23 25.422 16.266 1 91.69 225 VAL B CA 1
ATOM 3848 C C . VAL B 1 225 ? 8.195 24.797 17.266 1 91.69 225 VAL B C 1
ATOM 3850 O O . VAL B 1 225 ? 8.703 23.688 17.031 1 91.69 225 VAL B O 1
ATOM 3853 N N . THR B 1 226 ? 8.508 25.5 18.281 1 94.25 226 THR B N 1
ATOM 3854 C CA . THR B 1 226 ? 9.383 25.047 19.359 1 94.25 226 THR B CA 1
ATOM 3855 C C . THR B 1 226 ? 8.758 25.328 20.719 1 94.25 226 THR B C 1
ATOM 3857 O O . THR B 1 226 ? 7.746 26.016 20.812 1 94.25 226 THR B O 1
ATOM 3860 N N . LYS B 1 227 ? 9.406 24.75 21.734 1 95.12 227 LYS B N 1
ATOM 3861 C CA . LYS B 1 227 ? 8.977 25 23.109 1 95.12 227 LYS B CA 1
ATOM 3862 C C . LYS B 1 227 ? 9.031 26.484 23.438 1 95.12 227 LYS B C 1
ATOM 3864 O O . LYS B 1 227 ? 8.195 27 24.188 1 95.12 227 LYS B O 1
ATOM 3869 N N . ASP B 1 228 ? 9.938 27.188 22.828 1 94.25 228 ASP B N 1
ATOM 3870 C CA . ASP B 1 228 ? 10.195 28.578 23.156 1 94.25 228 ASP B CA 1
ATOM 3871 C C . ASP B 1 228 ? 9.164 29.5 22.5 1 94.25 228 ASP B C 1
ATOM 3873 O O . ASP B 1 228 ? 8.867 30.578 23.016 1 94.25 228 ASP B O 1
ATOM 3877 N N . ASN B 1 229 ? 8.602 29.094 21.359 1 94.5 229 ASN B N 1
ATOM 3878 C CA . ASN B 1 229 ? 7.746 30.031 20.641 1 94.5 229 ASN B CA 1
ATOM 3879 C C . ASN B 1 229 ? 6.293 29.547 20.609 1 94.5 229 ASN B C 1
ATOM 3881 O O . ASN B 1 229 ? 5.422 30.234 20.078 1 94.5 229 ASN B O 1
ATOM 3885 N N . ILE B 1 230 ? 5.984 28.438 21.266 1 95.56 230 ILE B N 1
ATOM 3886 C CA . ILE B 1 230 ? 4.664 27.812 21.203 1 95.56 230 ILE B CA 1
ATOM 3887 C C . ILE B 1 230 ? 3.611 28.781 21.734 1 95.56 230 ILE B C 1
ATOM 3889 O O . ILE B 1 230 ? 2.471 28.781 21.25 1 95.56 230 ILE B O 1
ATOM 3893 N N . LYS B 1 231 ? 3.936 29.688 22.578 1 94.5 231 LYS B N 1
ATOM 3894 C CA . LYS B 1 231 ? 2.998 30.656 23.156 1 94.5 231 LYS B CA 1
ATOM 3895 C C . LYS B 1 231 ? 2.398 31.547 22.062 1 94.5 231 LYS B C 1
ATOM 3897 O O . LYS B 1 231 ? 1.254 31.984 22.188 1 94.5 231 LYS B O 1
ATOM 3902 N N . ASP B 1 232 ? 3.172 31.75 21.062 1 94.06 232 ASP B N 1
ATOM 3903 C CA . ASP B 1 232 ? 2.746 32.625 19.969 1 94.06 232 ASP B CA 1
ATOM 3904 C C . ASP B 1 232 ? 1.682 31.953 19.109 1 94.06 232 ASP B C 1
ATOM 3906 O O . ASP B 1 232 ? 0.989 32.625 18.328 1 94.06 232 ASP B O 1
ATOM 3910 N N . TYR B 1 233 ? 1.521 30.625 19.219 1 94.81 233 TYR B N 1
ATOM 3911 C CA . TYR B 1 233 ? 0.665 29.875 18.297 1 94.81 233 TYR B CA 1
ATOM 3912 C C . TYR B 1 233 ? -0.451 29.172 19.047 1 94.81 233 TYR B C 1
ATOM 3914 O O . TYR B 1 233 ? -1.102 28.266 18.516 1 94.81 233 TYR B O 1
ATOM 3922 N N . LEU B 1 234 ? -0.722 29.547 20.297 1 94.06 234 LEU B N 1
ATOM 3923 C CA . LEU B 1 234 ? -1.662 28.859 21.156 1 94.06 234 LEU B CA 1
ATOM 3924 C C . LEU B 1 234 ? -3.084 28.953 20.625 1 94.06 234 LEU B C 1
ATOM 3926 O O . LEU B 1 234 ? -3.926 28.109 20.906 1 94.06 234 LEU B O 1
ATOM 3930 N N . PHE B 1 235 ? -3.326 29.938 19.844 1 92.75 235 PHE B N 1
ATOM 3931 C CA . PHE B 1 235 ? -4.68 30.141 19.344 1 92.75 235 PHE B CA 1
ATOM 3932 C C . PHE B 1 235 ? -4.93 29.312 18.094 1 92.75 235 PHE B C 1
ATOM 3934 O O . PHE B 1 235 ? -6.059 29.25 17.594 1 92.75 235 PHE B O 1
ATOM 3941 N N . SER B 1 236 ? -3.879 28.672 17.531 1 95.56 236 SER B N 1
ATOM 3942 C CA . SER B 1 236 ? -4.07 27.781 16.406 1 95.56 236 SER B CA 1
ATOM 3943 C C . SER B 1 236 ? -4.922 26.562 16.781 1 95.56 236 SER B C 1
ATOM 3945 O O . SER B 1 236 ? -5.105 26.281 17.969 1 95.56 236 SER B O 1
ATOM 3947 N N . ASP B 1 237 ? -5.488 25.984 15.82 1 96.38 237 ASP B N 1
ATOM 3948 C CA . ASP B 1 237 ? -6.266 24.766 16.094 1 96.38 237 ASP B CA 1
ATOM 3949 C C . ASP B 1 237 ? -5.352 23.578 16.391 1 96.38 237 ASP B C 1
ATOM 3951 O O . ASP B 1 237 ? -5.688 22.719 17.203 1 96.38 237 ASP B O 1
ATOM 3955 N N . ALA B 1 238 ? -4.258 23.562 15.703 1 97.31 238 ALA B N 1
ATOM 3956 C CA . ALA B 1 238 ? -3.236 22.562 15.977 1 97.31 238 ALA B CA 1
ATOM 3957 C C . ALA B 1 238 ? -1.862 23.031 15.508 1 97.31 238 ALA B C 1
ATOM 3959 O O . ALA B 1 238 ? -1.76 23.953 14.703 1 97.31 238 ALA B O 1
ATOM 3960 N N . VAL B 1 239 ? -0.843 22.422 16.047 1 96.81 239 VAL B N 1
ATOM 3961 C CA . VAL B 1 239 ? 0.534 22.625 15.609 1 96.81 239 VAL B CA 1
ATOM 3962 C C . VAL B 1 239 ? 1.176 21.281 15.258 1 96.81 239 VAL B C 1
ATOM 3964 O O . VAL B 1 239 ? 0.923 20.281 15.922 1 96.81 239 VAL B O 1
ATOM 3967 N N . ILE B 1 240 ? 1.895 21.312 14.172 1 96.56 240 ILE B N 1
ATOM 3968 C CA . ILE B 1 240 ? 2.668 20.156 13.766 1 96.56 240 ILE B CA 1
ATOM 3969 C C . ILE B 1 240 ? 4.137 20.344 14.133 1 96.56 240 ILE B C 1
ATOM 3971 O O . ILE B 1 240 ? 4.77 21.312 13.688 1 96.56 240 ILE B O 1
ATOM 3975 N N . VAL B 1 241 ? 4.695 19.453 14.945 1 95.62 241 VAL B N 1
ATOM 3976 C CA . VAL B 1 241 ? 6.059 19.594 15.438 1 95.62 241 VAL B CA 1
ATOM 3977 C C . VAL B 1 241 ? 6.914 18.438 14.945 1 95.62 241 VAL B C 1
ATOM 3979 O O . VAL B 1 241 ? 6.578 17.266 15.164 1 95.62 241 VAL B O 1
ATOM 3982 N N . GLY B 1 242 ? 8.023 18.734 14.312 1 93.19 242 GLY B N 1
ATOM 3983 C CA . GLY B 1 242 ? 8.922 17.719 13.781 1 93.19 242 GLY B CA 1
ATOM 3984 C C . GLY B 1 242 ? 10.336 17.844 14.328 1 93.19 242 GLY B C 1
ATOM 3985 O O . GLY B 1 242 ? 10.648 17.266 15.375 1 93.19 242 GLY B O 1
ATOM 3986 N N . SER B 1 243 ? 11.094 18.797 13.836 1 90.88 243 SER B N 1
ATOM 3987 C CA . SER B 1 243 ? 12.516 18.922 14.133 1 90.88 243 SER B CA 1
ATOM 3988 C C . SER B 1 243 ? 12.742 19.188 15.617 1 90.88 243 SER B C 1
ATOM 3990 O O . SER B 1 243 ? 13.719 18.703 16.203 1 90.88 243 SER B O 1
ATOM 3992 N N . HIS B 1 244 ? 11.914 19.922 16.234 1 92.94 244 HIS B N 1
ATOM 3993 C CA . HIS B 1 244 ? 12.094 20.281 17.641 1 92.94 244 HIS B CA 1
ATOM 3994 C C . HIS B 1 244 ? 12.102 19.047 18.531 1 92.94 244 HIS B C 1
ATOM 3996 O O . HIS B 1 244 ? 12.734 19.047 19.594 1 92.94 244 HIS B O 1
ATOM 4002 N N . PHE B 1 245 ? 11.391 17.984 18.125 1 95.5 245 PHE B N 1
ATOM 4003 C CA . PHE B 1 245 ? 11.273 16.766 18.922 1 95.5 245 PHE B CA 1
ATOM 4004 C C . PHE B 1 245 ? 12.445 15.828 18.672 1 95.5 245 PHE B C 1
ATOM 4006 O O . PHE B 1 245 ? 12.578 14.797 19.328 1 95.5 245 PHE B O 1
ATOM 4013 N N . LYS B 1 246 ? 13.32 16.234 17.75 1 93.94 246 LYS B N 1
ATOM 4014 C CA . LYS B 1 246 ? 14.422 15.375 17.359 1 93.94 246 LYS B CA 1
ATOM 4015 C C . LYS B 1 246 ? 15.688 15.688 18.156 1 93.94 246 LYS B C 1
ATOM 4017 O O . LYS B 1 246 ? 15.859 16.812 18.625 1 93.94 246 LYS B O 1
ATOM 4022 N N . ILE B 1 247 ? 16.578 14.672 18.188 1 91.81 247 ILE B N 1
ATOM 4023 C CA . ILE B 1 247 ? 17.891 14.867 18.797 1 91.81 247 ILE B CA 1
ATOM 4024 C C . ILE B 1 247 ? 18.609 16.016 18.109 1 91.81 247 ILE B C 1
ATOM 4026 O O . ILE B 1 247 ? 18.641 16.078 16.875 1 91.81 247 ILE B O 1
ATOM 4030 N N . SER B 1 248 ? 19.141 16.938 18.828 1 86.94 248 SER B N 1
ATOM 4031 C CA . SER B 1 248 ? 19.875 18.109 18.359 1 86.94 248 SER B CA 1
ATOM 4032 C C . SER B 1 248 ? 19.016 18.969 17.438 1 86.94 248 SER B C 1
ATOM 4034 O O . SER B 1 248 ? 19.547 19.719 16.625 1 86.94 248 SER B O 1
ATOM 4036 N N . GLU B 1 249 ? 17.703 18.656 17.375 1 84.75 249 GLU B N 1
ATOM 4037 C CA . GLU B 1 249 ? 16.719 19.391 16.609 1 84.75 249 GLU B CA 1
ATOM 4038 C C . GLU B 1 249 ? 17.016 19.297 15.109 1 84.75 249 GLU B C 1
ATOM 4040 O O . GLU B 1 249 ? 16.844 20.281 14.375 1 84.75 249 GLU B O 1
ATOM 4045 N N . THR B 1 250 ? 17.594 18.234 14.773 1 84.12 250 THR B N 1
ATOM 4046 C CA . THR B 1 250 ? 17.875 17.922 13.375 1 84.12 250 THR B CA 1
ATOM 4047 C C . THR B 1 250 ? 16.891 16.859 12.859 1 84.12 250 THR B C 1
ATOM 4049 O O . THR B 1 250 ? 16.828 15.758 13.398 1 84.12 250 THR B O 1
ATOM 4052 N N . TRP B 1 251 ? 16.25 17.203 11.82 1 80.44 251 TRP B N 1
ATOM 4053 C CA . TRP B 1 251 ? 15.125 16.391 11.359 1 80.44 251 TRP B CA 1
ATOM 4054 C C . TRP B 1 251 ? 15.57 14.984 10.984 1 80.44 251 TRP B C 1
ATOM 4056 O O . TRP B 1 251 ? 14.766 14.055 10.977 1 80.44 251 TRP B O 1
ATOM 4066 N N . GLN B 1 252 ? 16.797 14.734 10.727 1 85.56 252 GLN B N 1
ATOM 4067 C CA . GLN B 1 252 ? 17.312 13.438 10.297 1 85.56 252 GLN B CA 1
ATOM 4068 C C . GLN B 1 252 ? 17.469 12.484 11.469 1 85.56 252 GLN B C 1
ATOM 4070 O O . GLN B 1 252 ? 17.609 11.273 11.281 1 85.56 252 GLN B O 1
ATOM 4075 N N . LYS B 1 253 ? 17.453 13.07 12.664 1 88.12 253 LYS B N 1
ATOM 4076 C CA . LYS B 1 253 ? 17.75 12.266 13.844 1 88.12 253 LYS B CA 1
ATOM 4077 C C . LYS B 1 253 ? 16.469 11.68 14.438 1 88.12 253 LYS B C 1
ATOM 4079 O O . LYS B 1 253 ? 15.367 12.008 13.992 1 88.12 253 LYS B O 1
ATOM 4084 N N . ARG B 1 254 ? 16.641 10.797 15.398 1 93.44 254 ARG B N 1
ATOM 4085 C CA . ARG B 1 254 ? 15.539 10.156 16.094 1 93.44 254 ARG B CA 1
ATOM 4086 C C . ARG B 1 254 ? 14.906 11.117 17.109 1 93.44 254 ARG B C 1
ATOM 4088 O O . ARG B 1 254 ? 15.523 12.117 17.484 1 93.44 254 ARG B O 1
ATOM 4095 N N . ILE B 1 255 ? 13.734 10.812 17.484 1 95.25 255 ILE B N 1
ATOM 4096 C CA . ILE B 1 255 ? 13.031 11.656 18.453 1 95.25 255 ILE B CA 1
ATOM 4097 C C . ILE B 1 255 ? 13.734 11.57 19.812 1 95.25 255 ILE B C 1
ATOM 4099 O O . ILE B 1 255 ? 14.273 10.523 20.172 1 95.25 255 ILE B O 1
ATOM 4103 N N . ASP B 1 256 ? 13.75 12.633 20.469 1 95.94 256 ASP B N 1
ATOM 4104 C CA . ASP B 1 256 ? 14.219 12.75 21.844 1 95.94 256 ASP B CA 1
ATOM 4105 C C . ASP B 1 256 ? 13.055 12.758 22.828 1 95.94 256 ASP B C 1
ATOM 4107 O O . ASP B 1 256 ? 12.312 13.742 22.922 1 95.94 256 ASP B O 1
ATOM 4111 N N . LYS B 1 257 ? 12.953 11.727 23.625 1 96.75 257 LYS B N 1
ATOM 4112 C CA . LYS B 1 257 ? 11.836 11.555 24.547 1 96.75 257 LYS B CA 1
ATOM 4113 C C . LYS B 1 257 ? 11.727 12.742 25.5 1 96.75 257 LYS B C 1
ATOM 4115 O O . LYS B 1 257 ? 10.617 13.188 25.812 1 96.75 257 LYS B O 1
ATOM 4120 N N . LYS B 1 258 ? 12.812 13.164 25.906 1 96.81 258 LYS B N 1
ATOM 4121 C CA . LYS B 1 258 ? 12.82 14.273 26.859 1 96.81 258 LYS B CA 1
ATOM 4122 C C . LYS B 1 258 ? 12.242 15.539 26.219 1 96.81 258 LYS B C 1
ATOM 4124 O O . LYS B 1 258 ? 11.523 16.297 26.875 1 96.81 258 LYS B O 1
ATOM 4129 N N . LYS B 1 259 ? 12.562 15.789 25.016 1 96.94 259 LYS B N 1
ATOM 4130 C CA . LYS B 1 259 ? 12.047 16.969 24.328 1 96.94 259 LYS B CA 1
ATOM 4131 C C . LYS B 1 259 ? 10.531 16.891 24.156 1 96.94 259 LYS B C 1
ATOM 4133 O O . LYS B 1 259 ? 9.828 17.891 24.328 1 96.94 259 LYS B O 1
ATOM 4138 N N . VAL B 1 260 ? 10.062 15.727 23.812 1 97.62 260 VAL B N 1
ATOM 4139 C CA . VAL B 1 260 ? 8.625 15.523 23.688 1 97.62 260 VAL B CA 1
ATOM 4140 C C . VAL B 1 260 ? 7.941 15.75 25.031 1 97.62 260 VAL B C 1
ATOM 4142 O O . VAL B 1 260 ? 6.957 16.484 25.125 1 97.62 260 VAL B O 1
ATOM 4145 N N . SER B 1 261 ? 8.5 15.141 26.062 1 97.5 261 SER B N 1
ATOM 4146 C CA . SER B 1 261 ? 7.953 15.258 27.406 1 97.5 261 SER B CA 1
ATOM 4147 C C . SER B 1 261 ? 7.914 16.719 27.859 1 97.5 261 SER B C 1
ATOM 4149 O O . SER B 1 261 ? 6.879 17.188 28.344 1 97.5 261 SER B O 1
ATOM 4151 N N . ASP B 1 262 ? 9.047 17.391 27.672 1 97.31 262 ASP B N 1
ATOM 4152 C CA . ASP B 1 262 ? 9.148 18.781 28.109 1 97.31 262 ASP B CA 1
ATOM 4153 C C . ASP B 1 262 ? 8.117 19.656 27.391 1 97.31 262 ASP B C 1
ATOM 4155 O O . ASP B 1 262 ? 7.508 20.531 28 1 97.31 262 ASP B O 1
ATOM 4159 N N . PHE B 1 263 ? 7.969 19.438 26.172 1 97.5 263 PHE B N 1
ATOM 4160 C CA . PHE B 1 263 ? 7.039 20.219 25.359 1 97.5 263 PHE B CA 1
ATOM 4161 C C . PHE B 1 263 ? 5.602 19.984 25.828 1 97.5 263 PHE B C 1
ATOM 4163 O O . PHE B 1 263 ? 4.844 20.938 26 1 97.5 263 PHE B O 1
ATOM 4170 N N . MET B 1 264 ? 5.238 18.75 26.047 1 96.88 264 MET B N 1
ATOM 4171 C CA . MET B 1 264 ? 3.861 18.406 26.406 1 96.88 264 MET B CA 1
ATOM 4172 C C . MET B 1 264 ? 3.527 18.891 27.812 1 96.88 264 MET B C 1
ATOM 4174 O O . MET B 1 264 ? 2.391 19.266 28.094 1 96.88 264 MET B O 1
ATOM 4178 N N . VAL B 1 265 ? 4.508 18.859 28.688 1 96.19 265 VAL B N 1
ATOM 4179 C CA . VAL B 1 265 ? 4.312 19.406 30.031 1 96.19 265 VAL B CA 1
ATOM 4180 C C . VAL B 1 265 ? 4.031 20.906 29.953 1 96.19 265 VAL B C 1
ATOM 4182 O O . VAL B 1 265 ? 3.125 21.406 30.625 1 96.19 265 VAL B O 1
ATOM 4185 N N . LYS B 1 266 ? 4.832 21.516 29.156 1 95.69 266 LYS B N 1
ATOM 4186 C CA . LYS B 1 266 ? 4.617 22.953 28.969 1 95.69 266 LYS B CA 1
ATOM 4187 C C . LYS B 1 266 ? 3.23 23.234 28.406 1 95.69 266 LYS B C 1
ATOM 4189 O O . LYS B 1 266 ? 2.547 24.156 28.828 1 95.69 266 LYS B O 1
ATOM 4194 N N . MET B 1 267 ? 2.826 22.484 27.453 1 95.25 267 MET B N 1
ATOM 4195 C CA . MET B 1 267 ? 1.519 22.641 26.828 1 95.25 267 MET B CA 1
ATOM 4196 C C . MET B 1 267 ? 0.398 22.484 27.844 1 95.25 267 MET B C 1
ATOM 4198 O O . MET B 1 267 ? -0.584 23.219 27.812 1 95.25 267 MET B O 1
ATOM 4202 N N . LYS B 1 268 ? 0.554 21.547 28.734 1 93.12 268 LYS B N 1
ATOM 4203 C CA . LYS B 1 268 ? -0.445 21.312 29.781 1 93.12 268 LYS B CA 1
ATOM 4204 C C . LYS B 1 268 ? -0.595 22.547 30.672 1 93.12 268 LYS B C 1
ATOM 4206 O O . LYS B 1 268 ? -1.711 22.922 31.031 1 93.12 268 LYS B O 1
ATOM 4211 N N . VAL B 1 269 ? 0.472 23.109 30.922 1 92.88 269 VAL B N 1
ATOM 4212 C CA . VAL B 1 269 ? 0.469 24.297 31.766 1 92.88 269 VAL B CA 1
ATOM 4213 C C . VAL B 1 269 ? -0.211 25.453 31.031 1 92.88 269 VAL B C 1
ATOM 4215 O O . VAL B 1 269 ? -1.047 26.156 31.594 1 92.88 269 VAL B O 1
ATOM 4218 N N . LEU B 1 270 ? 0.141 25.578 29.812 1 91.94 270 LEU B N 1
ATOM 4219 C CA . LEU B 1 270 ? -0.364 26.688 29.016 1 91.94 270 LEU B CA 1
ATOM 4220 C C . LEU B 1 270 ? -1.858 26.547 28.75 1 91.94 270 LEU B C 1
ATOM 4222 O O . LEU B 1 270 ? -2.584 27.531 28.672 1 91.94 270 LEU B O 1
ATOM 4226 N N . GLN B 1 271 ? -2.355 25.375 28.609 1 87.75 271 GLN B N 1
ATOM 4227 C CA . GLN B 1 271 ? -3.75 25.125 28.266 1 87.75 271 GLN B CA 1
ATOM 4228 C C . GLN B 1 271 ? -4.641 25.141 29.5 1 87.75 271 GLN B C 1
ATOM 4230 O O . GLN B 1 271 ? -5.852 25.344 29.406 1 87.75 271 GLN B O 1
ATOM 4235 N N . ASN B 1 272 ? -4.148 24.734 30.688 1 81.75 272 ASN B N 1
ATOM 4236 C CA . ASN B 1 272 ? -4.898 24.844 31.938 1 81.75 272 ASN B CA 1
ATOM 4237 C C . ASN B 1 272 ? -5.047 26.297 32.375 1 81.75 272 ASN B C 1
ATOM 4239 O O . ASN B 1 272 ? -5.977 26.641 33.094 1 81.75 272 ASN B O 1
ATOM 4243 N N . PHE B 1 273 ? -4.133 27.078 32.031 1 67.94 273 PHE B N 1
ATOM 4244 C CA . PHE B 1 273 ? -4.219 28.484 32.406 1 67.94 273 PHE B CA 1
ATOM 4245 C C . PHE B 1 273 ? -5.105 29.25 31.438 1 67.94 273 PHE B C 1
ATOM 4247 O O . PHE B 1 273 ? -5.473 30.406 31.688 1 67.94 273 PHE B O 1
ATOM 4254 N N . GLN B 1 274 ? -5.492 28.641 30.469 1 53.25 274 GLN B N 1
ATOM 4255 C CA . GLN B 1 274 ? -6.438 29.328 29.594 1 53.25 274 GLN B CA 1
ATOM 4256 C C . GLN B 1 274 ? -7.875 28.969 29.953 1 53.25 274 GLN B C 1
ATOM 4258 O O . GLN B 1 274 ? -8.156 27.844 30.359 1 53.25 274 GLN B O 1
#

InterPro domains:
  IPR005137 Membrane complex biogenesis protein, BtpA family [PF03437] (14-268)
  IPR005137 Membrane complex biogenesis protein, BtpA family [PIRSF005956] (7-271)
  IPR005137 Membrane complex biogenesis protein, BtpA family [PTHR21381] (1-271)
  IPR005137 Membrane complex biogenesis protein, BtpA family [TIGR00259] (14-268)
  IPR011060 Ribulose-phosphate binding barrel [SSF51366] (3-267)

pLDDT: mean 92.95, std 7.94, range [53.25, 98.94]

Nearest PDB structures (foldseek):
  1xpg-assembly1_A  TM=5.041E-01  e=1.035E-03  Thermotoga maritima
  3bq5-assembly1_A  TM=4.874E-01  e=1.654E-03  Thermotoga maritima
  1xr2-assembly2_B  TM=5.170E-01  e=3.980E-03  Thermotoga maritima
  1t7l-assembly2_B  TM=5.073E-01  e=3.540E-03  Thermotoga maritima
  1xr2-assembly1_A  TM=4.841E-01  e=9.034E-03  Thermotoga maritima

Secondary structure (DSSP, 8-state):
--THHHH-TT-S-EEEEEEEPPPPTTSTT--S-HHHHHHHHHHHHHHHHHTT-SEEEEE-TTSPSP--GGG--HHHHHHHHHHHHHHHHHS-TTS-EEEE-TTT-HHHHHHHHHHHT--EEEESS-SS-EEETTEEE---HHHHHHHHHHTT-TTSEEEEEES-TT-B-GGGTTS-HHHHHHHHHHTT-SEEEE--SSTTSPPPHHHHHHHHHH-SS-EEE-S---TTTGGGGTTSSEEEE-GGGBGGG-TTSPB-HHHHHHHHHHHHHHHH--/--THHHH-TT-S-EEEEEEEPPPPTTSTT--S-HHHHHHHHHHHHHHHHHTT-SEEEEE-TTSPSP--GGG--HHHHHHHHHHHHHHHHHS-TTS-EEEE-TTT-HHHHHHHHHHHT-SEEEESS-SS-EEETTEEE---HHHHHHHHHHTT-TTSEEEEEES-TT-B-GGGTTS-HHHHHHHHHHTT-SEEEE--SSTTSPPPHHHHHHHHHH-SS-EEE-S---TTTGGGGTTSSEEEE-GGGBGGG-TTSPB-HHHHHHHHHHHHHHHH--

Sequence (548 aa):
MSRFYNFFKKGKCSVIGMIHVDALPGTPLYSGNTKKIISNAIEEAITYSEYNIDGILVENMHDIPYVKPKDLTPETTAIMTRICTEVRKVLPENIPCGIQILAGCNKEAIAVAKAANLQFIRAEGFVFSHIADEGFTDACAGSLLRYRKQIDADDILILADIKKKHSSHAITSDVSLSETVKAAKFFLADGIILTGITTSDPVNVSEFTEIKQNSKIPVLIGSGVTKDNIKDYLFSDAVIVGSHFKISETWQKRIDKKKVSDFMVKMKVLQNFQMSRFYNFFKKGKCSVIGMIHVDALPGTPLYSGNTKKIISNAIEEAITYSEYNIDGILVENMHDIPYVKPKDLTPETTAIMTRICTEVRKVLPENIPCGIQILAGCNKEAIAVAKAANLQFIRAEGFVFSHIADEGFTDA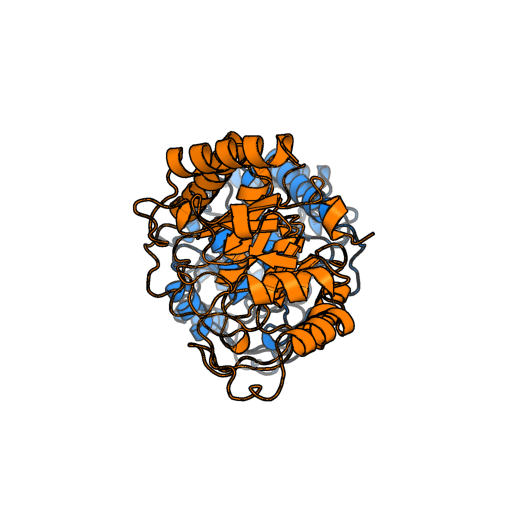CAGSLLRYRKQIDADDILILADIKKKHSSHAITSDVSLSETVKAAKFFLADGIILTGITTSDPVNVSEFTEIKQNSKIPVLIGSGVTKDNIKDYLFSDAVIVGSHFKISETWQKRIDKKKVSDFMVKMKVLQNFQ

Solvent-accessible surface area (backbone atoms only — not comparable to full-atom values): 28046 Å² total; per-residue (Å²): 131,67,71,57,48,77,51,45,70,75,68,43,40,36,44,25,42,52,42,68,33,58,33,42,67,62,34,84,59,36,82,86,50,67,68,56,42,42,50,50,46,36,52,51,46,47,51,42,56,74,53,64,47,47,23,38,35,39,28,52,67,40,32,52,80,54,52,45,57,92,71,57,63,51,38,59,40,8,38,50,14,41,39,45,36,55,35,48,69,71,45,62,86,75,44,38,35,30,29,31,37,66,51,45,25,45,62,41,24,52,22,21,25,58,44,33,70,35,46,28,30,53,29,50,36,32,62,61,54,36,39,37,92,82,34,82,37,60,49,37,41,71,64,46,53,54,48,33,55,52,41,74,35,74,79,42,37,43,31,24,40,43,73,55,49,64,40,48,47,68,93,40,62,88,54,50,71,66,55,51,52,52,46,36,51,74,65,65,43,54,21,36,25,43,37,12,67,35,71,78,33,50,51,59,57,69,59,48,52,54,46,60,75,68,48,92,55,50,41,28,38,56,24,42,50,37,80,87,53,42,79,76,49,49,84,25,39,25,35,36,37,47,32,59,33,14,45,94,49,33,70,89,45,58,74,29,67,65,47,46,43,53,41,44,54,49,48,52,54,58,57,69,74,96,130,69,72,56,47,77,53,44,70,76,69,44,39,36,43,25,42,52,43,67,33,58,32,43,66,63,34,85,60,35,84,86,50,68,70,58,42,42,52,52,48,35,52,51,47,46,51,41,54,76,52,64,47,45,24,38,35,39,30,52,66,42,33,52,80,54,51,44,57,91,70,58,63,52,39,59,42,7,38,50,14,42,41,44,35,55,35,49,70,72,44,60,87,74,44,36,35,30,29,31,36,68,52,47,25,45,61,41,24,51,21,22,25,58,44,32,69,35,46,28,30,51,29,50,35,33,63,59,53,38,39,37,90,82,35,84,37,58,50,37,41,71,65,46,52,53,50,32,54,52,41,75,35,75,79,44,38,43,30,25,40,44,74,54,48,63,42,47,49,68,90,41,63,90,54,51,71,68,56,51,51,51,49,36,50,74,64,64,44,54,22,37,25,45,37,11,68,36,71,76,33,49,53,60,55,69,59,47,53,54,45,60,74,69,48,93,55,49,41,29,37,57,23,42,51,37,81,87,52,42,77,78,48,51,84,25,39,25,37,36,38,47,32,58,33,14,46,93,48,33,70,89,45,59,74,28,68,65,46,44,43,55,41,43,52,51,47,51,54,59,57,68,73,95

Foldseek 3Di:
DQLVCVQQVLQWAAEEEEDAFAAFPPAPRDPPDLPVSLVQLQVQLLLCQVLPHQAYEYEPNNSPPDADPVPDDCRVLVSLLVSLLSSCVNHDPSHAYAYEYPDFNLLSRLVSCVSSVGQEYEGEQQAAWWQAPNGIRHHCLVVNVVSCVVVVNVRYAYEYEQPDARIDCVVVVVADSLNSLVVCVVSPHSHYEYEANHQQGFDDLVVVVVNLVPHPHAYEYEGNDELVCSLSRRRHSYYYDAQNQADVSHNPGGGDSVSSNVSSVSVVVVSVVD/DQLVCVQQVLQWAAEEEEDAFAAFPPAPRDPPDLPVSLVQLQVQLLLCQVLPHQAYEYEPNNSPPDADLVPDDCRVLVSLLVSLLSSCVNHDPSHAYAYEYPDFNLLSRLVSCVSSVGQEYEGEQQAAWWQAPNGIRHHCLVVNVVSCVVVVNVRYAYEYEQPDARIDCVVVVVADSLNSLVVCVVSPHSHYEYEDNHQQGFDDLVVVVVNLVPHPHAYEYEHNDELVCSLSRRRHSYYYDAQNQADVSHNVGGGDSVSSNVSSVSVVVVSVVD

Organism: NCBI:txid103933